Protein AF-A0A1Y6B7P1-F1 (afdb_monomer)

Sequence (415 aa):
MLRFIVATLFLSLFACEENYEKNKPYSAPALPATADVVGNRVLTPTNPNGGDVVGKFEPLDPEESERRKALNVIQPILWGESIAGITMTTAFSEASSILSNSVGTNGFFVFYSEHVAIAWTGAEPNVPFAIVALDGYGGSLSVGGSIGDIKIGSDLSSLLGSYEQNQEFVRTLARTFDGQGAGYDCFALNTCRYLEFNDGFKQLEFRRGVISIDNQNRISLIYSLMDQTYPAPLTGDYVYGQSLGGLTLASNRTTTEQAIGFPVSEDAFFDFYDSLNIGIQWGGDNSPLVIIAQNRFAGDINIGDSITKKIGDSMIDILDTPPDPATVSDAELVETHAPALIQKLERILHNRAADYNCLEPGVDVTPTCKLGIFDDQLVLDLPEGAFLLQRKGTMDLDVVSLTAPRTFEEEETAE

Solvent-accessible surface area (backbone atoms only — not comparable to full-atom values): 23313 Å² total; per-residue (Å²): 138,91,83,72,62,72,70,44,60,64,49,58,68,68,65,61,66,80,58,60,78,79,62,68,74,84,78,71,80,80,72,79,84,73,88,68,81,78,65,88,72,79,79,73,64,95,51,69,56,63,67,88,67,89,74,81,73,80,79,65,56,71,66,60,24,52,52,27,24,68,60,28,21,54,34,58,38,42,87,44,46,30,52,51,83,45,36,61,77,43,35,61,84,51,45,72,77,56,49,33,59,70,72,34,45,60,82,65,29,42,30,33,76,35,26,34,36,37,26,57,44,95,52,89,76,34,21,38,52,31,42,33,44,33,71,83,26,65,22,38,35,77,60,46,85,93,77,33,69,45,37,56,65,39,74,39,64,91,68,51,67,55,73,71,48,39,50,50,45,50,34,51,51,48,21,54,76,70,75,47,58,92,87,53,53,39,62,87,67,19,32,36,50,79,43,76,46,97,81,50,33,33,36,46,38,43,30,28,28,35,42,32,25,38,64,80,37,20,29,50,35,43,36,29,27,58,86,46,73,52,65,66,73,59,56,38,44,31,39,80,66,59,27,54,41,79,45,38,64,87,42,36,56,70,63,47,33,72,74,51,42,70,62,80,46,73,62,100,66,35,39,18,26,58,88,68,13,33,38,35,24,67,41,102,83,38,30,42,54,34,43,34,39,30,65,80,44,69,20,46,38,39,57,49,95,81,41,77,41,44,64,65,37,60,55,45,72,76,42,97,74,51,76,60,43,94,76,55,48,71,66,51,45,58,74,53,49,46,60,54,44,48,37,50,48,50,26,53,67,66,72,47,58,93,84,57,42,37,74,65,57,52,90,97,44,71,35,59,38,48,84,47,76,53,97,69,33,38,36,40,40,44,44,27,28,35,41,33,24,40,68,68,62,41,41,23,28,43,32,43,34,43,35,68,79,57,78,61,71,80,78,74,78,80,127

Secondary structure (DSSP, 8-state):
--SSSHHHHHHTTTSSSTTTTT-----------------------S-TTSS--S--PPPPPHHHHHHHHHHHTTSPBBTTTEETTEETT--HHHHHHHS--EEEEETTEEEETTTEEEEE-SSSS--EEEEEEPTT---EEEEETTTEEEETT-B-TTT--SHHHHHHHHHHHHHHHTT--TT--TTTTTSEEEEE-TTS-EEEEETTEEEEE-TTSBEEEEEEE----PPPP--SPEETTTEETTB-TT--HHHHHHHH-S-SEE-SS-EEEGGGTEEEEEPTTS-EEEEEE-TT--S-EEETTTEEE-TT-BSGGGSSS---TTT--HHHIIIIIHHHHHHHHHHHHTT--TT--SS---TT---S-EEEEETTEEEEEETTEEEEEE-SSS-EEEEEEEE------------

Mean predicted aligned error: 11.6 Å

Radius of gyration: 26.94 Å; Cα contacts (8 Å, |Δi|>4): 770; chains: 1; bounding box: 63×60×74 Å

Structure (mmCIF, N/CA/C/O backbone):
data_AF-A0A1Y6B7P1-F1
#
_entry.id   AF-A0A1Y6B7P1-F1
#
loop_
_atom_site.group_PDB
_atom_site.id
_atom_site.type_symbol
_atom_site.label_atom_id
_atom_site.label_alt_id
_atom_site.label_co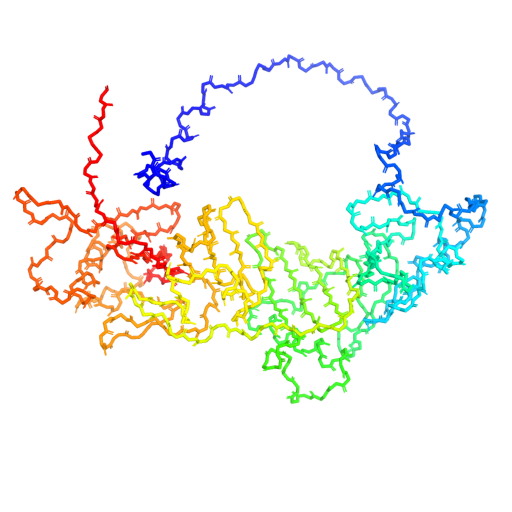mp_id
_atom_site.label_asym_id
_atom_site.label_entity_id
_atom_site.label_seq_id
_atom_site.pdbx_PDB_ins_code
_atom_site.Cartn_x
_atom_site.Cartn_y
_atom_site.Cartn_z
_atom_site.occupancy
_atom_site.B_iso_or_equiv
_atom_site.auth_seq_id
_atom_site.auth_comp_id
_atom_site.auth_asym_id
_atom_site.auth_atom_id
_atom_site.pdbx_PDB_model_num
ATOM 1 N N . MET A 1 1 ? 1.349 26.533 -23.959 1.00 25.89 1 MET A N 1
ATOM 2 C CA . MET A 1 1 ? 1.405 26.628 -22.483 1.00 25.89 1 MET A CA 1
ATOM 3 C C . MET A 1 1 ? 1.161 25.293 -21.767 1.00 25.89 1 MET A C 1
ATOM 5 O O . MET A 1 1 ? 1.324 25.249 -20.562 1.00 25.89 1 MET A O 1
ATOM 9 N N . LEU A 1 2 ? 0.871 24.198 -22.490 1.00 26.05 2 LEU A N 1
ATOM 10 C CA . LEU A 1 2 ? 0.682 22.837 -21.957 1.00 26.05 2 LEU A CA 1
ATOM 11 C C . LEU A 1 2 ? 1.816 21.878 -22.404 1.00 26.05 2 LEU A C 1
ATOM 13 O O . LEU A 1 2 ? 1.573 20.725 -22.725 1.00 26.05 2 LEU A O 1
ATOM 17 N N . ARG A 1 3 ? 3.049 22.389 -22.536 1.00 26.12 3 ARG A N 1
ATOM 18 C CA . ARG A 1 3 ? 4.230 21.644 -23.037 1.00 26.12 3 ARG A CA 1
ATOM 19 C C . ARG A 1 3 ? 5.473 21.796 -22.143 1.00 26.12 3 ARG A C 1
ATOM 21 O O . ARG A 1 3 ? 6.566 21.459 -22.552 1.00 26.12 3 ARG A O 1
ATOM 28 N N . PHE A 1 4 ? 5.294 22.311 -20.926 1.00 28.83 4 PHE A N 1
ATOM 29 C CA . PHE A 1 4 ? 6.378 22.779 -20.049 1.00 28.83 4 PHE A CA 1
ATOM 30 C C . PHE A 1 4 ? 6.305 22.183 -18.632 1.00 28.83 4 PHE A C 1
ATOM 32 O O . PHE A 1 4 ? 6.755 22.814 -17.686 1.00 28.83 4 PHE A O 1
ATOM 39 N N . ILE A 1 5 ? 5.665 21.022 -18.437 1.00 33.25 5 ILE A N 1
ATOM 40 C CA . ILE A 1 5 ? 5.371 20.513 -17.078 1.00 33.25 5 ILE A CA 1
ATOM 41 C C . ILE A 1 5 ? 6.039 19.162 -16.768 1.00 33.25 5 ILE A C 1
ATOM 43 O O . ILE A 1 5 ? 6.304 18.893 -15.605 1.00 33.25 5 ILE A O 1
ATOM 47 N N . VAL A 1 6 ? 6.426 18.352 -17.760 1.00 34.69 6 VAL A N 1
ATOM 48 C CA . VAL A 1 6 ? 6.964 17.002 -17.476 1.00 34.69 6 VAL A CA 1
ATOM 49 C C . VAL A 1 6 ? 8.501 16.953 -17.459 1.00 34.69 6 VAL A C 1
ATOM 51 O O . VAL A 1 6 ? 9.065 16.286 -16.600 1.00 34.69 6 VAL A O 1
ATOM 54 N N . ALA A 1 7 ? 9.199 17.741 -18.291 1.00 33.19 7 ALA A N 1
ATOM 55 C CA . ALA A 1 7 ? 10.651 17.949 -18.135 1.00 33.19 7 ALA A CA 1
ATOM 56 C C . ALA A 1 7 ? 10.972 18.767 -16.865 1.00 33.19 7 ALA A C 1
ATOM 58 O O . ALA A 1 7 ? 11.929 18.487 -16.145 1.00 33.19 7 ALA A O 1
ATOM 59 N N . THR A 1 8 ? 10.090 19.707 -16.523 1.00 36.16 8 THR A N 1
ATOM 60 C CA . THR A 1 8 ? 10.197 20.563 -15.337 1.00 36.16 8 THR A CA 1
ATOM 61 C C . THR A 1 8 ? 9.981 19.800 -14.034 1.00 36.16 8 THR A C 1
ATOM 63 O O . THR A 1 8 ? 10.504 20.241 -13.024 1.00 36.16 8 THR A O 1
ATOM 66 N N . LEU A 1 9 ? 9.283 18.654 -14.029 1.00 38.75 9 LEU A N 1
ATOM 67 C CA . LEU A 1 9 ? 9.077 17.863 -12.806 1.00 38.75 9 LEU A CA 1
ATOM 68 C C . LEU A 1 9 ? 10.370 17.177 -12.328 1.00 38.75 9 LEU A C 1
ATOM 70 O O . LEU A 1 9 ? 10.608 17.090 -11.127 1.00 38.75 9 LEU A O 1
ATOM 74 N N . PHE A 1 10 ? 11.239 16.762 -13.259 1.00 39.34 10 PHE A N 1
ATOM 75 C CA . PHE A 1 10 ? 12.559 16.217 -12.925 1.00 39.34 10 PHE A CA 1
ATOM 76 C C . PHE A 1 10 ? 13.616 17.316 -12.750 1.00 39.34 10 PHE A C 1
ATOM 78 O O . PHE A 1 10 ? 14.489 17.166 -11.905 1.00 39.34 10 PHE A O 1
ATOM 85 N N . LEU A 1 11 ? 13.511 18.456 -13.451 1.00 36.28 11 LEU A N 1
ATOM 86 C CA . LEU A 1 11 ? 14.413 19.610 -13.279 1.00 36.28 11 LEU A CA 1
ATOM 87 C C . LEU A 1 11 ? 14.092 20.507 -12.069 1.00 36.28 11 LEU A C 1
ATOM 89 O O . LEU A 1 11 ? 14.996 21.151 -11.539 1.00 36.28 11 LEU A O 1
ATOM 93 N N . SER A 1 12 ? 12.861 20.510 -11.544 1.00 34.69 12 SER A N 1
ATOM 94 C CA . SER A 1 12 ? 12.526 21.225 -10.299 1.00 34.69 12 SER A CA 1
ATOM 95 C C . SER A 1 12 ? 13.114 20.580 -9.043 1.00 34.69 12 SER A C 1
ATOM 97 O O . SER A 1 12 ? 13.180 21.236 -8.006 1.00 34.69 12 SER A O 1
ATOM 99 N N . LEU A 1 13 ? 13.588 19.333 -9.135 1.00 34.97 13 LEU A N 1
ATOM 100 C CA . LEU A 1 13 ? 14.390 18.699 -8.087 1.00 34.97 13 LEU A CA 1
ATOM 101 C C . LEU A 1 13 ? 15.858 19.175 -8.114 1.00 34.97 13 LEU A C 1
ATOM 103 O O . LEU A 1 13 ? 16.494 19.215 -7.068 1.00 34.97 13 LEU A O 1
ATOM 107 N N . PHE A 1 14 ? 16.371 19.644 -9.260 1.00 38.34 14 PHE A N 1
ATOM 108 C CA . PHE A 1 14 ? 17.746 20.157 -9.395 1.00 38.34 14 PHE A CA 1
ATOM 109 C C . PHE A 1 14 ? 17.903 21.649 -9.032 1.00 38.34 14 PHE A C 1
ATOM 111 O O . PHE A 1 14 ? 19.009 22.095 -8.744 1.00 38.34 14 PHE A O 1
ATOM 118 N N . ALA A 1 15 ? 16.824 22.441 -8.991 1.00 31.64 15 ALA A N 1
ATOM 119 C CA . ALA A 1 15 ? 16.902 23.887 -8.719 1.00 31.64 15 ALA A CA 1
ATOM 120 C C . ALA A 1 15 ? 16.763 24.284 -7.231 1.00 31.64 15 ALA A C 1
ATOM 122 O O . ALA A 1 15 ? 16.815 25.475 -6.904 1.00 31.64 15 ALA A O 1
ATOM 123 N N . CYS A 1 16 ? 16.573 23.325 -6.317 1.00 33.00 16 CYS A N 1
ATOM 124 C CA . CYS A 1 16 ? 16.270 23.626 -4.913 1.00 33.00 16 CYS A CA 1
ATOM 125 C C . CYS A 1 16 ? 17.461 23.499 -3.944 1.00 33.00 16 CYS A C 1
ATOM 127 O O . CYS A 1 16 ? 17.311 23.843 -2.771 1.00 33.00 16 CYS A O 1
ATOM 129 N N . GLU A 1 17 ? 18.646 23.091 -4.412 1.00 34.75 17 GLU A N 1
ATOM 130 C CA . GLU A 1 17 ? 19.836 22.964 -3.554 1.00 34.75 17 GLU A CA 1
ATOM 131 C C . GLU A 1 17 ? 20.691 24.248 -3.509 1.00 34.75 17 GLU A C 1
ATOM 133 O O . GLU A 1 17 ? 21.159 24.643 -2.442 1.00 34.75 17 GLU A O 1
ATOM 138 N N . GLU A 1 18 ? 20.800 25.009 -4.607 1.00 33.88 18 GLU A N 1
ATOM 139 C CA . GLU A 1 18 ? 21.656 26.214 -4.642 1.00 33.88 18 GLU A CA 1
ATOM 140 C C . GLU A 1 18 ? 21.054 27.469 -3.979 1.00 33.88 18 GLU A C 1
ATOM 142 O O . GLU A 1 18 ? 21.777 28.417 -3.662 1.00 33.88 18 GLU A O 1
ATOM 147 N N . ASN A 1 19 ? 19.745 27.498 -3.703 1.00 33.75 19 ASN A N 1
ATOM 148 C CA . ASN A 1 19 ? 19.101 28.643 -3.040 1.00 33.75 19 ASN A CA 1
ATOM 149 C C . ASN A 1 19 ? 18.892 28.469 -1.526 1.00 33.75 19 ASN A C 1
ATOM 151 O O . ASN A 1 19 ? 18.479 29.424 -0.859 1.00 33.75 19 ASN A O 1
ATOM 155 N N . TYR A 1 20 ? 19.230 27.310 -0.949 1.00 34.16 20 TYR A N 1
ATOM 156 C CA . TYR A 1 20 ? 19.081 27.085 0.493 1.00 34.16 20 TYR A CA 1
ATOM 157 C C . TYR A 1 20 ? 20.206 27.737 1.324 1.00 34.16 20 TYR A C 1
ATOM 159 O O . TYR A 1 20 ? 19.996 28.087 2.486 1.00 34.16 20 TYR A O 1
ATOM 167 N N . GLU A 1 21 ? 21.375 28.025 0.734 1.00 34.53 21 GLU A N 1
ATOM 168 C CA . GLU A 1 21 ? 22.464 28.711 1.452 1.00 34.53 21 GLU A CA 1
ATOM 169 C C . GLU A 1 21 ? 22.332 30.245 1.510 1.00 34.53 21 GLU A C 1
ATOM 171 O O . GLU A 1 21 ? 22.941 30.882 2.376 1.00 34.53 21 GLU A O 1
ATOM 176 N N . LYS A 1 22 ? 21.518 30.873 0.647 1.00 33.12 22 LYS A N 1
ATOM 177 C CA . LYS A 1 22 ? 21.382 32.346 0.606 1.00 33.12 22 LYS A CA 1
ATOM 178 C C . LYS A 1 22 ? 20.250 32.919 1.455 1.00 33.12 22 LYS A C 1
ATOM 180 O O . LYS A 1 22 ? 20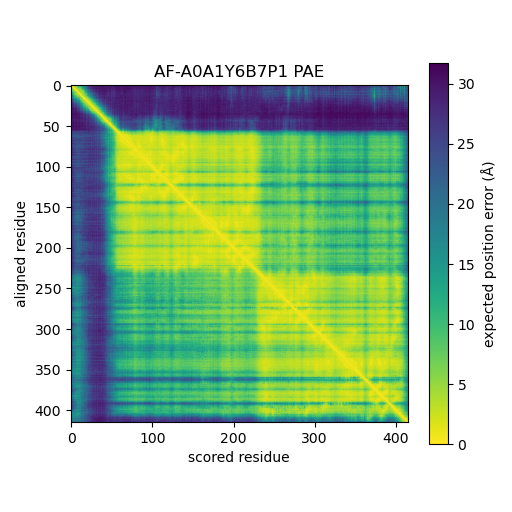.265 34.118 1.727 1.00 33.12 22 LYS A O 1
ATOM 185 N N . ASN A 1 23 ? 19.346 32.084 1.961 1.00 37.31 23 ASN A N 1
ATOM 186 C CA . ASN A 1 23 ? 18.297 32.493 2.895 1.00 37.31 23 ASN A CA 1
ATOM 187 C C . ASN A 1 23 ? 18.514 31.857 4.269 1.00 37.31 23 ASN A C 1
ATOM 189 O O . ASN A 1 23 ? 17.687 31.090 4.755 1.00 37.31 23 ASN A O 1
ATOM 193 N N . LYS A 1 24 ? 19.619 32.215 4.939 1.00 33.56 24 LYS A N 1
ATOM 194 C CA . LYS A 1 24 ? 19.703 32.008 6.390 1.00 33.56 24 LYS A CA 1
ATOM 195 C C . LYS A 1 24 ? 18.580 32.818 7.049 1.00 33.56 24 LYS A C 1
ATOM 197 O O . LYS A 1 24 ? 18.588 34.046 6.917 1.00 33.56 24 LYS A O 1
ATOM 202 N N . PRO A 1 25 ? 17.639 32.192 7.776 1.00 33.75 25 PRO A N 1
ATOM 203 C CA . PRO A 1 25 ? 16.707 32.945 8.593 1.00 33.75 25 PRO A CA 1
ATOM 204 C C . PRO A 1 25 ? 17.511 33.763 9.605 1.00 33.75 25 PRO A C 1
ATOM 206 O O . PRO A 1 25 ? 18.450 33.269 10.235 1.00 33.75 25 PRO A O 1
ATOM 209 N N . TYR A 1 26 ? 17.156 35.040 9.717 1.00 33.66 26 TYR A N 1
ATOM 210 C CA . TYR A 1 26 ? 17.687 35.968 10.705 1.00 33.66 26 TYR A CA 1
ATOM 211 C C . TYR A 1 26 ? 17.635 35.304 12.088 1.00 33.66 26 TYR A C 1
ATOM 213 O O . TYR A 1 26 ? 16.565 35.143 12.674 1.00 33.66 26 TYR A O 1
ATOM 221 N N . SER A 1 27 ? 18.793 34.871 12.593 1.00 36.94 27 SER A N 1
ATOM 222 C CA . SER A 1 27 ? 18.921 34.345 13.949 1.00 36.94 27 SER A CA 1
ATOM 223 C C . SER A 1 27 ? 18.804 35.522 14.905 1.00 36.94 27 SER A C 1
ATOM 225 O O . SER A 1 27 ? 19.788 36.194 15.212 1.00 36.94 27 SER A O 1
ATOM 227 N N . ALA A 1 28 ? 17.577 35.806 15.339 1.00 35.03 28 ALA A N 1
ATOM 228 C CA . ALA A 1 28 ? 17.371 36.670 16.484 1.00 35.03 28 ALA A CA 1
ATOM 229 C C . ALA A 1 28 ? 18.108 36.047 17.687 1.00 35.03 28 ALA A C 1
ATOM 231 O O . ALA A 1 28 ? 18.022 34.830 17.887 1.00 35.03 28 ALA A O 1
ATOM 232 N N . PRO A 1 29 ? 18.857 36.835 18.475 1.00 35.03 29 PRO A N 1
ATOM 233 C CA . PRO A 1 29 ? 19.515 36.324 19.667 1.00 35.03 29 PRO A CA 1
ATOM 234 C C . PRO A 1 29 ? 18.466 35.707 20.595 1.00 35.03 29 PRO A C 1
ATOM 236 O O . PRO A 1 29 ? 17.454 36.339 20.902 1.00 35.03 29 PRO A O 1
ATOM 239 N N . ALA A 1 30 ? 18.711 34.464 21.013 1.00 35.62 30 ALA A N 1
ATOM 240 C CA . ALA A 1 30 ? 17.862 33.756 21.957 1.00 35.62 30 ALA A CA 1
ATOM 241 C C . ALA A 1 30 ? 17.698 34.607 23.221 1.00 35.62 30 ALA A C 1
ATOM 243 O O . ALA A 1 30 ? 18.666 34.883 23.936 1.00 35.62 30 ALA A O 1
ATOM 244 N N . LEU A 1 31 ? 16.465 35.046 23.476 1.00 32.84 31 LEU A N 1
ATOM 245 C CA . LEU A 1 31 ? 16.106 35.623 24.761 1.00 32.84 31 LEU A CA 1
ATOM 246 C C . LEU A 1 31 ? 16.350 34.556 25.841 1.00 32.84 31 LEU A C 1
ATOM 248 O O . LEU A 1 31 ? 16.031 33.385 25.616 1.00 32.84 31 LEU A O 1
ATOM 252 N N . PRO A 1 32 ? 16.936 34.926 26.992 1.00 32.94 32 PRO A N 1
ATOM 253 C CA . PRO A 1 32 ? 17.179 33.984 28.071 1.00 32.94 32 PRO A CA 1
ATOM 254 C C . PRO A 1 32 ? 15.851 33.352 28.485 1.00 32.94 32 PRO A C 1
ATOM 256 O O . PRO A 1 32 ? 14.872 34.059 28.718 1.00 32.94 32 PRO A O 1
ATOM 259 N N . ALA A 1 33 ? 15.831 32.022 28.558 1.00 35.69 33 ALA A N 1
ATOM 260 C CA . ALA A 1 33 ? 14.691 31.259 29.033 1.00 35.69 33 ALA A CA 1
ATOM 261 C C . ALA A 1 33 ? 14.397 31.648 30.489 1.00 35.69 33 ALA A C 1
ATOM 263 O O . ALA A 1 33 ? 14.982 31.112 31.430 1.00 35.69 33 ALA A O 1
ATOM 264 N N . THR A 1 34 ? 13.497 32.607 30.684 1.00 34.03 34 THR A N 1
ATOM 265 C CA . THR A 1 34 ? 12.817 32.772 31.959 1.00 34.03 34 THR A CA 1
ATOM 266 C C . THR A 1 34 ? 11.849 31.610 32.076 1.00 34.03 34 THR A C 1
ATOM 268 O O . THR A 1 34 ? 10.915 31.482 31.285 1.00 34.03 34 THR A O 1
ATOM 271 N N . ALA A 1 35 ? 12.121 30.736 33.041 1.00 38.66 35 ALA A N 1
ATOM 272 C CA . ALA A 1 35 ? 11.220 29.692 33.494 1.00 38.66 35 ALA A CA 1
ATOM 273 C C . ALA A 1 35 ? 9.974 30.332 34.129 1.00 38.66 35 ALA A C 1
ATOM 275 O O . ALA A 1 35 ? 9.802 30.312 35.344 1.00 38.66 35 ALA A O 1
ATOM 276 N N . ASP A 1 36 ? 9.119 30.927 33.302 1.00 32.78 36 ASP A N 1
ATOM 277 C CA . ASP A 1 36 ? 7.756 31.229 33.690 1.00 32.78 36 ASP A CA 1
ATOM 278 C C . ASP A 1 36 ? 6.939 29.961 33.488 1.00 32.78 36 ASP A C 1
ATOM 280 O O . ASP A 1 36 ? 6.692 29.501 32.374 1.00 32.78 36 ASP A O 1
ATOM 284 N N . VAL A 1 37 ? 6.597 29.380 34.634 1.00 43.34 37 VAL A N 1
ATOM 285 C CA . VAL A 1 37 ? 5.524 28.426 34.896 1.00 43.34 37 VAL A CA 1
ATOM 286 C C . VAL A 1 37 ? 4.467 28.464 33.785 1.00 43.34 37 VAL A C 1
ATOM 288 O O . VAL A 1 37 ? 3.535 29.270 33.815 1.00 43.34 37 VAL A O 1
ATOM 291 N N . VAL A 1 38 ? 4.590 27.563 32.805 1.00 33.94 38 VAL A N 1
ATOM 292 C CA . VAL A 1 38 ? 3.502 27.259 31.873 1.00 33.94 38 VAL A CA 1
ATOM 293 C C . VAL A 1 38 ? 2.473 26.489 32.688 1.00 33.94 38 VAL A C 1
ATOM 295 O O . VAL A 1 38 ? 2.487 25.263 32.756 1.00 33.94 38 VAL A O 1
ATOM 298 N N . GLY A 1 39 ? 1.617 27.227 33.394 1.00 35.50 39 GLY A N 1
ATOM 299 C CA . GLY A 1 39 ? 0.417 26.661 33.985 1.00 35.50 39 GLY A CA 1
ATOM 300 C C . GLY A 1 39 ? -0.359 25.945 32.887 1.00 35.50 39 GLY A C 1
ATOM 301 O O . GLY A 1 39 ? -0.469 26.487 31.788 1.00 35.50 39 GLY A O 1
ATOM 302 N N . ASN A 1 40 ? -0.839 24.735 33.191 1.00 36.41 40 ASN A N 1
ATOM 303 C CA . ASN A 1 40 ? -1.731 23.912 32.374 1.00 36.41 40 ASN A CA 1
ATOM 304 C C . ASN A 1 40 ? -2.660 24.779 31.508 1.00 36.41 40 ASN A C 1
ATOM 306 O O . ASN A 1 40 ? -3.738 25.186 31.948 1.00 36.41 40 ASN A O 1
ATOM 310 N N . ARG A 1 41 ? -2.243 25.098 30.279 1.00 29.84 41 ARG A N 1
ATOM 311 C CA . ARG A 1 41 ? -3.113 25.771 29.323 1.00 29.84 41 ARG A CA 1
ATOM 312 C C . ARG A 1 41 ? -4.023 24.694 28.775 1.00 29.84 41 ARG A C 1
ATOM 314 O O . ARG A 1 41 ? -3.621 23.903 27.930 1.00 29.84 41 ARG A O 1
ATOM 321 N N . VAL A 1 42 ? -5.244 24.672 29.297 1.00 39.59 42 VAL A N 1
ATOM 322 C CA . VAL A 1 42 ? -6.380 24.003 28.670 1.00 39.59 42 VAL A CA 1
ATOM 323 C C . VAL A 1 42 ? -6.487 24.568 27.252 1.00 39.59 42 VAL A C 1
ATOM 325 O O . VAL A 1 42 ? -6.891 25.717 27.066 1.00 39.59 42 VAL A O 1
ATOM 328 N N . LEU A 1 43 ? -6.037 23.800 26.260 1.00 35.19 43 LEU A N 1
ATOM 329 C CA . LEU A 1 43 ? -6.199 24.155 24.856 1.00 35.19 43 LEU A CA 1
ATOM 330 C C . LEU A 1 43 ? -7.695 24.105 24.550 1.00 35.19 43 LEU A C 1
ATOM 332 O O . LEU A 1 43 ? -8.327 23.060 24.671 1.00 35.19 43 LEU A O 1
ATOM 336 N N . THR A 1 44 ? -8.281 25.251 24.218 1.00 36.03 44 THR A N 1
ATOM 337 C CA . THR A 1 44 ? -9.679 25.325 23.788 1.00 36.03 44 THR A CA 1
ATOM 338 C C . THR A 1 44 ? -9.733 24.888 22.320 1.00 36.03 44 THR A C 1
ATOM 340 O O . THR A 1 44 ? -9.012 25.486 21.517 1.00 36.03 44 THR A O 1
ATOM 343 N N . PRO A 1 45 ? -10.522 23.863 21.943 1.00 40.44 45 PRO A N 1
ATOM 344 C CA . PRO A 1 45 ? -10.594 23.395 20.561 1.00 40.44 45 PRO A CA 1
ATOM 345 C C . PRO A 1 45 ? -10.953 24.541 19.609 1.00 40.44 45 PRO A C 1
ATOM 347 O O . PRO A 1 45 ? -11.925 25.261 19.833 1.00 40.44 45 PRO A O 1
ATOM 350 N N . THR A 1 46 ? -10.171 24.713 18.544 1.00 36.59 46 THR A N 1
ATOM 351 C CA . THR A 1 46 ? -10.312 25.807 17.564 1.00 36.59 46 THR A CA 1
ATOM 352 C C . THR A 1 46 ? -11.531 25.667 16.649 1.00 36.59 46 THR A C 1
ATOM 354 O O . THR A 1 46 ? -11.839 26.593 15.905 1.00 36.59 46 THR A O 1
ATOM 357 N N . ASN A 1 47 ? -12.265 24.555 16.741 1.00 40.03 47 ASN A N 1
ATOM 358 C CA . ASN A 1 47 ? -13.600 24.392 16.176 1.00 40.03 47 ASN A CA 1
ATOM 359 C C . ASN A 1 47 ? -14.329 23.242 16.904 1.00 40.03 47 ASN A C 1
ATOM 361 O O . ASN A 1 47 ? -14.210 22.090 16.491 1.00 40.03 47 ASN A O 1
ATOM 365 N N . PRO A 1 48 ? -15.047 23.492 18.015 1.00 43.19 48 PRO A N 1
ATOM 366 C CA . PRO A 1 48 ? -15.640 22.408 18.801 1.00 43.19 48 PRO A CA 1
ATOM 367 C C . PRO A 1 48 ? -16.758 21.654 18.063 1.00 43.19 48 PRO A C 1
ATOM 369 O O . PRO A 1 48 ? -17.156 20.589 18.521 1.00 43.19 48 PRO A O 1
ATOM 372 N N . ASN A 1 49 ? -17.252 22.177 16.932 1.00 44.47 49 ASN A N 1
ATOM 373 C CA . ASN A 1 49 ? -18.533 21.760 16.363 1.00 44.47 49 ASN A CA 1
ATOM 374 C C . ASN A 1 49 ? -18.471 21.211 14.930 1.00 44.47 49 ASN A C 1
ATOM 376 O O . ASN A 1 49 ? -19.534 21.069 14.349 1.00 44.47 49 ASN A O 1
ATOM 380 N N . GLY A 1 50 ? -17.295 20.941 14.346 1.00 41.16 50 GLY A N 1
ATOM 381 C CA . GLY A 1 50 ? -17.146 20.056 13.170 1.00 41.16 50 GLY A CA 1
ATOM 382 C C . GLY A 1 50 ? -18.037 20.280 11.931 1.00 41.16 50 GLY A C 1
ATOM 383 O O . GLY A 1 50 ? -18.115 19.387 11.097 1.00 41.16 50 GLY A O 1
ATOM 384 N N . GLY A 1 51 ? -18.699 21.434 11.780 1.00 40.31 51 GLY A N 1
ATOM 385 C CA . GLY A 1 51 ? -19.857 21.556 10.886 1.00 40.31 51 GLY A CA 1
ATOM 386 C C . GLY A 1 51 ? -21.109 20.965 11.545 1.00 40.31 51 GLY A C 1
ATOM 387 O O . GLY A 1 51 ? -21.064 19.869 12.085 1.00 40.31 51 GLY A O 1
ATOM 388 N N . ASP A 1 52 ? -22.206 21.726 11.546 1.00 37.72 52 ASP A N 1
ATOM 389 C CA . ASP A 1 52 ? -23.463 21.448 12.254 1.00 37.72 52 ASP A CA 1
ATOM 390 C C . ASP A 1 52 ? -23.918 19.974 12.196 1.00 37.72 52 ASP A C 1
ATOM 392 O O . ASP A 1 52 ? -24.685 19.572 11.319 1.00 37.72 52 ASP A O 1
ATOM 396 N N . VAL A 1 53 ? -23.511 19.167 13.180 1.00 47.47 53 VAL A N 1
ATOM 397 C CA . VAL A 1 53 ? -24.164 17.886 13.449 1.00 47.47 53 VAL A CA 1
ATOM 398 C C . VAL A 1 53 ? -25.440 18.215 14.213 1.00 47.47 53 VAL A C 1
ATOM 400 O O . VAL A 1 53 ? -25.421 18.599 15.385 1.00 47.47 53 VAL A O 1
ATOM 403 N N . VAL A 1 54 ? -26.568 18.144 13.512 1.00 38.53 54 VAL A N 1
ATOM 404 C CA . VAL A 1 54 ? -27.906 18.290 14.087 1.00 38.53 54 VAL A CA 1
ATOM 405 C C . VAL A 1 54 ? -28.061 17.270 15.220 1.00 38.53 54 VAL A C 1
ATOM 407 O O . VAL A 1 54 ? -28.067 16.070 14.977 1.00 38.53 54 VAL A O 1
ATOM 410 N N . GLY A 1 55 ? -28.173 17.752 16.462 1.00 47.69 55 GLY A N 1
ATOM 411 C CA . GLY A 1 55 ? -28.305 16.905 17.654 1.00 47.69 55 GLY A CA 1
ATOM 412 C C . GLY A 1 55 ? -27.235 17.190 18.703 1.00 47.69 55 GLY A C 1
ATOM 413 O O . GLY A 1 55 ? -26.391 16.352 18.997 1.00 47.69 55 GLY A O 1
ATOM 414 N N . LYS A 1 56 ? -27.267 18.387 19.296 1.00 55.88 56 LYS A N 1
ATOM 415 C CA . LYS A 1 56 ? -26.449 18.698 20.470 1.00 55.88 56 LYS A CA 1
ATOM 416 C C . LYS A 1 56 ? -26.963 17.865 21.649 1.00 55.88 56 LYS A C 1
ATOM 418 O O . LYS A 1 56 ? -28.042 18.160 22.161 1.00 55.88 56 LYS A O 1
ATOM 423 N N . PHE A 1 57 ? -26.216 16.849 22.077 1.00 67.38 57 PHE A N 1
ATOM 424 C CA . PHE A 1 57 ? -26.502 16.195 23.356 1.00 67.38 57 PHE A CA 1
ATOM 425 C C . PHE A 1 57 ? -26.318 17.202 24.487 1.00 67.38 57 PHE A C 1
ATOM 427 O O . PHE A 1 57 ? -25.429 18.059 24.435 1.00 67.38 57 PHE A O 1
ATOM 434 N N . GLU A 1 58 ? -27.170 17.118 25.505 1.00 77.44 58 GLU A N 1
ATOM 435 C CA . GLU A 1 58 ? -26.928 17.863 26.733 1.00 77.44 58 GLU A CA 1
ATOM 436 C C . GLU A 1 58 ? -25.581 17.407 27.313 1.00 77.44 58 GLU A C 1
ATOM 438 O O . GLU A 1 58 ? -25.362 16.198 27.436 1.00 77.44 58 GLU A O 1
ATOM 443 N N . PRO A 1 59 ? -24.654 18.337 27.620 1.00 82.25 59 PRO A N 1
ATOM 444 C CA . PRO A 1 59 ? -23.372 17.969 28.199 1.00 82.25 59 PRO A CA 1
ATOM 445 C C . PRO A 1 59 ? -23.584 17.165 29.479 1.00 82.25 59 PRO A C 1
ATOM 447 O O . PRO A 1 59 ? -24.350 17.582 30.350 1.00 82.25 59 PRO A O 1
ATOM 450 N N . LEU A 1 60 ? -22.884 16.038 29.599 1.00 87.56 60 LEU A N 1
ATOM 451 C CA . LEU A 1 60 ? -22.874 15.259 30.831 1.00 87.56 60 LEU A CA 1
ATOM 452 C C . LEU A 1 60 ? -22.303 16.107 31.961 1.00 87.56 60 LEU A C 1
ATOM 454 O O . LEU A 1 60 ? -21.384 16.909 31.743 1.00 87.56 60 LEU A O 1
ATOM 458 N N . ASP A 1 61 ? -22.801 15.883 33.174 1.00 92.94 61 ASP A N 1
ATOM 459 C CA . ASP A 1 61 ? -22.134 16.417 34.347 1.00 92.94 61 ASP A CA 1
ATOM 460 C C . ASP A 1 61 ? -20.690 15.862 34.442 1.00 92.94 61 ASP A C 1
ATOM 462 O O . ASP A 1 61 ? -20.394 14.773 33.930 1.00 92.94 61 ASP A O 1
ATOM 466 N N . PRO A 1 62 ? -19.750 16.613 35.048 1.00 93.06 62 PRO A N 1
ATOM 467 C CA . PRO A 1 62 ? -18.346 16.209 35.073 1.00 93.06 62 PRO A CA 1
ATOM 468 C C . PRO A 1 62 ? -18.085 14.866 35.768 1.00 93.06 62 PRO A C 1
ATOM 470 O O . PRO A 1 62 ? -17.163 14.154 35.376 1.00 93.06 62 PRO A O 1
ATOM 473 N N . GLU A 1 63 ? -18.876 14.517 36.787 1.00 95.38 63 GLU A N 1
ATOM 474 C CA . GLU A 1 63 ? -18.698 13.281 37.552 1.00 95.38 63 GLU A CA 1
ATOM 475 C C . GLU A 1 63 ? -19.094 12.062 36.713 1.00 95.38 63 GLU A C 1
ATOM 477 O O . GLU A 1 63 ? -18.331 11.101 36.613 1.00 95.38 63 GLU A O 1
ATOM 482 N N . GLU A 1 64 ? -20.234 12.131 36.028 1.00 94.81 64 GLU A N 1
ATOM 483 C CA . GLU A 1 64 ? -20.696 11.104 35.100 1.00 94.81 64 GLU A CA 1
ATOM 484 C C . GLU A 1 64 ? -19.750 10.955 33.903 1.00 94.81 64 GLU A C 1
ATOM 486 O O . GLU A 1 64 ? -19.447 9.835 33.483 1.00 94.81 64 GLU A O 1
ATOM 491 N N . SER A 1 65 ? -19.229 12.068 33.378 1.00 92.19 65 SER A N 1
ATOM 492 C CA . SER A 1 65 ? -18.251 12.055 32.286 1.00 92.19 65 SER A CA 1
ATOM 493 C C . SER A 1 65 ? -16.961 11.317 32.679 1.00 92.19 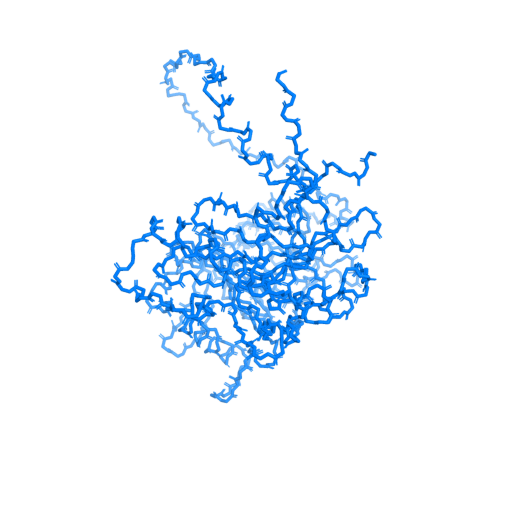65 SER A C 1
ATOM 495 O O . SER A 1 65 ? -16.502 10.448 31.935 1.00 92.19 65 SER A O 1
ATOM 497 N N . GLU A 1 66 ? -16.389 11.607 33.854 1.00 95.06 66 GLU A N 1
ATOM 498 C CA . GLU A 1 66 ? -15.200 10.896 34.354 1.00 95.06 66 GLU A CA 1
ATOM 499 C C . GLU A 1 66 ? -15.506 9.436 34.721 1.00 95.06 66 GLU A C 1
ATOM 501 O O . GLU A 1 66 ? -14.684 8.550 34.469 1.00 95.06 66 GLU A O 1
ATOM 506 N N . ARG A 1 67 ? -16.705 9.144 35.247 1.00 96.88 67 ARG A N 1
ATOM 507 C CA . ARG A 1 67 ? -17.138 7.769 35.533 1.00 96.88 67 ARG A CA 1
ATOM 508 C C . ARG A 1 67 ? -17.162 6.914 34.264 1.00 96.88 67 ARG A C 1
ATOM 510 O O . ARG A 1 67 ? -16.662 5.788 34.283 1.00 96.88 67 ARG A O 1
ATOM 517 N N . ARG A 1 68 ? -17.725 7.429 33.166 1.00 96.56 68 ARG A N 1
ATOM 518 C CA . ARG A 1 68 ? -17.763 6.729 31.868 1.00 96.56 68 ARG A CA 1
ATOM 519 C C . ARG A 1 68 ? -16.379 6.542 31.280 1.00 96.56 68 ARG A C 1
ATOM 521 O O . ARG A 1 68 ? -16.040 5.425 30.896 1.00 96.56 68 ARG A O 1
ATOM 528 N N . LYS A 1 69 ? -15.549 7.585 31.326 1.00 95.69 69 LYS A N 1
ATOM 529 C CA . LYS A 1 69 ? -14.150 7.501 30.906 1.00 95.69 69 LYS A CA 1
ATOM 530 C C . LYS A 1 69 ? -13.419 6.359 31.613 1.00 95.69 69 LYS A C 1
ATOM 532 O O . LYS A 1 69 ? -12.836 5.503 30.952 1.00 95.69 69 LYS A O 1
ATOM 537 N N . ALA A 1 70 ? -13.489 6.317 32.945 1.00 95.50 70 ALA A N 1
ATOM 538 C CA . ALA A 1 70 ? -12.829 5.289 33.748 1.00 95.50 70 ALA A CA 1
ATOM 539 C C . ALA A 1 70 ? -13.341 3.870 33.444 1.00 95.50 70 ALA A C 1
ATOM 541 O O . ALA A 1 70 ? -12.560 2.920 33.460 1.00 95.50 70 ALA A O 1
ATOM 542 N N . LEU A 1 71 ? -14.637 3.722 33.151 1.00 96.81 71 LEU A N 1
ATOM 543 C CA . LEU A 1 71 ? -15.244 2.436 32.809 1.00 96.81 71 LEU A CA 1
ATOM 544 C C . LEU A 1 71 ? -14.822 1.941 31.419 1.00 96.81 71 LEU A C 1
ATOM 546 O O . LEU A 1 71 ? -14.569 0.751 31.240 1.00 96.81 71 LEU A O 1
ATOM 550 N N . ASN A 1 72 ? -14.774 2.837 30.436 1.00 97.81 72 ASN A N 1
ATOM 551 C CA . ASN A 1 72 ? -14.700 2.469 29.025 1.00 97.81 72 ASN A CA 1
ATOM 552 C C . ASN A 1 72 ? -13.270 2.430 28.471 1.00 97.81 72 ASN A C 1
ATOM 554 O O . ASN A 1 72 ? -13.006 1.651 27.553 1.00 97.81 72 ASN A O 1
ATOM 558 N N . VAL A 1 73 ? -12.336 3.199 29.050 1.00 97.62 73 VAL A N 1
ATOM 559 C CA . VAL A 1 73 ? -10.924 3.246 28.615 1.00 97.62 73 VAL A CA 1
ATOM 560 C C . VAL A 1 73 ? -10.202 1.900 28.759 1.00 97.62 73 VAL A C 1
ATOM 562 O O . VAL A 1 73 ? -9.195 1.666 28.102 1.00 97.62 73 VAL A O 1
ATOM 565 N N . ILE A 1 74 ? -10.710 0.997 29.601 1.00 97.25 74 ILE A N 1
ATOM 566 C CA . ILE A 1 74 ? -10.119 -0.328 29.856 1.00 97.25 74 ILE A CA 1
ATOM 567 C C . ILE A 1 74 ? -10.923 -1.492 29.268 1.00 97.25 74 ILE A C 1
ATOM 569 O O . ILE A 1 74 ? -10.554 -2.647 29.483 1.00 97.25 74 ILE A O 1
ATOM 573 N N . GLN A 1 75 ? -12.039 -1.223 28.584 1.00 97.75 75 GLN A N 1
ATOM 574 C CA . GLN A 1 75 ? -12.832 -2.300 27.990 1.00 97.75 75 GLN A CA 1
ATOM 575 C C . GLN A 1 75 ? -12.029 -3.043 26.912 1.00 97.75 75 GLN A C 1
ATOM 577 O O . GLN A 1 75 ? -11.170 -2.448 26.269 1.00 97.75 75 GLN A O 1
ATOM 582 N N . PRO A 1 76 ? -12.262 -4.349 26.714 1.00 97.50 76 PRO A N 1
ATOM 583 C CA . PRO A 1 76 ? -11.575 -5.089 25.666 1.00 97.50 76 PRO A CA 1
ATOM 584 C C . PRO A 1 76 ? -11.963 -4.568 24.276 1.00 97.50 76 PRO A C 1
ATOM 586 O O . PRO A 1 76 ? -13.101 -4.159 24.041 1.00 97.50 76 PRO A O 1
ATOM 589 N N . ILE A 1 77 ? -11.012 -4.641 23.349 1.00 97.50 77 ILE A N 1
ATOM 590 C CA . ILE A 1 77 ? -11.246 -4.442 21.920 1.00 97.50 77 ILE A CA 1
ATOM 591 C C . ILE A 1 77 ? -11.816 -5.752 21.376 1.00 97.50 77 ILE A C 1
ATOM 593 O O . ILE A 1 77 ? -11.147 -6.787 21.413 1.00 97.50 77 ILE A O 1
ATOM 597 N N . LEU A 1 78 ? -13.043 -5.709 20.862 1.00 95.44 78 LEU A N 1
ATOM 598 C CA . LEU A 1 78 ? -13.661 -6.821 20.144 1.00 95.44 78 LEU A CA 1
ATOM 599 C C . LEU A 1 78 ? -13.468 -6.575 18.648 1.00 95.44 78 LEU A C 1
ATOM 601 O O . LEU A 1 78 ? -14.032 -5.628 18.098 1.00 95.44 78 LEU A O 1
ATOM 605 N N . TRP A 1 79 ? -12.626 -7.388 18.007 1.00 94.44 79 TRP A N 1
ATOM 606 C CA . TRP A 1 79 ? -12.183 -7.159 16.631 1.00 94.44 79 TRP A CA 1
ATOM 607 C C . TRP A 1 79 ? -13.343 -6.991 15.647 1.00 94.44 79 TRP A C 1
ATOM 609 O O . TRP A 1 79 ? -14.153 -7.901 15.479 1.00 94.44 79 TRP A O 1
ATOM 619 N N . GLY A 1 80 ? -13.403 -5.837 14.975 1.00 91.25 80 GLY A N 1
ATOM 620 C CA . GLY A 1 80 ? -14.440 -5.545 13.985 1.00 91.25 80 GLY A CA 1
ATOM 621 C C . GLY A 1 80 ? -15.844 -5.362 14.562 1.00 91.25 80 GLY A C 1
ATOM 622 O O . GLY A 1 80 ? -16.795 -5.190 13.803 1.00 91.25 80 GLY A O 1
ATOM 623 N N . GLU A 1 81 ? -15.990 -5.409 15.886 1.00 92.81 81 GLU A N 1
ATOM 624 C CA . GLU A 1 81 ? -17.282 -5.361 16.562 1.00 92.81 81 GLU A CA 1
ATOM 625 C C . GLU A 1 81 ? -17.404 -4.133 17.453 1.00 92.81 81 GLU A C 1
ATOM 627 O O . GLU A 1 81 ? -18.371 -3.387 17.305 1.00 92.81 81 GLU A O 1
ATOM 632 N N . SER A 1 82 ? -16.460 -3.928 18.382 1.00 96.00 82 SER A N 1
ATOM 633 C CA . SER A 1 82 ? -16.606 -2.919 19.432 1.00 96.00 82 SER A CA 1
ATOM 634 C C . SER A 1 82 ? -15.292 -2.427 20.035 1.00 96.00 82 SER A C 1
ATOM 636 O O . SER A 1 82 ? -14.392 -3.212 20.332 1.00 96.00 82 SER A O 1
ATOM 638 N N . ILE A 1 83 ? -15.241 -1.126 20.338 1.00 97.69 83 ILE A N 1
ATOM 639 C CA . ILE A 1 83 ? -14.201 -0.479 21.155 1.00 97.69 83 ILE A CA 1
ATOM 640 C C . ILE A 1 83 ? -14.896 0.451 22.152 1.00 97.69 83 ILE A C 1
ATOM 642 O O . ILE A 1 83 ? -15.809 1.186 21.779 1.00 97.69 83 ILE A O 1
ATOM 646 N N . ALA A 1 84 ? -14.481 0.422 23.423 1.00 97.00 84 ALA A N 1
ATOM 647 C CA . ALA A 1 84 ? -15.060 1.249 24.493 1.00 97.00 84 ALA A CA 1
ATOM 648 C C . ALA A 1 84 ? -16.591 1.093 24.659 1.00 97.00 84 ALA A C 1
ATOM 650 O O . ALA A 1 84 ? -17.268 2.010 25.123 1.00 97.00 84 ALA A O 1
ATOM 651 N N . GLY A 1 85 ? -17.134 -0.061 24.257 1.00 95.94 85 GLY A N 1
ATOM 652 C CA . GLY A 1 85 ? -18.565 -0.369 24.294 1.00 95.94 85 GLY A CA 1
ATOM 653 C C . GLY A 1 85 ? -19.377 0.207 23.129 1.00 95.94 85 GLY A C 1
ATOM 654 O O . GLY A 1 85 ? -20.579 -0.042 23.059 1.00 95.94 85 GLY A O 1
ATOM 655 N N . ILE A 1 86 ? -18.753 0.953 22.212 1.00 97.69 86 ILE A N 1
ATOM 656 C CA . ILE A 1 86 ? -19.385 1.377 20.961 1.00 97.69 86 ILE A CA 1
ATOM 657 C C . ILE A 1 86 ? -19.236 0.272 19.933 1.00 97.69 86 ILE A C 1
ATOM 659 O O . ILE A 1 86 ? -18.128 -0.198 19.694 1.00 97.69 86 ILE A O 1
ATOM 663 N N . THR A 1 87 ? -20.348 -0.085 19.293 1.00 96.81 87 THR A N 1
ATOM 664 C CA . THR A 1 87 ? -20.396 -1.067 18.208 1.00 96.81 87 THR A CA 1
ATOM 665 C C . THR A 1 87 ? -20.572 -0.395 16.852 1.00 96.81 87 THR A C 1
ATOM 667 O O . THR A 1 87 ? -21.068 0.729 16.778 1.00 96.81 87 THR A O 1
ATOM 670 N N . MET A 1 88 ? -20.298 -1.120 15.766 1.00 93.81 88 MET A N 1
ATOM 671 C CA . MET A 1 88 ? -20.588 -0.668 14.391 1.00 93.81 88 MET A CA 1
ATOM 672 C C . MET A 1 88 ? -22.085 -0.408 14.113 1.00 93.81 88 MET A C 1
ATOM 674 O O . MET A 1 88 ? -22.439 0.117 13.064 1.00 93.81 88 MET A O 1
ATOM 678 N N . THR A 1 89 ? -22.976 -0.768 15.043 1.00 95.44 89 THR A N 1
ATOM 679 C CA . THR A 1 89 ? -24.427 -0.525 14.963 1.00 95.44 89 THR A CA 1
ATOM 680 C C . THR A 1 89 ? -24.942 0.500 15.972 1.00 95.44 89 THR A C 1
ATOM 682 O O . THR A 1 89 ? -26.128 0.815 15.955 1.00 95.44 89 THR A O 1
ATOM 685 N N . THR A 1 90 ? -24.089 1.006 16.867 1.00 95.69 90 THR A N 1
ATOM 686 C CA . THR A 1 90 ? -24.488 1.975 17.895 1.00 95.69 90 THR A CA 1
ATOM 687 C C . THR A 1 90 ? -24.821 3.301 17.232 1.00 95.69 90 THR A C 1
ATOM 689 O O . THR A 1 90 ? -23.951 3.895 16.609 1.00 95.69 90 THR A O 1
ATOM 692 N N . ALA A 1 91 ? -26.046 3.801 17.368 1.00 92.62 91 ALA A N 1
ATOM 693 C CA . ALA A 1 91 ? -26.386 5.087 16.767 1.00 92.62 91 ALA A CA 1
ATOM 694 C C . ALA A 1 91 ? -25.636 6.238 17.462 1.00 92.62 91 ALA A C 1
ATOM 696 O O . ALA A 1 91 ? -25.361 6.187 18.665 1.00 92.62 91 ALA A O 1
ATOM 697 N N . PHE A 1 92 ? -25.379 7.329 16.740 1.00 90.25 92 PHE A N 1
ATOM 698 C CA . PHE A 1 92 ? -24.768 8.542 17.289 1.00 90.25 92 PHE A CA 1
ATOM 699 C C . PHE A 1 92 ? -25.524 9.045 18.529 1.00 90.25 92 PHE A C 1
ATOM 701 O O . PHE A 1 92 ? -24.914 9.424 19.527 1.00 90.25 92 PHE A O 1
ATOM 708 N N . SER A 1 93 ? -26.861 8.950 18.506 1.00 87.56 93 SER A N 1
ATOM 709 C CA . SER A 1 93 ? -27.752 9.267 19.633 1.00 87.56 93 SER A CA 1
ATOM 710 C C . SER A 1 93 ? -27.579 8.397 20.869 1.00 87.56 93 SER A C 1
ATOM 712 O O . SER A 1 93 ? -27.907 8.822 21.971 1.00 87.56 93 SER A O 1
ATOM 714 N N . GLU A 1 94 ? -27.090 7.176 20.699 1.00 92.31 94 GLU A N 1
ATOM 715 C CA . GLU A 1 94 ? -26.891 6.221 21.784 1.00 92.31 94 GLU A CA 1
ATOM 716 C C . GLU A 1 94 ? -25.477 6.324 22.361 1.00 92.31 94 GLU A C 1
ATOM 718 O O . GLU A 1 94 ? -25.276 6.060 23.549 1.00 92.31 94 GLU A O 1
ATOM 723 N N . ALA A 1 95 ? -24.502 6.770 21.562 1.00 92.50 95 ALA A N 1
ATOM 724 C CA . ALA A 1 95 ? -23.116 6.934 21.991 1.00 92.50 95 ALA A CA 1
ATOM 725 C C . ALA A 1 95 ? -22.988 7.862 23.209 1.00 92.50 95 ALA A C 1
ATOM 727 O O . ALA A 1 95 ? -22.194 7.589 24.110 1.00 92.50 95 ALA A O 1
ATOM 728 N N . SER A 1 96 ? -23.831 8.898 23.301 1.00 87.19 96 SER A N 1
ATOM 729 C CA . SER A 1 96 ? -23.881 9.822 24.440 1.00 87.19 96 SER A CA 1
ATOM 730 C C . SER A 1 96 ? -24.435 9.205 25.726 1.00 87.19 96 SER A C 1
ATOM 732 O O . SER A 1 96 ? -24.524 9.906 26.730 1.00 87.19 96 SER A O 1
ATOM 734 N N . SER A 1 97 ? -24.861 7.939 25.721 1.00 91.88 97 SER A N 1
ATOM 735 C CA . SER A 1 97 ? -25.212 7.168 26.924 1.00 91.88 97 SER A CA 1
ATOM 736 C C . SER A 1 97 ? -24.082 6.235 27.375 1.00 91.88 97 SER A C 1
ATOM 738 O O . SER A 1 97 ? -24.079 5.779 28.517 1.00 91.88 97 SER A O 1
ATOM 740 N N . ILE A 1 98 ? -23.109 5.997 26.492 1.00 95.81 98 ILE A N 1
ATOM 741 C CA . ILE A 1 98 ? -21.997 5.070 26.697 1.00 95.81 98 ILE A CA 1
ATOM 742 C C . ILE A 1 98 ? -20.732 5.853 27.035 1.00 95.81 98 ILE A C 1
ATOM 744 O O . ILE A 1 98 ? -20.140 5.615 28.083 1.00 95.81 98 ILE A O 1
ATOM 748 N N . LEU A 1 99 ? -20.347 6.809 26.189 1.00 96.00 99 LEU A N 1
ATOM 749 C CA . LEU A 1 99 ? -19.092 7.553 26.281 1.00 96.00 99 LEU A CA 1
ATOM 750 C C . LEU A 1 99 ? -19.230 8.847 27.090 1.00 96.00 99 LEU A C 1
ATOM 752 O O . LEU A 1 99 ? -20.334 9.324 27.379 1.00 96.00 99 LEU A O 1
ATOM 756 N N . SER A 1 100 ? -18.076 9.398 27.458 1.00 95.00 100 SER A N 1
ATOM 757 C CA . SER A 1 100 ? -17.906 10.743 28.002 1.00 95.00 100 SER A CA 1
ATOM 758 C C . SER A 1 100 ? -18.273 11.845 26.991 1.00 95.00 100 SER A C 1
ATOM 760 O O . SER A 1 100 ? -18.596 11.584 25.829 1.00 95.00 100 SER A O 1
ATOM 762 N N . ASN A 1 101 ? -18.225 13.109 27.429 1.00 90.69 101 ASN A N 1
ATOM 763 C CA . ASN A 1 101 ? -18.358 14.244 26.515 1.00 90.69 101 ASN A CA 1
ATOM 764 C C . ASN A 1 101 ? -17.236 14.222 25.455 1.00 90.69 101 ASN A C 1
ATOM 766 O O . ASN A 1 101 ? -16.070 13.978 25.777 1.00 90.69 101 ASN A O 1
ATOM 770 N N . SER A 1 102 ? -17.575 14.527 24.199 1.00 91.50 102 SER A N 1
ATOM 771 C CA . SER A 1 102 ? -16.584 14.646 23.124 1.00 91.50 102 SER A CA 1
ATOM 772 C C . SER A 1 102 ? -15.580 15.763 23.424 1.00 91.50 102 SER A C 1
ATOM 774 O O . SER A 1 102 ? -15.974 16.856 23.837 1.00 91.50 102 SER A O 1
ATOM 776 N N . VAL A 1 103 ? -14.299 15.523 23.151 1.00 91.06 103 VAL A N 1
ATOM 777 C CA . VAL A 1 103 ? -13.209 16.491 23.375 1.00 91.06 103 VAL A CA 1
ATOM 778 C C . VAL A 1 103 ? -12.871 17.318 22.134 1.00 91.06 103 VAL A C 1
ATOM 780 O O . VAL A 1 103 ? -12.169 18.323 22.232 1.00 91.06 103 VAL A O 1
ATOM 783 N N . GLY A 1 104 ? -13.378 16.923 20.966 1.00 87.38 104 GLY A N 1
ATOM 784 C CA . GLY A 1 104 ? -13.179 17.652 19.720 1.00 87.38 104 GLY A CA 1
ATOM 785 C C . GLY A 1 104 ? -13.605 16.859 18.492 1.00 87.38 104 GLY A C 1
ATOM 786 O O . GLY A 1 104 ? -14.059 15.718 18.589 1.00 87.38 104 GLY A O 1
ATOM 787 N N . THR A 1 105 ? -13.436 17.483 17.329 1.00 84.25 105 THR A N 1
ATOM 788 C CA . THR A 1 105 ? -13.705 16.888 16.017 1.00 84.25 105 THR A CA 1
ATOM 789 C C . THR A 1 105 ? -12.561 17.196 15.051 1.00 84.25 105 THR A C 1
ATOM 791 O O . THR A 1 105 ? -11.909 18.234 15.172 1.00 84.25 105 THR A O 1
ATOM 794 N N . ASN A 1 106 ? -12.298 16.290 14.108 1.00 82.56 106 ASN A N 1
ATOM 795 C CA . ASN A 1 106 ? -11.372 16.503 12.993 1.00 82.56 106 ASN A CA 1
ATOM 796 C C . ASN A 1 106 ? -11.896 15.765 11.753 1.00 82.56 106 ASN A C 1
ATOM 798 O O . ASN A 1 106 ? -11.889 14.533 11.712 1.00 82.56 106 ASN A O 1
ATOM 802 N N . GLY A 1 107 ? -12.381 16.511 10.759 1.00 80.19 107 GLY A N 1
ATOM 803 C CA . GLY A 1 107 ? -13.074 15.927 9.610 1.00 80.19 107 GLY A CA 1
ATOM 804 C C . GLY A 1 107 ? -14.292 15.115 10.059 1.00 80.19 107 GLY A C 1
ATOM 805 O O . GLY A 1 107 ? -15.148 15.626 10.775 1.00 80.19 107 GLY A O 1
ATOM 806 N N . PHE A 1 108 ? -14.346 13.841 9.671 1.00 81.12 108 PHE A N 1
ATOM 807 C CA . PHE A 1 108 ? -15.437 12.927 10.031 1.00 81.12 108 PHE A CA 1
ATOM 808 C C . PHE A 1 108 ? -15.293 12.298 11.425 1.00 81.12 108 PHE A C 1
ATOM 810 O O . PHE A 1 108 ? -16.207 11.604 11.865 1.00 81.12 108 PHE A O 1
ATOM 817 N N . PHE A 1 109 ? -14.170 12.519 12.118 1.00 87.44 109 PHE A N 1
ATOM 818 C CA . PHE A 1 109 ? -13.904 11.918 13.422 1.00 87.44 109 PHE A CA 1
ATOM 819 C C . PHE A 1 109 ? -14.383 12.797 14.577 1.00 87.44 109 PHE A C 1
ATOM 821 O O . PHE A 1 109 ? -14.029 13.975 14.670 1.00 87.44 109 PHE A O 1
ATOM 828 N N . VAL A 1 110 ? -15.104 12.181 15.513 1.00 92.12 110 VAL A N 1
ATOM 829 C CA . VAL A 1 110 ? -15.406 12.722 16.843 1.00 92.12 110 VAL A CA 1
ATOM 830 C C . VAL A 1 110 ? -14.507 12.030 17.864 1.00 92.12 110 VAL A C 1
ATOM 832 O O . VAL A 1 110 ? -14.435 10.802 17.891 1.00 92.12 110 VAL A O 1
ATOM 835 N N . PHE A 1 111 ? -13.827 12.812 18.700 1.00 94.44 111 PHE A N 1
ATOM 836 C CA . PHE A 1 111 ? -12.863 12.325 19.689 1.00 94.44 111 PHE A CA 1
ATOM 837 C C . PHE A 1 111 ? -13.469 12.340 21.086 1.00 94.44 111 PHE A C 1
ATOM 839 O O . PHE A 1 111 ? -14.160 13.293 21.455 1.00 94.44 111 PHE A O 1
ATOM 846 N N . TYR A 1 112 ? -13.143 11.330 21.886 1.00 96.25 112 TYR A N 1
ATOM 847 C CA . TYR A 1 112 ? -13.648 11.164 23.247 1.00 96.25 112 TYR A CA 1
ATOM 848 C C . TYR A 1 112 ? -12.508 10.997 24.257 1.00 96.25 112 TYR A C 1
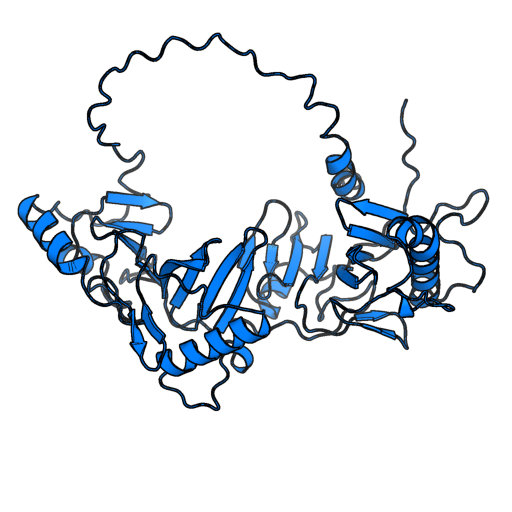ATOM 850 O O . TYR A 1 112 ? -11.390 10.610 23.907 1.00 96.25 112 TYR A O 1
ATOM 858 N N . SER A 1 113 ? -12.791 11.292 25.529 1.00 95.62 113 SER A N 1
ATOM 859 C CA . SER A 1 113 ? -11.779 11.283 26.601 1.00 95.62 113 SER A CA 1
ATOM 860 C C . SER A 1 113 ? -11.275 9.883 26.959 1.00 95.62 113 SER A C 1
ATOM 862 O O . SER A 1 113 ? -10.280 9.739 27.665 1.00 95.62 113 SER A O 1
ATOM 864 N N . GLU A 1 114 ? -11.960 8.852 26.479 1.00 97.44 114 GLU A N 1
ATOM 865 C CA . GLU A 1 114 ? -11.577 7.449 26.539 1.00 97.44 114 GLU A CA 1
ATOM 866 C C . GLU A 1 114 ? -10.390 7.101 25.631 1.00 97.44 114 GLU A C 1
ATOM 868 O O . GLU A 1 114 ? -10.028 5.937 25.592 1.00 97.44 114 GLU A O 1
ATOM 873 N N . HIS A 1 115 ? -9.787 8.049 24.902 1.00 97.50 115 HIS A N 1
ATOM 874 C CA . HIS A 1 115 ? -8.790 7.763 23.857 1.00 97.50 115 HIS A CA 1
ATOM 875 C C . HIS A 1 115 ? -9.374 6.933 22.706 1.00 97.50 115 HIS A C 1
ATOM 877 O O . HIS A 1 115 ? -8.731 6.035 22.163 1.00 97.50 115 HIS A O 1
ATOM 883 N N . VAL A 1 116 ? -10.611 7.258 22.320 1.00 97.44 116 VAL A N 1
ATOM 884 C CA . VAL A 1 116 ? -11.261 6.701 21.131 1.00 97.44 116 VAL A CA 1
ATOM 885 C C . VAL A 1 116 ? -11.696 7.808 20.183 1.00 97.44 116 VAL A C 1
ATOM 887 O O . VAL A 1 116 ? -12.105 8.891 20.615 1.00 97.44 116 VAL A O 1
ATOM 890 N N . ALA A 1 117 ? -11.619 7.525 18.888 1.00 96.44 117 ALA A N 1
ATOM 891 C CA . ALA A 1 117 ? -12.181 8.361 17.837 1.00 96.44 117 ALA A CA 1
ATOM 892 C C . ALA A 1 117 ? -13.189 7.555 17.021 1.00 96.44 117 ALA A C 1
ATOM 894 O O . ALA A 1 117 ? -12.971 6.376 16.751 1.00 96.44 117 ALA A O 1
ATOM 895 N N . ILE A 1 118 ? -14.294 8.185 16.630 1.00 95.25 118 ILE A N 1
ATOM 896 C CA . ILE A 1 118 ? -15.363 7.520 15.882 1.00 95.25 118 ILE A CA 1
ATOM 897 C C . ILE A 1 118 ? -15.683 8.341 14.648 1.00 95.25 118 ILE A C 1
ATOM 899 O O . ILE A 1 118 ? -15.956 9.538 14.763 1.00 95.25 118 ILE A O 1
ATOM 903 N N . ALA A 1 119 ? -15.646 7.689 13.489 1.00 93.06 119 ALA A N 1
ATOM 904 C CA . ALA A 1 119 ? -16.115 8.264 12.244 1.00 93.06 119 ALA A CA 1
ATOM 905 C C . ALA A 1 119 ? -17.519 7.756 11.924 1.00 93.06 119 ALA A C 1
ATOM 907 O O . ALA A 1 119 ? -17.784 6.552 11.924 1.00 93.06 119 ALA A O 1
ATOM 908 N N . TRP A 1 120 ? -18.408 8.704 11.665 1.00 88.94 120 TRP A N 1
ATOM 909 C CA . TRP A 1 120 ? -19.855 8.534 11.648 1.00 88.94 120 TRP A CA 1
ATOM 910 C C . TRP A 1 120 ? -20.405 8.650 10.223 1.00 88.94 120 TRP A C 1
ATOM 912 O O . TRP A 1 120 ? -19.960 9.500 9.451 1.00 88.94 120 TRP A O 1
ATOM 922 N N . THR A 1 121 ? -21.356 7.798 9.841 1.00 84.94 121 THR A N 1
ATOM 923 C CA . THR A 1 121 ? -21.983 7.853 8.513 1.00 84.94 121 THR A CA 1
ATOM 924 C C . THR A 1 121 ? -22.830 9.116 8.349 1.00 84.94 121 THR A C 1
ATOM 926 O O . THR A 1 121 ? -23.504 9.550 9.273 1.00 84.94 121 THR A O 1
ATOM 929 N N . GLY A 1 122 ? -22.899 9.675 7.140 1.00 78.06 122 GLY A N 1
ATOM 930 C CA . GLY A 1 122 ? -23.755 10.842 6.877 1.00 78.06 122 GLY A CA 1
ATOM 931 C C . GLY A 1 122 ? -25.260 10.546 6.768 1.00 78.06 122 GLY A C 1
ATOM 932 O O . GLY A 1 122 ? -26.046 11.482 6.641 1.00 78.06 122 GLY A O 1
ATOM 933 N N . ALA A 1 123 ? -25.671 9.273 6.761 1.00 77.19 123 ALA A N 1
ATOM 934 C CA . ALA A 1 123 ? -27.062 8.849 6.590 1.00 77.19 123 ALA A CA 1
ATOM 935 C C . ALA A 1 123 ? -27.687 8.409 7.922 1.00 77.19 123 ALA A C 1
ATOM 937 O O . ALA A 1 123 ? -26.985 7.911 8.793 1.00 77.19 123 ALA A O 1
ATOM 938 N N . GLU A 1 124 ? -29.007 8.560 8.062 1.00 79.88 124 GLU A N 1
ATOM 939 C CA . GLU A 1 124 ? -29.753 8.092 9.238 1.00 79.88 124 GLU A CA 1
ATOM 940 C C . GLU A 1 124 ? -30.125 6.592 9.122 1.00 79.88 124 GLU A C 1
ATOM 942 O O . GLU A 1 124 ? -30.622 6.182 8.066 1.00 79.88 124 GLU A O 1
ATOM 947 N N . PRO A 1 125 ? -29.964 5.775 10.186 1.00 82.44 125 PRO A N 1
ATOM 948 C CA . PRO A 1 125 ? -29.374 6.145 11.470 1.00 82.44 125 PRO A CA 1
ATOM 949 C C . PRO A 1 125 ? -27.872 6.388 11.334 1.00 82.44 125 PRO A C 1
ATOM 951 O O . PRO A 1 125 ? -27.168 5.590 10.718 1.00 82.44 125 PRO A O 1
ATOM 954 N N . ASN A 1 126 ? -27.391 7.473 11.941 1.00 88.19 126 ASN A N 1
ATOM 955 C CA . ASN A 1 126 ? -25.968 7.775 11.932 1.00 88.19 126 ASN A CA 1
ATOM 956 C C . ASN A 1 126 ? -25.206 6.750 12.793 1.00 88.19 126 ASN A C 1
ATOM 958 O O . ASN A 1 126 ? -25.258 6.816 14.021 1.00 88.19 126 ASN A O 1
ATOM 962 N N . VAL A 1 127 ? -24.522 5.802 12.156 1.00 92.25 127 VAL A N 1
ATOM 963 C CA . VAL A 1 127 ? -23.750 4.727 12.801 1.00 92.25 127 VAL A CA 1
ATOM 964 C C . VAL A 1 127 ? -22.256 4.864 12.484 1.00 92.25 127 VAL A C 1
ATOM 966 O O . VAL A 1 127 ? -21.894 5.587 11.551 1.00 92.25 127 VAL A O 1
ATOM 969 N N . PRO A 1 128 ? -21.348 4.210 13.229 1.00 92.88 128 PRO A N 1
ATOM 970 C CA . PRO A 1 128 ? -19.935 4.246 12.909 1.00 92.88 128 PRO A CA 1
ATOM 971 C C . PRO A 1 128 ? -19.670 3.554 11.576 1.00 92.88 128 PRO A C 1
ATOM 973 O O . PRO A 1 128 ? -20.172 2.461 11.330 1.00 92.88 128 PRO A O 1
ATOM 976 N N . PHE A 1 129 ? -18.817 4.148 10.750 1.00 90.19 129 PHE A N 1
ATOM 977 C CA . PHE A 1 129 ? -18.112 3.406 9.702 1.00 90.19 129 PHE A CA 1
ATOM 978 C C . PHE A 1 129 ? -16.662 3.095 10.099 1.00 90.19 129 PHE A C 1
ATOM 980 O O . PHE A 1 129 ? -16.046 2.207 9.508 1.00 90.19 129 PHE A O 1
ATOM 987 N N . ALA A 1 130 ? -16.143 3.774 11.131 1.00 93.94 130 ALA A N 1
ATOM 988 C CA . ALA A 1 130 ? -14.878 3.450 11.778 1.00 93.94 130 ALA A CA 1
ATOM 989 C C . ALA A 1 130 ? -14.910 3.771 13.280 1.00 93.94 130 ALA A C 1
ATOM 991 O O . ALA A 1 130 ? -15.406 4.821 13.689 1.00 93.94 130 ALA A O 1
ATOM 992 N N . ILE A 1 131 ? -14.318 2.896 14.092 1.00 97.44 131 ILE A N 1
ATOM 993 C CA . ILE A 1 131 ? -14.084 3.096 15.527 1.00 97.44 131 ILE A CA 1
ATOM 994 C C . ILE A 1 131 ? -12.597 2.854 15.785 1.00 97.44 131 ILE A C 1
ATOM 996 O O . ILE A 1 131 ? -12.073 1.808 15.409 1.00 97.44 131 ILE A O 1
ATOM 1000 N N . VAL A 1 132 ? -11.909 3.805 16.410 1.00 97.00 132 VAL A N 1
ATOM 1001 C CA . VAL A 1 132 ? -10.445 3.799 16.536 1.00 97.00 132 VAL A CA 1
ATOM 1002 C C . VAL A 1 132 ? -10.041 3.850 18.001 1.00 97.00 132 VAL A C 1
ATOM 1004 O O . VAL A 1 132 ? -10.453 4.761 18.718 1.00 97.00 132 VAL A O 1
ATOM 1007 N N . ALA A 1 133 ? -9.205 2.905 18.431 1.00 97.88 133 ALA A N 1
ATOM 1008 C CA . ALA A 1 133 ? -8.467 2.987 19.687 1.00 97.88 133 ALA A CA 1
ATOM 1009 C C . ALA A 1 133 ? -7.162 3.764 19.461 1.00 97.88 133 ALA A C 1
ATOM 1011 O O . ALA A 1 133 ? -6.356 3.392 18.603 1.00 97.88 133 ALA A O 1
ATOM 1012 N N . LEU A 1 134 ? -6.975 4.843 20.222 1.00 96.31 134 LEU A N 1
ATOM 1013 C CA . LEU A 1 134 ? -5.819 5.735 20.149 1.00 96.31 134 LEU A CA 1
ATOM 1014 C C . LEU A 1 134 ? -4.819 5.447 21.276 1.00 96.31 134 LEU A C 1
ATOM 1016 O O . LEU A 1 134 ? -5.114 4.718 22.227 1.00 96.31 134 LEU A O 1
ATOM 1020 N N . ASP A 1 135 ? -3.651 6.090 21.201 1.00 95.12 135 ASP A N 1
ATOM 1021 C CA . ASP A 1 135 ? -2.706 6.123 22.318 1.00 95.12 135 ASP A CA 1
ATOM 1022 C C . ASP A 1 135 ? -3.386 6.608 23.608 1.00 95.12 135 ASP A C 1
ATOM 1024 O O . ASP A 1 135 ? -4.126 7.597 23.611 1.00 95.12 135 ASP A O 1
ATOM 1028 N N . GLY A 1 136 ? -3.149 5.874 24.696 1.00 94.88 136 GLY A N 1
ATOM 1029 C CA . GLY A 1 136 ? -3.824 6.021 25.987 1.00 94.88 136 GLY A CA 1
ATOM 1030 C C . GLY A 1 136 ? -5.029 5.096 26.217 1.00 94.88 136 GLY A C 1
ATOM 1031 O O . GLY A 1 136 ? -5.456 4.959 27.366 1.00 94.88 136 GLY A O 1
ATOM 1032 N N . TYR A 1 137 ? -5.551 4.407 25.192 1.00 98.12 137 TYR A N 1
ATOM 1033 C CA . TYR A 1 137 ? -6.576 3.376 25.394 1.00 98.12 137 TYR A CA 1
ATOM 1034 C C . TYR A 1 137 ? -5.978 2.151 26.105 1.00 98.12 137 TYR A C 1
ATOM 1036 O O . TYR A 1 137 ? -5.004 1.558 25.646 1.00 98.12 137 TYR A O 1
ATOM 1044 N N . GLY A 1 138 ? -6.550 1.763 27.247 1.00 97.00 138 GLY A N 1
ATOM 1045 C CA . GLY A 1 138 ? -6.015 0.712 28.124 1.00 97.00 138 GLY A CA 1
ATOM 1046 C C . GLY A 1 138 ? -6.508 -0.707 27.820 1.00 97.00 138 GLY A C 1
ATOM 1047 O O . GLY A 1 138 ? -5.962 -1.677 28.367 1.00 97.00 138 GLY A O 1
ATOM 1048 N N . GLY A 1 139 ? -7.537 -0.833 26.980 1.00 97.25 139 GLY A N 1
ATOM 1049 C CA . GLY A 1 139 ? -8.092 -2.106 26.528 1.00 97.25 139 GLY A CA 1
ATOM 1050 C C . GLY A 1 139 ? -7.122 -2.939 25.688 1.00 97.25 139 GLY A C 1
ATOM 1051 O O . GLY A 1 139 ? -6.242 -2.402 25.017 1.00 97.25 139 GLY A O 1
ATOM 1052 N N . SER A 1 140 ? -7.284 -4.265 25.709 1.00 97.06 140 SER A N 1
ATOM 1053 C CA . SER A 1 140 ? -6.564 -5.197 24.826 1.00 97.06 140 SER A CA 1
ATOM 1054 C C . SER A 1 140 ? -7.472 -5.838 23.791 1.00 97.06 140 SER A C 1
ATOM 1056 O O . SER A 1 140 ? -8.649 -6.084 24.048 1.00 97.06 140 SER A O 1
ATOM 1058 N N . LEU A 1 141 ? -6.876 -6.176 22.651 1.00 96.19 141 LEU A N 1
ATOM 1059 C CA . LEU A 1 141 ? -7.409 -7.116 21.679 1.00 96.19 141 LEU A CA 1
ATOM 1060 C C . LEU A 1 141 ? -6.816 -8.502 21.950 1.00 96.19 141 LEU A C 1
ATOM 1062 O O . LEU A 1 141 ? -5.594 -8.661 21.951 1.00 96.19 141 LEU A O 1
ATOM 1066 N N . SER A 1 142 ? -7.666 -9.508 22.147 1.00 93.94 142 SER A N 1
ATOM 1067 C CA . SER A 1 142 ? -7.196 -10.887 22.285 1.00 93.94 142 SER A CA 1
ATOM 1068 C C . SER A 1 142 ? -7.019 -11.534 20.915 1.00 93.94 142 SER A C 1
ATOM 1070 O O . SER A 1 142 ? -7.981 -11.693 20.166 1.00 93.94 142 SER A O 1
ATOM 1072 N N . VAL A 1 143 ? -5.784 -11.908 20.588 1.00 89.50 143 VAL A N 1
ATOM 1073 C CA . VAL A 1 143 ? -5.419 -12.577 19.327 1.00 89.50 143 VAL A CA 1
ATOM 1074 C C . VAL A 1 143 ? -5.307 -14.097 19.517 1.00 89.50 143 VAL A C 1
ATOM 1076 O O . VAL A 1 143 ? -5.268 -14.869 18.560 1.00 89.50 143 VAL A O 1
ATOM 1079 N N . GLY A 1 144 ? -5.274 -14.563 20.766 1.00 85.12 144 GLY A N 1
ATOM 1080 C CA . GLY A 1 144 ? -5.120 -15.978 21.086 1.00 85.12 144 GLY A CA 1
ATOM 1081 C C . GLY A 1 144 ? -3.780 -16.571 20.626 1.00 85.12 144 GLY A C 1
ATOM 1082 O O . GLY A 1 144 ? -2.839 -15.872 20.237 1.00 85.12 144 GLY A O 1
ATOM 1083 N N . GLY A 1 145 ? -3.678 -17.900 20.717 1.00 81.12 145 GLY A N 1
ATOM 1084 C CA . GLY A 1 145 ? -2.477 -18.640 20.321 1.00 81.12 145 GLY A CA 1
ATOM 1085 C C . GLY A 1 145 ? -1.212 -18.188 21.062 1.00 81.12 145 GLY A C 1
ATOM 1086 O O . GLY A 1 145 ? -1.252 -17.870 22.249 1.00 81.12 145 GLY A O 1
ATOM 1087 N N . SER A 1 146 ? -0.079 -18.181 20.357 1.00 80.44 146 SER A N 1
ATOM 1088 C CA . SER A 1 146 ? 1.214 -17.723 20.885 1.00 80.44 146 SER A CA 1
ATOM 1089 C C . SER A 1 146 ? 1.392 -16.202 20.868 1.00 80.44 146 SER A C 1
ATOM 1091 O O . SER A 1 146 ? 2.358 -15.718 21.449 1.00 80.44 146 SER A O 1
ATOM 1093 N N . ILE A 1 147 ? 0.501 -15.457 20.200 1.00 87.44 147 ILE A N 1
ATOM 1094 C CA . ILE A 1 147 ? 0.571 -13.989 20.103 1.00 87.44 147 ILE A CA 1
ATOM 1095 C C . ILE A 1 147 ? 0.004 -13.350 21.379 1.00 87.44 147 ILE A C 1
ATOM 1097 O O . ILE A 1 147 ? 0.556 -12.374 21.878 1.00 87.44 147 ILE A O 1
ATOM 1101 N N . GLY A 1 148 ? -1.050 -13.942 21.952 1.00 91.00 148 GLY A N 1
ATOM 1102 C CA . GLY A 1 148 ? -1.654 -13.476 23.199 1.00 91.00 148 GLY A CA 1
ATOM 1103 C C . GLY A 1 148 ? -2.511 -12.222 23.019 1.00 91.00 148 GLY A C 1
ATOM 1104 O O . GLY A 1 148 ? -3.193 -12.063 22.006 1.00 91.00 148 GLY A O 1
ATOM 1105 N N . ASP A 1 149 ? -2.510 -11.355 24.029 1.00 94.25 149 ASP A N 1
ATOM 1106 C CA . ASP A 1 149 ? -3.258 -10.099 24.014 1.00 94.25 149 ASP A CA 1
ATOM 1107 C C . ASP A 1 149 ? -2.358 -8.951 23.547 1.00 94.25 149 ASP A C 1
ATOM 1109 O O . ASP A 1 149 ? -1.278 -8.736 24.104 1.00 94.25 149 ASP A O 1
ATOM 1113 N N . ILE A 1 150 ? -2.828 -8.175 22.571 1.00 94.75 150 ILE A N 1
ATOM 1114 C CA . ILE A 1 150 ? -2.133 -6.987 22.065 1.00 94.75 150 ILE A CA 1
ATOM 1115 C C . ILE A 1 150 ? -2.854 -5.712 22.507 1.00 94.75 150 ILE A C 1
ATOM 1117 O O . ILE A 1 150 ? -4.076 -5.688 22.669 1.00 94.75 150 ILE A O 1
ATOM 1121 N N . LYS A 1 151 ? -2.092 -4.644 22.732 1.00 96.31 151 LYS A N 1
ATOM 1122 C CA . LYS A 1 151 ? -2.579 -3.330 23.165 1.00 96.31 151 LYS A CA 1
ATOM 1123 C C . LYS A 1 151 ? -1.938 -2.239 22.324 1.00 96.31 151 LYS A C 1
ATOM 1125 O O . LYS A 1 151 ? -0.906 -2.463 21.692 1.00 96.31 151 LYS A O 1
ATOM 1130 N N . ILE A 1 152 ? -2.508 -1.040 22.375 1.00 97.31 152 ILE A N 1
ATOM 1131 C CA . ILE A 1 152 ? -1.797 0.143 21.889 1.00 97.31 152 ILE A CA 1
ATOM 1132 C C . ILE A 1 152 ? -0.472 0.268 22.663 1.00 97.31 152 ILE A C 1
ATOM 1134 O O . ILE A 1 152 ? -0.427 0.079 23.880 1.00 97.31 152 ILE A O 1
ATOM 1138 N N . GLY A 1 153 ? 0.622 0.487 21.936 1.00 96.88 153 GLY A N 1
ATOM 1139 C CA . GLY A 1 153 ? 1.993 0.516 22.441 1.00 96.88 153 GLY A CA 1
ATOM 1140 C C . GLY A 1 153 ? 2.692 -0.846 22.555 1.00 96.88 153 GLY A C 1
ATOM 1141 O O . GLY A 1 153 ? 3.882 -0.872 22.873 1.00 96.88 153 GLY A O 1
ATOM 1142 N N . SER A 1 154 ? 2.011 -1.973 22.299 1.00 96.31 154 SER A N 1
ATOM 1143 C CA . SER A 1 154 ? 2.651 -3.299 22.289 1.00 96.31 154 SER A CA 1
ATOM 1144 C C . SER A 1 154 ? 3.747 -3.374 21.225 1.00 96.31 154 SER A C 1
ATOM 1146 O O . SER A 1 154 ? 3.498 -3.063 20.064 1.00 96.31 154 SER A O 1
ATOM 1148 N N . ASP A 1 155 ? 4.938 -3.827 21.622 1.00 95.62 155 ASP A N 1
ATOM 1149 C CA . ASP A 1 155 ? 6.078 -4.059 20.732 1.00 95.62 155 ASP A CA 1
ATOM 1150 C C . ASP A 1 155 ? 5.930 -5.397 19.994 1.00 95.62 155 ASP A C 1
ATOM 1152 O O . ASP A 1 155 ? 5.825 -6.459 20.612 1.00 95.62 155 ASP A O 1
ATOM 1156 N N . LEU A 1 156 ? 5.927 -5.332 18.665 1.00 94.38 156 LEU A N 1
ATOM 1157 C CA . LEU A 1 156 ? 5.812 -6.473 17.763 1.00 94.38 156 LEU A CA 1
ATOM 1158 C C . LEU A 1 156 ? 7.152 -6.842 17.111 1.00 94.38 156 LEU A C 1
ATOM 1160 O O . LEU A 1 156 ? 7.180 -7.721 16.256 1.00 94.38 156 LEU A O 1
ATOM 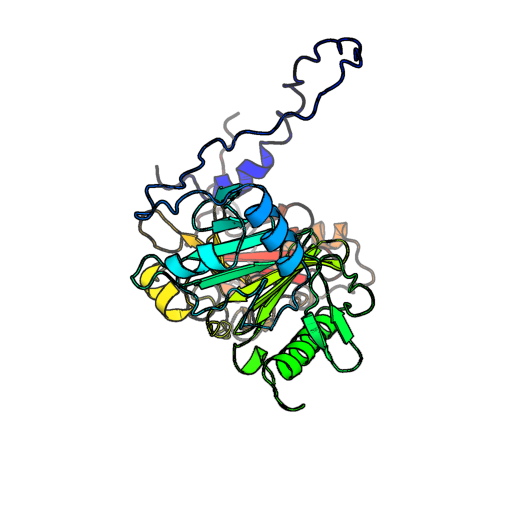1164 N N . SER A 1 157 ? 8.274 -6.241 17.523 1.00 93.81 157 SER A N 1
ATOM 1165 C CA . SER A 1 157 ? 9.601 -6.479 16.926 1.00 93.81 157 SER A CA 1
ATOM 1166 C C . SER A 1 157 ? 10.015 -7.953 16.896 1.00 93.81 157 SER A C 1
ATOM 1168 O O . SER A 1 157 ? 10.781 -8.354 16.031 1.00 93.81 157 SER A O 1
ATOM 1170 N N . SER A 1 158 ? 9.527 -8.771 17.835 1.00 91.75 158 SER A N 1
ATOM 1171 C CA . SER A 1 158 ? 9.810 -10.217 17.872 1.00 91.75 158 SER A CA 1
ATOM 1172 C C . SER A 1 158 ? 8.937 -11.060 16.933 1.00 91.75 158 SER A C 1
ATOM 1174 O O . SER A 1 158 ? 9.227 -12.236 16.722 1.00 91.75 158 SER A O 1
ATOM 1176 N N . LEU A 1 159 ? 7.862 -10.473 16.404 1.00 90.25 159 LEU A N 1
ATOM 1177 C CA . LEU A 1 159 ? 6.878 -11.117 15.532 1.00 90.25 159 LEU A CA 1
ATOM 1178 C C . LEU A 1 159 ? 7.003 -10.651 14.077 1.00 90.25 159 LEU A C 1
ATOM 1180 O O . LEU A 1 159 ? 6.573 -11.363 13.174 1.00 90.25 159 LEU A O 1
ATOM 1184 N N . LEU A 1 160 ? 7.583 -9.468 13.865 1.00 91.88 160 LEU A N 1
ATOM 1185 C CA . LEU A 1 160 ? 7.855 -8.904 12.550 1.00 91.88 160 LEU A CA 1
ATOM 1186 C C . LEU A 1 160 ? 9.266 -9.270 12.078 1.00 91.88 160 LEU A C 1
ATOM 1188 O O . LEU A 1 160 ? 10.198 -9.385 12.873 1.00 91.88 160 LEU A O 1
ATOM 1192 N N . GLY A 1 161 ? 9.426 -9.427 10.769 1.00 91.50 161 GLY A N 1
ATOM 1193 C CA . GLY A 1 161 ? 10.687 -9.793 10.136 1.00 91.50 161 GLY A CA 1
ATOM 1194 C C . GLY A 1 161 ? 10.727 -9.378 8.671 1.00 91.50 161 GLY A C 1
ATOM 1195 O O . GLY A 1 161 ? 10.391 -8.238 8.343 1.00 91.50 161 GLY A O 1
ATOM 1196 N N . SER A 1 162 ? 11.152 -10.292 7.793 1.00 89.25 162 SER A N 1
ATOM 1197 C CA . SER A 1 162 ? 11.111 -10.073 6.343 1.00 89.25 162 SER A CA 1
ATOM 1198 C C . SER A 1 162 ? 9.684 -9.818 5.857 1.00 89.25 162 SER A C 1
ATOM 1200 O O . SER A 1 162 ? 8.704 -10.112 6.546 1.00 89.25 162 SER A O 1
ATOM 1202 N N . TYR A 1 163 ? 9.554 -9.313 4.634 1.00 85.25 163 TYR A N 1
ATOM 1203 C CA . TYR A 1 163 ? 8.255 -9.064 4.024 1.00 85.25 163 TYR A CA 1
ATOM 1204 C C . TYR A 1 163 ? 7.357 -10.314 4.013 1.00 85.25 163 TYR A C 1
ATOM 1206 O O . TYR A 1 163 ? 6.200 -10.261 4.429 1.00 85.25 163 TYR A O 1
ATOM 1214 N N . GLU A 1 164 ? 7.904 -11.466 3.623 1.00 88.12 164 GLU A N 1
ATOM 1215 C CA . GLU A 1 164 ? 7.193 -12.748 3.582 1.00 88.12 164 GLU A CA 1
ATOM 1216 C C . GLU A 1 164 ? 6.779 -13.206 4.985 1.00 88.12 164 GLU A C 1
ATOM 1218 O O . GLU A 1 164 ? 5.685 -13.745 5.170 1.00 88.12 164 GLU A O 1
ATOM 1223 N N . GLN A 1 165 ? 7.631 -12.963 5.986 1.00 92.25 165 GLN A N 1
ATOM 1224 C CA . GLN A 1 165 ? 7.320 -13.249 7.387 1.00 92.25 165 GLN A CA 1
ATOM 1225 C C . GLN A 1 165 ? 6.178 -12.358 7.890 1.00 92.25 165 GLN A C 1
ATOM 1227 O O . GLN A 1 165 ? 5.257 -12.856 8.536 1.00 92.25 165 GLN A O 1
ATOM 1232 N N . ASN A 1 166 ? 6.181 -11.073 7.531 1.00 92.88 166 ASN A N 1
ATOM 1233 C CA . ASN A 1 166 ? 5.113 -10.136 7.879 1.00 92.88 166 ASN A CA 1
ATOM 1234 C C . ASN A 1 166 ? 3.793 -10.512 7.194 1.00 92.88 166 ASN A C 1
ATOM 1236 O O . ASN A 1 166 ? 2.739 -10.463 7.825 1.00 92.88 166 ASN A O 1
ATOM 1240 N N . GLN A 1 167 ? 3.828 -10.964 5.938 1.00 91.56 167 GLN A N 1
ATOM 1241 C CA . GLN A 1 167 ? 2.634 -11.491 5.277 1.00 91.56 167 GLN A CA 1
ATOM 1242 C C . GLN A 1 167 ? 2.084 -12.732 5.991 1.00 91.56 167 GLN A C 1
ATOM 1244 O O . GLN A 1 167 ? 0.877 -12.825 6.204 1.00 91.56 167 GLN A O 1
ATOM 1249 N N . GLU A 1 168 ? 2.930 -13.680 6.405 1.00 92.56 168 GLU A N 1
ATOM 1250 C CA . GLU A 1 168 ? 2.440 -14.845 7.155 1.00 92.56 168 GLU A CA 1
ATOM 1251 C C . GLU A 1 168 ? 1.900 -14.461 8.537 1.00 92.56 168 GLU A C 1
ATOM 1253 O O . GLU A 1 168 ? 0.906 -15.034 8.997 1.00 92.56 168 GLU A O 1
ATOM 1258 N N . PHE A 1 169 ? 2.488 -13.447 9.174 1.00 93.56 169 PHE A N 1
ATOM 1259 C CA . PHE A 1 169 ? 1.941 -12.858 10.391 1.00 93.56 169 PHE A CA 1
ATOM 1260 C C . PHE A 1 169 ? 0.528 -12.301 10.152 1.00 93.56 169 PHE A C 1
ATOM 1262 O O . PHE A 1 169 ? -0.394 -12.647 10.891 1.00 93.56 169 PHE A O 1
ATOM 1269 N N . VAL A 1 170 ? 0.309 -11.550 9.066 1.00 95.38 170 VAL A N 1
ATOM 1270 C CA . VAL A 1 170 ? -1.027 -11.065 8.670 1.00 95.38 170 VAL A CA 1
ATOM 1271 C C . VAL A 1 170 ? -1.994 -12.220 8.400 1.00 95.38 170 VAL A C 1
ATOM 1273 O O . VAL A 1 170 ? -3.103 -12.205 8.933 1.00 95.38 170 VAL A O 1
ATOM 1276 N N . ARG A 1 171 ? -1.594 -13.264 7.657 1.00 94.31 171 ARG A N 1
ATOM 1277 C CA . ARG A 1 171 ? -2.452 -14.450 7.443 1.00 94.31 171 ARG A CA 1
ATOM 1278 C C . ARG A 1 171 ? -2.833 -15.113 8.763 1.00 94.31 171 ARG A C 1
ATOM 1280 O O . ARG A 1 171 ? -3.977 -15.525 8.938 1.00 94.31 171 ARG A O 1
ATOM 1287 N N . THR A 1 172 ? -1.891 -15.200 9.699 1.00 93.06 172 THR A N 1
ATOM 1288 C CA . THR A 1 172 ? -2.122 -15.778 11.028 1.00 93.06 172 THR A CA 1
ATOM 1289 C C . THR A 1 172 ? -3.147 -14.968 11.815 1.00 93.06 172 THR A C 1
ATOM 1291 O O . THR A 1 172 ? -4.103 -15.545 12.330 1.00 93.06 172 THR A O 1
ATOM 1294 N N . LEU A 1 173 ? -3.001 -13.641 11.850 1.00 94.44 173 LEU A N 1
ATOM 1295 C CA . LEU A 1 173 ? -3.977 -12.751 12.481 1.00 94.44 173 LEU A CA 1
ATOM 1296 C C . LEU A 1 173 ? -5.361 -12.877 11.832 1.00 94.44 173 LEU A C 1
ATOM 1298 O O . LEU A 1 173 ? -6.355 -13.048 12.532 1.00 94.44 173 LEU A O 1
ATOM 1302 N N . ALA A 1 174 ? -5.426 -12.876 10.499 1.00 94.31 174 ALA A N 1
ATOM 1303 C CA . ALA A 1 174 ? -6.682 -12.980 9.764 1.00 94.31 174 ALA A CA 1
ATOM 1304 C C . ALA A 1 174 ? -7.412 -14.303 10.045 1.00 94.31 174 ALA A C 1
ATOM 1306 O O . ALA A 1 174 ? -8.623 -14.307 10.244 1.00 94.31 174 ALA A O 1
ATOM 1307 N N . ARG A 1 175 ? 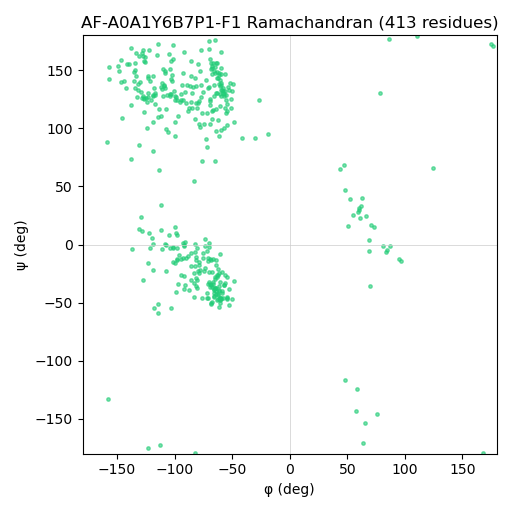-6.685 -15.428 10.134 1.00 92.75 175 ARG A N 1
ATOM 1308 C CA . ARG A 1 175 ? -7.257 -16.730 10.528 1.00 92.75 175 ARG A CA 1
ATOM 1309 C C . ARG A 1 175 ? -7.920 -16.661 11.899 1.00 92.75 175 ARG A C 1
ATOM 1311 O O . ARG A 1 175 ? -9.038 -17.149 12.047 1.00 92.75 175 ARG A O 1
ATOM 1318 N N . THR A 1 176 ? -7.256 -16.045 12.876 1.00 92.00 176 THR A N 1
ATOM 1319 C CA . THR A 1 176 ? -7.835 -15.837 14.208 1.00 92.00 176 THR A CA 1
ATOM 1320 C C . THR A 1 176 ? -9.093 -14.980 14.121 1.00 92.00 176 THR A C 1
ATOM 1322 O O . THR A 1 176 ? -10.144 -15.387 14.610 1.00 92.00 176 THR A O 1
ATOM 1325 N N . PHE A 1 177 ? -8.990 -13.804 13.505 1.00 92.94 177 PHE A N 1
ATOM 1326 C CA . PHE A 1 177 ? -10.064 -12.816 13.473 1.00 92.94 177 PHE A CA 1
ATOM 1327 C C . PHE A 1 177 ? -11.309 -13.305 12.731 1.00 92.94 177 PHE A C 1
ATOM 1329 O O . PHE A 1 177 ? -12.425 -13.061 13.183 1.00 92.94 177 PHE A O 1
ATOM 1336 N N . ASP A 1 178 ? -11.126 -14.050 11.642 1.00 90.25 178 ASP A N 1
ATOM 1337 C CA . ASP A 1 178 ? -12.225 -14.577 10.831 1.00 90.25 178 ASP A CA 1
ATOM 1338 C C . ASP A 1 178 ? -12.684 -15.982 11.276 1.00 90.25 178 ASP A C 1
ATOM 1340 O O . ASP A 1 178 ? -13.565 -16.580 10.647 1.00 90.25 178 ASP A O 1
ATOM 1344 N N . GLY A 1 179 ? -12.083 -16.540 12.337 1.00 89.81 179 GLY A N 1
ATOM 1345 C CA . GLY A 1 179 ? -12.394 -17.877 12.853 1.00 89.81 179 GLY A CA 1
ATOM 1346 C C . GLY A 1 179 ? -12.118 -19.002 11.848 1.00 89.81 179 GLY A C 1
ATOM 1347 O O . GLY A 1 179 ? -12.849 -19.994 11.808 1.00 89.81 179 GLY A O 1
ATOM 1348 N N . GLN A 1 180 ? -11.101 -18.835 11.003 1.00 92.06 180 GLN A N 1
ATOM 1349 C CA . GLN A 1 180 ? -10.780 -19.738 9.899 1.00 92.06 180 GLN A CA 1
ATOM 1350 C C . GLN A 1 180 ? -9.615 -20.685 10.222 1.00 92.06 180 GLN A C 1
ATOM 1352 O O . GLN A 1 180 ? -8.791 -20.445 11.102 1.00 92.06 180 GLN A O 1
ATOM 1357 N N . GLY A 1 181 ? -9.535 -21.793 9.480 1.00 90.81 181 GLY A N 1
ATOM 1358 C CA . GLY A 1 181 ? -8.466 -22.786 9.621 1.00 90.81 181 GLY A CA 1
ATOM 1359 C C . GLY A 1 181 ? -7.168 -22.429 8.882 1.00 90.81 181 GLY A C 1
ATOM 1360 O O . GLY A 1 181 ? -7.072 -21.424 8.184 1.00 90.81 181 GLY A O 1
ATOM 1361 N N . ALA A 1 182 ? -6.170 -23.316 8.970 1.00 87.94 182 ALA A N 1
ATOM 1362 C CA . ALA A 1 182 ? -4.840 -23.128 8.372 1.00 87.94 182 ALA A CA 1
ATOM 1363 C C . ALA A 1 182 ? -4.837 -22.929 6.841 1.00 87.94 182 ALA A C 1
ATOM 1365 O O . ALA A 1 182 ? -3.901 -22.347 6.305 1.00 87.94 182 ALA A O 1
ATOM 1366 N N . GLY A 1 183 ? -5.873 -23.395 6.136 1.00 90.12 183 GLY A N 1
ATOM 1367 C CA . GLY A 1 183 ? -6.010 -23.222 4.685 1.00 90.12 183 GLY A CA 1
ATOM 1368 C C . GLY A 1 183 ? -6.549 -21.856 4.247 1.00 90.12 183 GLY A C 1
ATOM 1369 O O . GLY A 1 183 ? -6.671 -21.624 3.050 1.00 90.12 183 GLY A O 1
ATOM 1370 N N . TYR A 1 184 ? -6.909 -20.973 5.180 1.00 93.44 184 TYR A N 1
ATOM 1371 C CA . TYR A 1 184 ? -7.384 -19.634 4.847 1.00 93.44 184 TYR A CA 1
ATOM 1372 C C . TYR A 1 184 ? -6.216 -18.721 4.476 1.00 93.44 184 TYR A C 1
ATOM 1374 O O . TYR A 1 184 ? -5.250 -18.589 5.239 1.00 93.44 184 TYR A O 1
ATOM 1382 N N . ASP A 1 185 ? -6.337 -18.105 3.302 1.00 93.44 185 ASP A N 1
ATOM 1383 C CA . ASP A 1 185 ? -5.422 -17.101 2.772 1.00 93.44 185 ASP A CA 1
ATOM 1384 C C . ASP A 1 185 ? -6.211 -15.830 2.452 1.00 93.44 185 ASP A C 1
ATOM 1386 O O . ASP A 1 185 ? -6.904 -15.732 1.436 1.00 93.44 185 ASP A O 1
ATOM 1390 N N . CYS A 1 186 ? -6.131 -14.861 3.361 1.00 93.75 186 CYS A N 1
ATOM 1391 C CA . CYS A 1 186 ? -6.843 -13.598 3.229 1.00 93.75 186 CYS A CA 1
ATOM 1392 C C . CYS A 1 186 ? -6.316 -12.736 2.070 1.00 93.75 186 CYS A C 1
ATOM 1394 O O . CYS A 1 186 ? -7.073 -11.929 1.534 1.00 93.75 186 CYS A O 1
ATOM 1396 N N . PHE A 1 187 ? -5.064 -12.926 1.632 1.00 90.81 187 PHE A N 1
ATOM 1397 C CA . PHE A 1 187 ? -4.529 -12.205 0.475 1.00 90.81 187 PHE A CA 1
ATOM 1398 C C . PHE A 1 187 ? -5.166 -12.723 -0.813 1.00 90.81 187 PHE A C 1
ATOM 1400 O O . PHE A 1 187 ? -5.652 -11.934 -1.614 1.00 90.81 187 PHE A O 1
ATOM 1407 N N . ALA A 1 188 ? -5.262 -14.048 -0.976 1.00 88.25 188 ALA A N 1
ATOM 1408 C CA . ALA A 1 188 ? -5.907 -14.662 -2.141 1.00 88.25 188 ALA A CA 1
ATOM 1409 C C . ALA A 1 188 ? -7.408 -14.327 -2.246 1.00 88.25 188 ALA A C 1
ATOM 1411 O O . ALA A 1 188 ? -7.972 -14.306 -3.339 1.00 88.25 188 ALA A O 1
ATOM 1412 N N . LEU A 1 189 ? -8.059 -14.070 -1.107 1.00 89.44 189 LEU A N 1
ATOM 1413 C CA . LEU A 1 189 ? -9.467 -13.669 -1.031 1.00 89.44 189 LEU A CA 1
ATOM 1414 C C . LEU A 1 189 ? -9.672 -12.148 -1.048 1.00 89.44 189 LEU A C 1
ATOM 1416 O O . LEU A 1 189 ? -10.816 -11.698 -1.007 1.00 89.44 189 LEU A O 1
ATOM 1420 N N . ASN A 1 190 ? -8.591 -11.365 -1.109 1.00 87.25 190 ASN A N 1
ATOM 1421 C CA . ASN A 1 190 ? -8.602 -9.904 -1.036 1.00 87.25 190 ASN A CA 1
ATOM 1422 C C . ASN A 1 190 ? -9.364 -9.369 0.192 1.00 87.25 190 ASN A C 1
ATOM 1424 O O . ASN A 1 190 ? -10.093 -8.379 0.129 1.00 87.25 190 ASN A O 1
ATOM 1428 N N . THR A 1 191 ? -9.213 -10.047 1.329 1.00 90.81 191 THR A N 1
ATOM 1429 C CA . THR A 1 191 ? -9.778 -9.656 2.629 1.00 90.81 191 THR A CA 1
ATOM 1430 C C . THR A 1 191 ? -8.716 -9.142 3.597 1.00 90.81 191 THR A C 1
ATOM 1432 O O . THR A 1 191 ? -9.058 -8.753 4.710 1.00 90.81 191 THR A O 1
ATOM 1435 N N . CYS A 1 192 ? -7.443 -9.109 3.200 1.00 92.19 192 CYS A N 1
ATOM 1436 C CA . CYS A 1 192 ? -6.377 -8.447 3.946 1.00 92.19 192 CYS A CA 1
ATOM 1437 C C . CYS A 1 192 ? -5.321 -7.840 3.015 1.00 92.19 192 CYS A C 1
ATOM 1439 O O . CYS A 1 192 ? -5.179 -8.260 1.864 1.00 92.19 192 CYS A O 1
ATOM 1441 N N . ARG A 1 193 ? -4.568 -6.866 3.535 1.00 90.06 193 ARG A N 1
ATOM 1442 C CA . ARG A 1 193 ? -3.415 -6.236 2.884 1.00 90.06 193 ARG A CA 1
ATOM 1443 C C . ARG A 1 193 ? -2.312 -5.969 3.901 1.00 90.06 193 ARG A C 1
ATOM 1445 O O . ARG A 1 193 ? -2.561 -5.827 5.097 1.00 90.06 193 ARG A O 1
ATOM 1452 N N . TYR A 1 194 ? -1.084 -5.890 3.404 1.00 91.31 194 TYR A N 1
ATOM 1453 C CA . TYR A 1 194 ? 0.067 -5.468 4.186 1.00 91.31 194 TYR A CA 1
ATOM 1454 C C . TYR A 1 194 ? 0.769 -4.323 3.466 1.00 91.31 194 TYR A C 1
ATOM 1456 O O . TYR A 1 194 ? 1.318 -4.513 2.377 1.00 91.31 194 TYR A O 1
ATOM 1464 N N . LEU A 1 195 ? 0.732 -3.147 4.085 1.00 87.44 195 LEU A N 1
ATOM 1465 C CA . LEU A 1 195 ? 1.354 -1.930 3.584 1.00 87.44 195 LEU A CA 1
ATOM 1466 C C . LEU A 1 195 ? 2.559 -1.597 4.460 1.00 87.44 195 LEU A C 1
ATOM 1468 O O . LEU A 1 195 ? 2.497 -1.676 5.687 1.00 87.44 195 LEU A O 1
ATOM 1472 N N . GLU A 1 196 ? 3.657 -1.224 3.818 1.00 86.75 196 GLU A N 1
ATOM 1473 C CA . GLU A 1 196 ? 4.867 -0.749 4.477 1.00 86.75 196 GLU A CA 1
ATOM 1474 C C . GLU A 1 196 ? 5.303 0.521 3.764 1.00 86.75 196 GLU A C 1
ATOM 1476 O O . GLU A 1 196 ? 5.395 0.540 2.537 1.00 86.75 196 GLU A O 1
ATOM 1481 N N . PHE A 1 197 ? 5.501 1.575 4.542 1.00 82.19 197 PHE A N 1
ATOM 1482 C CA . PHE A 1 197 ? 5.796 2.913 4.064 1.00 82.19 197 PHE A CA 1
ATOM 1483 C C . PHE A 1 197 ? 7.288 3.212 4.247 1.00 82.19 197 PHE A C 1
ATOM 1485 O O . PHE A 1 197 ? 7.965 2.601 5.076 1.00 82.19 197 PHE A O 1
ATOM 1492 N N . ASN A 1 198 ? 7.803 4.173 3.478 1.00 75.06 198 ASN A N 1
ATOM 1493 C CA . ASN A 1 198 ? 9.238 4.481 3.424 1.00 75.06 198 ASN A CA 1
ATOM 1494 C C . ASN A 1 198 ? 9.833 4.929 4.772 1.00 75.06 198 ASN A C 1
ATOM 1496 O O . ASN A 1 198 ? 11.028 4.768 5.005 1.00 75.06 198 ASN A O 1
ATOM 1500 N N . ASP A 1 199 ? 9.019 5.474 5.674 1.00 82.75 199 ASP A N 1
ATOM 1501 C CA . ASP A 1 199 ? 9.428 5.885 7.021 1.00 82.75 199 ASP A CA 1
ATOM 1502 C C . ASP A 1 199 ? 9.455 4.726 8.039 1.00 82.75 199 ASP A C 1
ATOM 1504 O O . ASP A 1 199 ? 9.781 4.931 9.213 1.00 82.75 199 ASP A O 1
ATOM 1508 N N . GLY A 1 200 ? 9.131 3.507 7.595 1.00 85.06 200 GLY A N 1
ATOM 1509 C CA . GLY A 1 200 ? 9.061 2.296 8.405 1.00 85.06 200 GLY A CA 1
ATOM 1510 C C . GLY A 1 200 ? 7.709 2.067 9.083 1.00 85.06 200 GLY A C 1
ATOM 1511 O O . GLY A 1 200 ? 7.557 1.035 9.753 1.00 85.06 200 GLY A O 1
ATOM 1512 N N . PHE A 1 201 ? 6.741 2.977 8.915 1.00 90.56 201 PHE A N 1
ATOM 1513 C CA . PHE A 1 201 ? 5.355 2.768 9.322 1.00 90.56 201 PHE A CA 1
ATOM 1514 C C . PHE A 1 201 ? 4.755 1.595 8.541 1.00 90.56 201 PHE A C 1
ATOM 1516 O O . PHE A 1 201 ? 5.065 1.368 7.370 1.00 90.56 201 PHE A O 1
ATOM 1523 N N . LYS A 1 202 ? 3.909 0.805 9.199 1.00 93.31 202 LYS A N 1
ATOM 1524 C CA . LYS A 1 202 ? 3.286 -0.383 8.609 1.00 93.31 202 LYS A CA 1
ATOM 1525 C C . LYS A 1 202 ? 1.798 -0.399 8.922 1.00 93.31 202 LYS A C 1
ATOM 1527 O O . LYS A 1 202 ? 1.383 -0.039 10.023 1.00 93.31 202 LYS A O 1
ATOM 1532 N N . GLN A 1 203 ? 0.999 -0.890 7.985 1.00 93.69 203 GLN A N 1
ATOM 1533 C CA . GLN A 1 203 ? -0.421 -1.153 8.197 1.00 93.69 203 GLN A CA 1
ATOM 1534 C C . GLN A 1 203 ? -0.745 -2.599 7.847 1.00 93.69 203 GLN A C 1
ATOM 1536 O O . GLN A 1 203 ? -0.444 -3.084 6.756 1.00 93.69 203 GLN A O 1
ATOM 1541 N N . LEU A 1 204 ? -1.360 -3.284 8.808 1.00 94.94 204 LEU A N 1
ATOM 1542 C CA . LEU A 1 204 ? -1.970 -4.589 8.615 1.00 94.94 204 LEU A CA 1
ATOM 1543 C C . LEU A 1 204 ? -3.463 -4.345 8.444 1.00 94.94 204 LEU A C 1
ATOM 1545 O O . LEU A 1 204 ? -4.152 -4.017 9.412 1.00 94.94 204 LEU A O 1
ATOM 1549 N N . GLU A 1 205 ? -3.955 -4.451 7.220 1.00 93.00 205 GLU A N 1
ATOM 1550 C CA . GLU A 1 205 ? -5.358 -4.204 6.927 1.00 93.00 205 GLU A CA 1
ATOM 1551 C C . GLU A 1 205 ? -6.109 -5.520 6.759 1.00 93.00 205 GLU A C 1
ATOM 1553 O O . GLU A 1 205 ? -5.600 -6.476 6.174 1.00 93.00 205 GLU A O 1
ATOM 1558 N N . PHE A 1 206 ? -7.335 -5.570 7.262 1.00 94.50 206 PHE A N 1
ATOM 1559 C CA . PHE A 1 206 ? -8.208 -6.731 7.208 1.00 94.50 206 PHE A CA 1
ATOM 1560 C C . PHE A 1 206 ? -9.640 -6.302 6.877 1.00 94.50 206 PHE A C 1
ATOM 1562 O O . PHE A 1 206 ? -10.030 -5.139 7.006 1.00 94.50 206 PHE A O 1
ATOM 1569 N N . ARG A 1 207 ? -10.475 -7.296 6.571 1.00 91.88 207 ARG A N 1
ATOM 1570 C CA . ARG A 1 207 ? -11.895 -7.146 6.244 1.00 91.88 207 ARG A CA 1
ATOM 1571 C C . ARG A 1 207 ? -12.689 -6.281 7.222 1.00 91.88 207 ARG A C 1
ATOM 1573 O O . ARG A 1 207 ? -13.668 -5.679 6.807 1.00 91.88 207 ARG A O 1
ATOM 1580 N N . ARG A 1 208 ? -12.332 -6.258 8.507 1.00 93.50 208 ARG A N 1
ATOM 1581 C CA . ARG A 1 208 ? -13.091 -5.552 9.559 1.00 93.50 208 ARG A CA 1
ATOM 1582 C C . ARG A 1 208 ? -12.253 -4.608 10.407 1.00 93.50 208 ARG A C 1
ATOM 1584 O O . ARG A 1 208 ? -12.699 -4.165 11.462 1.00 93.50 208 ARG A O 1
ATOM 1591 N N . GLY A 1 209 ? -11.024 -4.321 10.000 1.00 94.38 209 GLY A N 1
ATOM 1592 C CA . GLY A 1 209 ? -10.156 -3.516 10.837 1.00 94.38 209 GLY A CA 1
ATOM 1593 C C . GLY A 1 209 ? -8.763 -3.339 10.286 1.00 94.38 209 GLY A C 1
ATOM 1594 O O . GLY A 1 209 ? -8.367 -3.977 9.316 1.00 94.38 209 GLY A O 1
ATOM 1595 N N . VAL A 1 210 ? -8.020 -2.455 10.932 1.00 95.06 210 VAL A N 1
ATOM 1596 C CA . VAL A 1 210 ? -6.636 -2.135 10.588 1.00 95.06 210 VAL A CA 1
ATOM 1597 C C . VAL A 1 210 ? -5.829 -2.094 11.876 1.00 95.06 210 VAL A C 1
ATOM 1599 O O . VAL A 1 210 ? -6.302 -1.591 12.895 1.00 95.06 210 VAL A O 1
ATOM 1602 N N . ILE A 1 211 ? -4.607 -2.611 11.838 1.00 96.62 211 ILE A N 1
ATOM 1603 C CA . ILE A 1 211 ? -3.611 -2.431 12.892 1.00 96.62 211 ILE A CA 1
ATOM 1604 C C . ILE A 1 211 ? -2.484 -1.601 12.292 1.00 96.62 211 ILE A C 1
ATOM 1606 O O . ILE A 1 211 ? -1.830 -2.027 11.341 1.00 96.62 211 ILE A O 1
ATOM 1610 N N . SER A 1 212 ? -2.275 -0.402 12.827 1.00 96.25 212 SER A N 1
ATOM 1611 C CA . SER A 1 212 ? -1.150 0.453 12.449 1.00 96.25 212 SER A CA 1
ATOM 1612 C C . SER A 1 212 ? 0.015 0.231 13.398 1.00 96.25 212 SER A C 1
ATOM 1614 O O . SER A 1 212 ? -0.169 0.130 14.612 1.00 96.25 212 SER A O 1
ATOM 1616 N N . ILE A 1 213 ? 1.213 0.156 12.833 1.00 96.38 213 ILE A N 1
ATOM 1617 C CA . ILE A 1 213 ? 2.453 -0.121 13.544 1.00 96.38 213 ILE A CA 1
ATOM 1618 C C . ILE A 1 213 ? 3.435 0.996 13.197 1.00 96.38 213 ILE A C 1
ATOM 1620 O O . ILE A 1 213 ? 3.674 1.274 12.022 1.00 96.38 213 ILE A O 1
ATOM 1624 N N . ASP A 1 214 ? 3.974 1.658 14.214 1.00 95.50 214 ASP A N 1
ATOM 1625 C CA . ASP A 1 214 ? 4.963 2.717 14.038 1.00 95.50 214 ASP A CA 1
ATOM 1626 C C . ASP A 1 214 ? 6.327 2.181 13.567 1.00 95.50 214 ASP A C 1
ATOM 1628 O O . ASP A 1 214 ? 6.574 0.976 13.456 1.00 95.50 214 ASP A O 1
ATOM 1632 N N . ASN A 1 215 ? 7.248 3.100 13.293 1.00 93.88 215 ASN A N 1
ATOM 1633 C CA . ASN A 1 215 ? 8.602 2.769 12.862 1.00 93.88 215 ASN A CA 1
ATOM 1634 C C . ASN A 1 215 ? 9.502 2.214 13.986 1.00 93.88 215 ASN A C 1
ATOM 1636 O O . ASN A 1 215 ? 10.646 1.844 13.724 1.00 93.88 215 ASN A O 1
ATOM 1640 N N . GLN A 1 216 ? 9.001 2.100 15.222 1.00 95.50 216 GLN A N 1
ATOM 1641 C CA . GLN A 1 216 ? 9.607 1.319 16.308 1.00 95.50 216 GLN A CA 1
ATOM 1642 C C . GLN A 1 216 ? 8.941 -0.056 16.476 1.00 95.50 216 GLN A C 1
ATOM 1644 O O . GLN A 1 216 ? 9.157 -0.715 17.494 1.00 95.50 216 GLN A O 1
ATOM 1649 N N . ASN A 1 217 ? 8.159 -0.503 15.487 1.00 95.81 217 ASN A N 1
ATOM 1650 C CA . ASN A 1 217 ? 7.413 -1.760 15.492 1.00 95.81 217 ASN A CA 1
ATOM 1651 C C . ASN A 1 217 ? 6.403 -1.877 16.647 1.00 95.81 217 ASN A C 1
ATOM 1653 O O . ASN A 1 217 ? 6.088 -2.987 17.084 1.00 95.81 217 ASN A O 1
ATOM 1657 N N . ARG A 1 218 ? 5.873 -0.757 17.147 1.00 96.94 218 ARG A N 1
ATOM 1658 C CA . ARG A 1 218 ? 4.830 -0.752 18.177 1.00 96.94 218 ARG A CA 1
ATOM 1659 C C . ARG A 1 218 ? 3.474 -0.472 17.566 1.00 96.94 218 ARG A C 1
ATOM 1661 O O . ARG A 1 218 ? 3.355 0.313 16.632 1.00 96.94 218 ARG A O 1
ATOM 1668 N N . ILE A 1 219 ? 2.432 -1.085 18.117 1.00 96.50 219 ILE A N 1
ATOM 1669 C CA . ILE A 1 219 ? 1.058 -0.784 17.705 1.00 96.50 219 ILE A CA 1
ATOM 1670 C C . ILE A 1 219 ? 0.749 0.671 18.053 1.00 96.50 219 ILE A C 1
ATOM 1672 O O . ILE A 1 219 ? 0.711 1.027 19.228 1.00 96.50 219 ILE A O 1
ATOM 1676 N N . SER A 1 220 ? 0.489 1.497 17.047 1.00 95.31 220 SER A N 1
ATOM 1677 C CA . SER A 1 220 ? 0.115 2.897 17.240 1.00 95.31 220 SER A CA 1
ATOM 1678 C C . SER A 1 220 ? -1.398 3.076 17.307 1.00 95.31 220 SER A C 1
ATOM 1680 O O . SER A 1 220 ? -1.879 3.873 18.109 1.00 95.31 220 SER A O 1
ATOM 1682 N N . LEU A 1 221 ? -2.154 2.330 16.493 1.00 94.88 221 LEU A N 1
ATOM 1683 C CA . LEU A 1 221 ? -3.611 2.450 16.368 1.00 94.88 221 LEU A CA 1
ATOM 1684 C C . LEU A 1 221 ? -4.248 1.098 16.031 1.00 94.88 221 LEU A C 1
ATOM 1686 O O . LEU A 1 221 ? -3.663 0.288 15.307 1.00 94.88 221 LEU A O 1
ATOM 1690 N N . ILE A 1 222 ? -5.483 0.891 16.495 1.00 96.75 222 ILE A N 1
ATOM 1691 C CA . ILE A 1 222 ? -6.341 -0.226 16.075 1.00 96.75 222 ILE A CA 1
ATOM 1692 C C . ILE A 1 222 ? -7.694 0.331 15.627 1.00 96.75 222 ILE A C 1
ATOM 1694 O O . ILE A 1 222 ? -8.350 1.056 16.375 1.00 96.75 222 ILE A O 1
ATOM 1698 N N . TYR A 1 223 ? -8.115 -0.047 14.423 1.00 93.56 223 TYR A N 1
ATOM 1699 C CA . TYR A 1 223 ? -9.378 0.342 13.805 1.00 93.56 223 TYR A CA 1
ATOM 1700 C C . TYR A 1 223 ? -10.323 -0.856 13.775 1.00 93.56 223 TYR A C 1
ATOM 1702 O O . TYR A 1 223 ? -9.928 -1.939 13.351 1.00 93.56 223 TYR A O 1
ATOM 1710 N N . SER A 1 224 ? -11.581 -0.642 14.146 1.00 94.12 224 SER A N 1
ATOM 1711 C CA . SER A 1 224 ? -12.704 -1.472 13.705 1.00 94.12 224 SER A CA 1
ATOM 1712 C C . SER A 1 224 ? -13.429 -0.743 12.582 1.00 94.12 224 SER A C 1
ATOM 1714 O O . SER A 1 224 ? -13.698 0.453 12.692 1.00 94.12 224 SER A O 1
ATOM 1716 N N . LEU A 1 225 ? -13.702 -1.454 11.495 1.00 91.38 225 LEU A N 1
ATOM 1717 C CA . LEU A 1 225 ? -14.291 -0.925 10.268 1.00 91.38 225 LEU A CA 1
ATOM 1718 C C . LEU A 1 225 ? -15.512 -1.759 9.884 1.00 91.38 225 LEU A C 1
ATOM 1720 O O . LEU A 1 225 ? -15.673 -2.894 10.336 1.00 91.38 225 LEU A O 1
ATOM 1724 N N . MET A 1 226 ? -16.360 -1.208 9.017 1.00 84.44 226 MET A N 1
ATOM 1725 C CA . MET A 1 226 ? -17.378 -2.021 8.349 1.00 84.44 226 MET A CA 1
ATOM 1726 C C . MET A 1 226 ? -16.706 -3.072 7.459 1.00 84.44 226 MET A C 1
ATOM 1728 O O . MET A 1 226 ? -15.572 -2.886 7.019 1.00 84.44 226 MET A O 1
ATOM 1732 N N . ASP A 1 227 ? -17.423 -4.163 7.178 1.00 85.75 227 ASP A N 1
ATOM 1733 C CA . ASP A 1 227 ? -16.960 -5.201 6.255 1.00 85.75 227 ASP A CA 1
ATOM 1734 C C . ASP A 1 227 ? -16.513 -4.585 4.924 1.00 85.75 227 ASP A C 1
ATOM 1736 O O . ASP A 1 227 ? -17.325 -4.032 4.181 1.00 85.75 227 ASP A O 1
ATOM 1740 N N . GLN A 1 228 ? -15.232 -4.743 4.609 1.00 79.12 228 GLN A N 1
ATOM 1741 C CA . GLN A 1 228 ? -14.631 -4.296 3.361 1.00 79.12 228 GLN A CA 1
ATOM 1742 C C . GLN A 1 228 ? -13.965 -5.458 2.627 1.00 79.12 228 GLN A C 1
ATOM 1744 O O . GLN A 1 228 ? -13.368 -6.356 3.223 1.00 79.12 228 GLN A O 1
ATOM 1749 N N . THR A 1 229 ? -14.070 -5.432 1.305 1.00 79.69 229 THR A N 1
ATOM 1750 C CA . THR A 1 229 ? -13.264 -6.260 0.410 1.00 79.69 229 THR A CA 1
ATOM 1751 C C . THR A 1 229 ? -12.336 -5.346 -0.350 1.00 79.69 229 THR A C 1
ATOM 1753 O O . THR A 1 229 ? -12.760 -4.308 -0.860 1.00 79.69 229 THR A O 1
ATOM 1756 N N . TYR A 1 230 ? -11.087 -5.752 -0.456 1.00 80.56 230 TYR A N 1
ATOM 1757 C CA . TYR A 1 230 ? -10.108 -5.015 -1.215 1.00 80.56 230 TYR A CA 1
ATOM 1758 C C . TYR A 1 230 ? -10.224 -5.365 -2.700 1.00 80.56 230 TYR A C 1
ATOM 1760 O O . TYR A 1 230 ? -10.485 -6.524 -3.035 1.00 80.56 230 TYR A O 1
ATOM 1768 N N . PRO A 1 231 ? -10.022 -4.400 -3.612 1.00 77.00 231 PRO A N 1
ATOM 1769 C CA . PRO A 1 231 ? -9.780 -4.723 -5.009 1.00 77.00 231 PRO A CA 1
ATOM 1770 C C . PRO A 1 231 ? -8.640 -5.739 -5.130 1.00 77.00 231 PRO A C 1
ATOM 1772 O O . PRO A 1 231 ? -7.645 -5.647 -4.400 1.00 77.00 231 PRO A O 1
ATOM 1775 N N . ALA A 1 232 ? -8.812 -6.710 -6.027 1.00 79.38 232 ALA A N 1
ATOM 1776 C CA . ALA A 1 232 ? -7.759 -7.662 -6.343 1.00 79.38 232 ALA A CA 1
ATOM 1777 C C . ALA A 1 232 ? -6.541 -6.926 -6.919 1.00 79.38 232 ALA A C 1
ATOM 1779 O O . ALA A 1 232 ? -6.741 -5.946 -7.645 1.00 79.38 232 ALA A O 1
ATOM 1780 N N . PRO A 1 233 ? -5.313 -7.400 -6.644 1.00 80.31 233 PRO A N 1
ATOM 1781 C CA . PRO A 1 233 ? -4.132 -6.820 -7.247 1.00 80.31 233 PRO A CA 1
ATOM 1782 C C . PRO A 1 233 ? -4.182 -6.824 -8.765 1.00 80.31 233 PRO A C 1
ATOM 1784 O O . PRO A 1 233 ? -4.726 -7.741 -9.389 1.00 80.31 233 PRO A O 1
ATOM 1787 N N . LEU A 1 234 ? -3.584 -5.804 -9.365 1.00 84.06 234 LEU A N 1
ATOM 1788 C CA . LEU A 1 234 ? -3.447 -5.709 -10.801 1.00 84.06 234 LEU A CA 1
ATOM 1789 C C . LEU A 1 234 ? -2.368 -6.699 -11.253 1.00 84.06 234 LEU A C 1
ATOM 1791 O O . LEU A 1 234 ? -1.173 -6.485 -11.063 1.00 84.06 234 LEU A O 1
ATOM 1795 N N . THR A 1 235 ? -2.799 -7.818 -11.834 1.00 85.69 235 THR A N 1
ATOM 1796 C CA . THR A 1 235 ? -1.900 -8.898 -12.279 1.00 85.69 235 THR A CA 1
ATOM 1797 C C . THR A 1 235 ? -1.637 -8.901 -13.779 1.00 85.69 235 THR A C 1
ATOM 1799 O O . THR A 1 235 ? -0.932 -9.781 -14.260 1.00 85.69 235 THR A O 1
ATOM 1802 N N . GLY A 1 236 ? -2.262 -8.001 -14.542 1.00 90.25 236 GLY A N 1
ATOM 1803 C CA . GLY A 1 236 ? -2.018 -7.916 -15.980 1.00 90.25 236 GLY A CA 1
ATOM 1804 C C . GLY A 1 236 ? -0.602 -7.421 -16.269 1.00 90.25 236 GLY A C 1
ATOM 1805 O O . GLY A 1 236 ? -0.051 -6.647 -15.491 1.00 90.25 236 GLY A O 1
ATOM 1806 N N . ASP A 1 237 ? -0.042 -7.824 -17.401 1.00 93.44 237 ASP A N 1
ATOM 1807 C CA . ASP A 1 237 ? 1.331 -7.475 -17.758 1.00 93.44 237 ASP A CA 1
ATOM 1808 C C . ASP A 1 237 ? 1.512 -5.973 -18.029 1.00 93.44 237 ASP A C 1
ATOM 1810 O O . ASP A 1 237 ? 0.598 -5.259 -18.466 1.00 93.44 237 ASP A O 1
ATOM 1814 N N . TYR A 1 238 ? 2.734 -5.499 -17.814 1.00 93.19 238 TYR A N 1
ATOM 1815 C CA . TYR A 1 238 ? 3.245 -4.277 -18.405 1.00 93.19 238 TYR A CA 1
ATOM 1816 C C . TYR A 1 238 ? 3.718 -4.559 -19.834 1.00 93.19 238 TYR A C 1
ATOM 1818 O O . TYR A 1 238 ? 4.613 -5.373 -20.077 1.00 93.19 238 TYR A O 1
ATOM 1826 N N . VAL A 1 239 ? 3.117 -3.839 -20.779 1.00 90.62 239 VAL A N 1
ATOM 1827 C CA . VAL A 1 239 ? 3.483 -3.822 -22.193 1.00 90.62 239 VAL A CA 1
ATOM 1828 C C . VAL A 1 239 ? 3.994 -2.423 -22.500 1.00 90.62 239 VAL A C 1
ATOM 1830 O O . VAL A 1 239 ? 3.217 -1.463 -22.500 1.00 90.62 239 VAL A O 1
ATOM 1833 N N . TYR A 1 240 ? 5.303 -2.313 -22.739 1.00 89.31 240 TYR A N 1
ATOM 1834 C CA . TYR A 1 240 ? 5.981 -1.034 -22.947 1.00 89.31 240 TYR A CA 1
ATOM 1835 C C . TYR A 1 240 ? 5.263 -0.159 -23.987 1.00 89.31 240 TYR A C 1
ATOM 1837 O O . TYR A 1 240 ? 4.873 -0.634 -25.055 1.00 89.31 240 TYR A O 1
ATOM 1845 N N . GLY A 1 241 ? 5.051 1.111 -23.628 1.00 86.94 241 GLY A N 1
ATOM 1846 C CA . GLY A 1 241 ? 4.374 2.115 -24.453 1.00 86.94 241 GLY A CA 1
ATOM 1847 C C . GLY A 1 241 ? 2.870 1.902 -24.674 1.00 86.94 241 GLY A C 1
ATOM 1848 O O . GLY A 1 241 ? 2.209 2.772 -25.238 1.00 86.94 241 GLY A O 1
ATOM 1849 N N . GLN A 1 242 ? 2.294 0.786 -24.215 1.00 91.06 242 GLN A N 1
ATOM 1850 C CA . GLN A 1 242 ? 0.899 0.430 -24.495 1.00 91.06 242 GLN A CA 1
ATOM 1851 C C . GLN A 1 242 ? 0.031 0.420 -23.240 1.00 91.06 242 GLN A C 1
ATOM 1853 O O . GLN A 1 242 ? -0.975 1.130 -23.178 1.00 91.06 242 GLN A O 1
ATOM 1858 N N . SER A 1 243 ? 0.389 -0.398 -22.249 1.00 93.25 243 SER A N 1
ATOM 1859 C CA . SER A 1 243 ? -0.449 -0.589 -21.069 1.00 93.25 243 SER A CA 1
ATOM 1860 C C . SER A 1 243 ? 0.321 -1.070 -19.852 1.00 93.25 243 SER A C 1
ATOM 1862 O O . SER A 1 243 ? 1.290 -1.813 -19.979 1.00 93.25 243 SER A O 1
ATOM 1864 N N . LEU A 1 244 ? -0.196 -0.747 -18.673 1.00 92.56 244 LEU A N 1
ATOM 1865 C CA . LEU A 1 244 ? 0.246 -1.286 -17.396 1.00 92.56 244 LEU A CA 1
ATOM 1866 C C . LEU A 1 244 ? -0.932 -2.016 -16.759 1.00 92.56 244 LEU A C 1
ATOM 1868 O O . LEU A 1 244 ? -1.892 -1.385 -16.321 1.00 92.56 244 LEU A O 1
ATOM 1872 N N . GLY A 1 245 ? -0.908 -3.349 -16.772 1.00 89.31 245 GLY A N 1
ATOM 1873 C CA . GLY A 1 245 ? -2.006 -4.147 -16.230 1.00 89.31 245 GLY A CA 1
ATOM 1874 C C . GLY A 1 245 ? -3.351 -3.896 -16.914 1.00 89.31 245 GLY A C 1
ATOM 1875 O O . GLY A 1 245 ? -4.400 -3.991 -16.288 1.00 89.31 245 GLY A O 1
ATOM 1876 N N . GLY A 1 246 ? -3.325 -3.536 -18.201 1.00 90.75 246 GLY A N 1
ATOM 1877 C CA . GLY A 1 246 ? -4.508 -3.141 -18.970 1.00 90.75 246 GLY A CA 1
ATOM 1878 C C . GLY A 1 246 ? -4.923 -1.672 -18.814 1.00 90.75 246 GLY A C 1
ATOM 1879 O O . GLY A 1 246 ? -5.797 -1.218 -19.552 1.00 90.75 246 GLY A O 1
ATOM 1880 N N . LEU A 1 247 ? -4.287 -0.906 -17.921 1.00 92.81 247 LEU A N 1
ATOM 1881 C CA . LEU A 1 247 ? -4.455 0.547 -17.843 1.00 92.81 247 LEU A CA 1
ATOM 1882 C C . LEU A 1 247 ? -3.661 1.218 -18.960 1.00 92.81 247 LEU A C 1
ATOM 1884 O O . LEU A 1 247 ? -2.518 0.851 -19.217 1.00 92.81 247 LEU A O 1
ATOM 1888 N N . THR A 1 248 ? -4.249 2.220 -19.609 1.00 95.00 248 THR A N 1
ATOM 1889 C CA . THR A 1 248 ? -3.623 2.939 -20.728 1.00 95.00 248 THR A CA 1
ATOM 1890 C C . THR A 1 248 ? -3.723 4.443 -20.508 1.00 95.00 248 THR A C 1
ATOM 1892 O O . THR A 1 248 ? -4.594 4.909 -19.777 1.00 95.00 248 THR A O 1
ATOM 1895 N N . LEU A 1 249 ? -2.912 5.231 -21.213 1.00 93.81 249 LEU A N 1
ATOM 1896 C CA . LEU A 1 249 ? -3.044 6.697 -21.211 1.00 93.81 249 LEU A CA 1
ATOM 1897 C C . LEU A 1 249 ? -4.327 7.191 -21.901 1.00 93.81 249 LEU A C 1
ATOM 1899 O O . LEU A 1 249 ? -4.696 8.351 -21.769 1.00 93.81 249 LEU A O 1
ATOM 1903 N N . ALA A 1 250 ? -5.021 6.316 -22.637 1.00 93.62 250 ALA A N 1
ATOM 1904 C CA . ALA A 1 250 ? -6.328 6.610 -23.223 1.00 93.62 250 ALA A CA 1
ATOM 1905 C C . ALA A 1 250 ? -7.490 6.348 -22.247 1.00 93.62 250 ALA A C 1
ATOM 1907 O O . ALA A 1 250 ? -8.645 6.646 -22.564 1.00 93.62 250 ALA A O 1
ATOM 1908 N N . SER A 1 251 ? -7.211 5.761 -21.080 1.00 93.12 251 SER A N 1
ATOM 1909 C CA . SER A 1 251 ? -8.200 5.567 -20.023 1.00 93.12 251 SER A CA 1
ATOM 1910 C C . SER A 1 251 ? -8.572 6.915 -19.386 1.00 93.12 251 SER A C 1
ATOM 1912 O O . SER A 1 251 ? -7.944 7.937 -19.634 1.00 93.12 251 SER A O 1
ATOM 1914 N N . ASN A 1 252 ? -9.626 6.945 -18.576 1.00 94.81 252 ASN A N 1
ATOM 1915 C CA . ASN A 1 252 ? -9.951 8.090 -17.721 1.00 94.81 252 ASN A CA 1
ATOM 1916 C C . ASN A 1 252 ? -10.167 7.632 -16.278 1.00 94.81 252 ASN A C 1
ATOM 1918 O O . ASN A 1 252 ? -10.392 6.441 -16.034 1.00 94.81 252 ASN A O 1
ATOM 1922 N N . ARG A 1 253 ? -10.157 8.583 -15.339 1.00 94.69 253 ARG A N 1
ATOM 1923 C CA . ARG A 1 253 ? -10.295 8.304 -13.903 1.00 94.69 253 ARG A CA 1
ATOM 1924 C C . ARG A 1 253 ? -11.482 7.410 -13.574 1.00 94.69 253 ARG A C 1
ATOM 1926 O O . ARG A 1 253 ? -11.307 6.399 -12.908 1.00 94.69 253 ARG A O 1
ATOM 1933 N N . THR A 1 254 ? -12.657 7.691 -14.134 1.00 92.44 254 THR A N 1
ATOM 1934 C CA . THR A 1 254 ? -13.853 6.869 -13.905 1.00 92.44 254 THR A CA 1
ATOM 1935 C C . THR A 1 254 ? -13.671 5.427 -14.377 1.00 92.44 254 THR A C 1
ATOM 1937 O O . THR A 1 254 ? -14.006 4.501 -13.646 1.00 92.44 254 THR A O 1
ATOM 1940 N N . THR A 1 255 ? -13.142 5.210 -15.584 1.00 91.56 255 THR A N 1
ATOM 1941 C CA . THR A 1 255 ? -12.918 3.851 -16.109 1.00 91.56 255 THR A CA 1
ATOM 1942 C C . THR A 1 255 ? -11.838 3.098 -15.338 1.00 91.56 255 THR A C 1
ATOM 1944 O O . THR A 1 255 ? -11.975 1.899 -15.117 1.00 91.56 255 THR A O 1
ATOM 1947 N N . THR A 1 256 ? -10.794 3.798 -14.894 1.00 91.44 256 THR A N 1
ATOM 1948 C CA . THR A 1 256 ? -9.725 3.220 -14.082 1.00 91.44 256 THR A CA 1
ATOM 1949 C C . THR A 1 256 ? -10.253 2.817 -12.713 1.00 91.44 256 THR A C 1
ATOM 1951 O O . THR A 1 256 ? -10.092 1.670 -12.317 1.00 91.44 256 THR A O 1
ATOM 1954 N N . GLU A 1 257 ? -10.969 3.705 -12.026 1.00 91.50 257 GLU A N 1
ATOM 1955 C CA . GLU A 1 257 ? -11.527 3.426 -10.699 1.00 91.50 257 GLU A CA 1
ATOM 1956 C C . GLU A 1 257 ? -12.592 2.322 -10.726 1.00 91.50 257 GLU A C 1
ATOM 1958 O O . GLU A 1 257 ? -12.727 1.561 -9.771 1.00 91.50 257 GLU A O 1
ATOM 1963 N N . GLN A 1 258 ? -13.314 2.164 -11.838 1.00 86.25 258 GLN A N 1
ATOM 1964 C CA . GLN A 1 258 ? -14.188 1.005 -12.048 1.00 86.25 258 GLN A CA 1
ATOM 1965 C C . GLN A 1 258 ? -13.413 -0.311 -12.185 1.00 86.25 258 GLN A C 1
ATOM 1967 O O . GLN A 1 258 ? -13.937 -1.358 -11.807 1.00 86.25 258 GLN A O 1
ATOM 1972 N N . ALA A 1 259 ? -12.200 -0.271 -12.739 1.00 85.00 259 ALA A N 1
ATOM 1973 C CA . ALA A 1 259 ? -11.379 -1.453 -12.966 1.00 85.00 259 ALA A CA 1
ATOM 1974 C C . ALA A 1 259 ? -10.591 -1.870 -11.716 1.00 85.00 259 ALA A C 1
ATOM 1976 O O . ALA A 1 259 ? -10.564 -3.054 -11.388 1.00 85.00 259 ALA A O 1
ATOM 1977 N N . ILE A 1 260 ? -9.964 -0.914 -11.023 1.00 85.25 260 ILE A N 1
ATOM 1978 C CA . ILE A 1 260 ? -9.003 -1.191 -9.937 1.00 85.25 260 ILE A CA 1
ATOM 1979 C C . ILE A 1 260 ? -9.432 -0.633 -8.571 1.00 85.25 260 ILE A C 1
ATOM 1981 O O . ILE A 1 260 ? -8.730 -0.817 -7.578 1.00 85.25 260 ILE A O 1
ATOM 1985 N N . GLY A 1 261 ? -10.599 0.010 -8.502 1.00 85.38 261 GLY A N 1
ATOM 1986 C CA . GLY A 1 261 ? -11.103 0.675 -7.303 1.00 85.38 261 GLY A CA 1
ATOM 1987 C C . GLY A 1 261 ? -10.613 2.116 -7.152 1.00 85.38 261 GLY A C 1
ATOM 1988 O O . GLY A 1 261 ? -9.833 2.626 -7.953 1.00 85.38 261 GLY A O 1
ATOM 1989 N N . PHE A 1 262 ? -11.098 2.779 -6.104 1.00 86.06 262 PHE A N 1
ATOM 1990 C CA . PHE A 1 262 ? -10.673 4.129 -5.730 1.00 86.06 262 PHE A CA 1
ATOM 1991 C C . PHE A 1 262 ? -9.220 4.150 -5.230 1.00 86.06 262 PHE A C 1
ATOM 1993 O O . PHE A 1 262 ? -8.731 3.117 -4.754 1.00 86.06 262 PHE A O 1
ATOM 2000 N N . PRO A 1 263 ? -8.531 5.303 -5.315 1.00 86.81 263 PRO A N 1
ATOM 2001 C CA . PRO A 1 263 ? -7.183 5.420 -4.781 1.00 86.81 263 PRO A CA 1
ATOM 2002 C C . PRO A 1 263 ? -7.158 5.146 -3.273 1.00 86.81 263 PRO A C 1
ATOM 2004 O O . PRO A 1 263 ? -8.066 5.517 -2.529 1.00 86.81 263 PRO A O 1
ATOM 2007 N N . VAL A 1 264 ? -6.104 4.462 -2.834 1.00 80.31 264 VAL A N 1
ATOM 2008 C CA . VAL A 1 264 ? -5.810 4.155 -1.427 1.00 80.31 264 VAL A CA 1
ATOM 2009 C C . VAL A 1 264 ? -5.163 5.360 -0.740 1.00 80.31 264 VAL A C 1
ATOM 2011 O O . VAL A 1 264 ? -5.341 5.567 0.458 1.00 80.31 264 VAL A O 1
ATOM 2014 N N . SER A 1 265 ? -4.412 6.159 -1.496 1.00 79.56 265 SER A N 1
ATOM 2015 C CA . SER A 1 265 ? -3.763 7.382 -1.032 1.00 79.56 265 SER A CA 1
ATOM 2016 C C . SER A 1 265 ? -3.664 8.376 -2.186 1.00 79.56 265 SER A C 1
ATOM 2018 O O . SER A 1 265 ? -3.623 7.970 -3.344 1.00 79.56 265 SER A O 1
ATOM 2020 N N . GLU A 1 266 ? -3.621 9.663 -1.869 1.00 84.50 266 GLU A N 1
ATOM 2021 C CA . GLU A 1 266 ? -3.415 10.748 -2.826 1.00 84.50 266 GLU A CA 1
ATOM 2022 C C . GLU A 1 266 ? -2.286 11.629 -2.276 1.00 84.50 266 GLU A C 1
ATOM 2024 O O . GLU A 1 266 ? -2.298 11.993 -1.093 1.00 84.50 266 GLU A O 1
ATOM 2029 N N . ASP A 1 267 ? -1.303 11.958 -3.110 1.00 82.94 267 ASP A N 1
ATOM 2030 C CA . ASP A 1 267 ? -0.311 12.992 -2.823 1.00 82.94 267 ASP A CA 1
ATOM 2031 C C . ASP A 1 267 ? -0.475 14.189 -3.779 1.00 82.94 267 ASP A C 1
ATOM 2033 O O . ASP A 1 267 ? -1.461 14.306 -4.505 1.00 82.94 267 ASP A O 1
ATOM 2037 N N . ALA A 1 268 ? 0.453 15.148 -3.745 1.00 82.88 268 ALA A N 1
ATOM 2038 C CA . ALA A 1 268 ? 0.347 16.352 -4.572 1.00 82.88 268 ALA A CA 1
ATOM 2039 C C . ALA A 1 268 ? 0.409 16.084 -6.092 1.00 82.88 268 ALA A C 1
ATOM 2041 O O . ALA A 1 268 ? 0.045 16.964 -6.876 1.00 82.88 268 ALA A O 1
ATOM 2042 N N . PHE A 1 269 ? 0.890 14.913 -6.513 1.00 87.06 269 PHE A N 1
ATOM 2043 C CA . PHE A 1 269 ? 1.181 14.573 -7.904 1.00 87.06 269 PHE A CA 1
ATOM 2044 C C . PHE A 1 269 ? 0.531 13.266 -8.369 1.00 87.06 269 PHE A C 1
ATOM 2046 O O . PHE A 1 269 ? 0.226 13.154 -9.558 1.00 87.06 269 PHE A O 1
ATOM 2053 N N . PHE A 1 270 ? 0.328 12.302 -7.474 1.00 91.81 270 PHE A N 1
ATOM 2054 C CA . PHE A 1 270 ? -0.112 10.949 -7.778 1.00 91.81 270 PHE A CA 1
ATOM 2055 C C . PHE A 1 270 ? -1.264 10.500 -6.887 1.00 91.81 270 PHE A C 1
ATOM 2057 O O . PHE A 1 270 ? -1.241 10.639 -5.664 1.00 91.81 270 PHE A O 1
ATOM 2064 N N . ASP A 1 271 ? -2.217 9.835 -7.529 1.00 92.75 271 ASP A N 1
ATOM 2065 C CA . ASP A 1 271 ? -3.192 8.985 -6.865 1.00 92.75 271 ASP A CA 1
ATOM 2066 C C . ASP A 1 271 ? -2.642 7.551 -6.869 1.00 92.75 271 ASP A C 1
ATOM 2068 O O . ASP A 1 271 ? -2.304 7.006 -7.927 1.00 92.75 271 ASP A O 1
ATOM 2072 N N . PHE A 1 272 ? -2.535 6.934 -5.694 1.00 89.62 272 PHE A N 1
ATOM 2073 C CA . PHE A 1 272 ? -1.992 5.589 -5.527 1.00 89.62 272 PHE A CA 1
ATOM 2074 C C . PHE A 1 272 ? -3.099 4.548 -5.413 1.00 89.62 272 PHE A C 1
ATOM 2076 O O . PHE A 1 272 ? -3.973 4.626 -4.550 1.00 89.62 272 PHE A O 1
ATOM 2083 N N . TYR A 1 273 ? -3.014 3.521 -6.246 1.00 89.38 273 TYR A N 1
ATOM 2084 C CA . TYR A 1 273 ? -3.952 2.412 -6.347 1.00 89.38 273 TYR A CA 1
ATOM 2085 C C . TYR A 1 273 ? -3.283 1.099 -5.937 1.00 89.38 273 TYR A C 1
ATOM 2087 O O . TYR A 1 273 ? -2.082 1.047 -5.674 1.00 89.38 273 TYR A O 1
ATOM 2095 N N . ASP A 1 274 ? -4.100 0.046 -5.854 1.00 81.19 274 ASP A N 1
ATOM 2096 C CA . ASP A 1 274 ? -3.668 -1.337 -5.637 1.00 81.19 274 ASP A CA 1
ATOM 2097 C C . ASP A 1 274 ? -2.577 -1.495 -4.557 1.00 81.19 274 ASP A C 1
ATOM 2099 O O . ASP A 1 274 ? -1.440 -1.875 -4.797 1.00 81.19 274 ASP A O 1
ATOM 2103 N N . SER A 1 275 ? -2.914 -1.186 -3.305 1.00 76.06 275 SER A N 1
ATOM 2104 C CA . SER A 1 275 ? -1.971 -1.362 -2.186 1.00 76.06 275 SER A CA 1
ATOM 2105 C C . SER A 1 275 ? -0.677 -0.546 -2.334 1.00 76.06 275 SER A C 1
ATOM 2107 O O . SER A 1 275 ? 0.376 -0.968 -1.858 1.00 76.06 275 SER A O 1
ATOM 2109 N N . LEU A 1 276 ? -0.770 0.625 -2.973 1.00 77.75 276 LEU A N 1
ATOM 2110 C CA . LEU A 1 276 ? 0.347 1.531 -3.241 1.00 77.75 276 LEU A CA 1
ATOM 2111 C C . LEU A 1 276 ? 1.384 0.956 -4.216 1.00 77.75 276 LEU A C 1
ATOM 2113 O O . LEU A 1 276 ? 2.532 1.377 -4.171 1.00 77.75 276 LEU A O 1
ATOM 2117 N N . ASN A 1 277 ? 1.035 0.011 -5.090 1.00 85.56 277 ASN A N 1
ATOM 2118 C CA . ASN A 1 277 ? 1.962 -0.477 -6.119 1.00 85.56 277 ASN A CA 1
ATOM 2119 C C . ASN A 1 277 ? 1.738 0.189 -7.494 1.00 85.56 277 ASN A C 1
ATOM 2121 O O . ASN A 1 277 ? 2.612 0.080 -8.352 1.00 85.56 277 ASN A O 1
ATOM 2125 N N . ILE A 1 278 ? 0.625 0.909 -7.694 1.00 91.62 278 ILE A N 1
ATOM 2126 C CA . ILE A 1 278 ? 0.352 1.701 -8.899 1.00 91.62 278 ILE A CA 1
ATOM 2127 C C . ILE A 1 278 ? 0.192 3.173 -8.523 1.00 91.62 278 ILE A C 1
ATOM 2129 O O . ILE A 1 278 ? -0.640 3.497 -7.682 1.00 91.62 278 ILE A O 1
ATOM 2133 N N . GLY A 1 279 ? 0.927 4.071 -9.174 1.00 93.19 279 GLY A N 1
ATOM 2134 C CA . GLY A 1 279 ? 0.722 5.520 -9.085 1.00 93.19 279 GLY A CA 1
ATOM 2135 C C . GLY A 1 279 ? 0.192 6.076 -10.404 1.00 93.19 279 GLY A C 1
ATOM 2136 O O . GLY A 1 279 ? 0.721 5.743 -11.464 1.00 93.19 279 GLY A O 1
ATOM 2137 N N . ILE A 1 280 ? -0.836 6.924 -10.372 1.00 95.38 280 ILE A N 1
ATOM 2138 C CA . ILE A 1 280 ? -1.354 7.596 -11.571 1.00 95.38 280 ILE A CA 1
ATOM 2139 C C . ILE A 1 280 ? -1.348 9.102 -11.360 1.00 95.38 280 ILE A C 1
ATOM 2141 O O . ILE A 1 280 ? -1.988 9.615 -10.446 1.00 95.38 280 ILE A O 1
ATOM 2145 N N . GLN A 1 281 ? -0.651 9.814 -12.242 1.00 96.12 281 GLN A N 1
ATOM 2146 C CA . GLN A 1 281 ? -0.752 11.264 -12.319 1.00 96.12 281 GLN A CA 1
ATOM 2147 C C . GLN A 1 281 ? -1.899 11.629 -13.256 1.00 96.12 281 GLN A C 1
ATOM 2149 O O . GLN A 1 281 ? -1.846 11.340 -14.454 1.00 96.12 281 GLN A O 1
ATOM 2154 N N . TRP A 1 282 ? -2.919 12.298 -12.726 1.00 95.44 282 TRP A N 1
ATOM 2155 C CA . TRP A 1 282 ? -4.071 12.740 -13.508 1.00 95.44 282 TRP A CA 1
ATOM 2156 C C . TRP A 1 282 ? -3.860 14.127 -14.118 1.00 95.44 282 TRP A C 1
ATOM 2158 O O . TRP A 1 282 ? -3.386 15.060 -13.470 1.00 95.44 282 TRP A O 1
ATOM 2168 N N . GLY A 1 283 ? -4.256 14.277 -15.380 1.00 94.06 283 GLY A N 1
ATOM 2169 C CA . GLY A 1 283 ? -4.392 15.566 -16.044 1.00 94.06 283 GLY A CA 1
ATOM 2170 C C . GLY A 1 283 ? -5.666 16.294 -15.617 1.00 94.06 283 GLY A C 1
ATOM 2171 O O . GLY A 1 283 ? -6.581 15.711 -15.036 1.00 94.06 283 GLY A O 1
ATOM 2172 N N . GLY A 1 284 ? -5.767 17.581 -15.960 1.00 93.12 284 GLY A N 1
ATOM 2173 C CA . GLY A 1 284 ? -6.955 18.390 -15.645 1.00 93.12 284 GLY A CA 1
ATOM 2174 C C . GLY A 1 284 ? -8.250 17.926 -16.330 1.00 93.12 284 GLY A C 1
ATOM 2175 O O . GLY A 1 284 ? -9.332 18.367 -15.953 1.00 93.12 284 GLY A O 1
ATOM 2176 N N . ASP A 1 285 ? -8.155 17.048 -17.329 1.00 94.31 285 ASP A N 1
ATOM 2177 C CA . ASP A 1 285 ? -9.279 16.393 -18.004 1.00 94.31 285 ASP A CA 1
ATOM 2178 C C . ASP A 1 285 ? -9.557 14.969 -17.478 1.00 94.31 285 ASP A C 1
ATOM 2180 O O . ASP A 1 285 ? -10.368 14.248 -18.059 1.00 94.31 285 ASP A O 1
ATOM 2184 N N . ASN A 1 286 ? -8.916 14.570 -16.371 1.00 94.69 286 ASN A N 1
ATOM 2185 C CA . ASN A 1 286 ? -8.964 13.229 -15.782 1.00 94.69 286 ASN A CA 1
ATOM 2186 C C . ASN A 1 286 ? -8.433 12.110 -16.698 1.00 94.69 286 ASN A C 1
ATOM 2188 O O . ASN A 1 286 ? -8.791 10.943 -16.505 1.00 94.69 286 ASN A O 1
ATOM 2192 N N . SER A 1 287 ? -7.591 12.439 -17.682 1.00 95.12 287 SER A N 1
ATOM 2193 C CA . SER A 1 287 ? -6.778 11.453 -18.405 1.00 95.12 287 SER A CA 1
ATOM 2194 C C . SER A 1 287 ? -5.457 11.184 -17.661 1.00 95.12 287 SER A C 1
ATOM 2196 O O . SER A 1 287 ? -4.922 12.103 -17.032 1.00 95.12 287 SER A O 1
ATOM 2198 N N . PRO A 1 288 ? -4.918 9.951 -17.671 1.00 95.50 288 PRO A N 1
ATOM 2199 C CA . PRO A 1 288 ? -3.602 9.674 -17.113 1.00 95.50 288 PRO A CA 1
ATOM 2200 C C . PRO A 1 288 ? -2.521 10.390 -17.924 1.00 95.50 288 PRO A C 1
ATOM 2202 O O . PRO A 1 288 ? -2.430 10.221 -19.139 1.00 95.50 288 PRO A O 1
ATOM 2205 N N . LEU A 1 289 ? -1.664 11.148 -17.246 1.00 93.56 289 LEU A N 1
ATOM 2206 C CA . LEU A 1 289 ? -0.437 11.696 -17.827 1.00 93.56 289 LEU A CA 1
ATOM 2207 C C . LEU A 1 289 ? 0.724 10.707 -17.691 1.00 93.56 289 LEU A C 1
ATOM 2209 O O . LEU A 1 289 ? 1.536 10.561 -18.606 1.00 93.56 289 LEU A O 1
ATOM 2213 N N . VAL A 1 290 ? 0.779 10.031 -16.543 1.00 94.44 290 VAL A N 1
ATOM 2214 C CA . VAL A 1 290 ? 1.796 9.044 -16.181 1.00 94.44 290 VAL A CA 1
ATOM 2215 C C . VAL A 1 290 ? 1.110 7.923 -15.411 1.00 94.44 290 VAL A C 1
ATOM 2217 O O . VAL A 1 290 ? 0.310 8.194 -14.514 1.00 94.44 290 VAL A O 1
ATOM 2220 N N . ILE A 1 291 ? 1.433 6.675 -15.747 1.00 95.00 291 ILE A N 1
ATOM 2221 C CA . ILE A 1 291 ? 1.048 5.493 -14.967 1.00 95.00 291 ILE A CA 1
ATOM 2222 C C . ILE A 1 291 ? 2.333 4.792 -14.549 1.00 95.00 291 ILE A C 1
ATOM 2224 O O . ILE A 1 291 ? 3.158 4.460 -15.398 1.00 95.00 291 ILE A O 1
ATOM 2228 N N . ILE A 1 292 ? 2.501 4.579 -13.253 1.00 94.25 292 ILE A N 1
ATOM 2229 C CA . ILE A 1 292 ? 3.704 4.030 -12.639 1.00 94.25 292 ILE A CA 1
ATOM 2230 C C . ILE A 1 292 ? 3.351 2.704 -11.979 1.00 94.25 292 ILE A C 1
ATOM 2232 O O . ILE A 1 292 ? 2.393 2.652 -11.215 1.00 94.25 292 ILE A O 1
ATOM 2236 N N . ALA A 1 293 ? 4.130 1.657 -12.242 1.00 92.12 293 ALA A N 1
ATOM 2237 C CA . ALA A 1 293 ? 4.168 0.458 -11.414 1.00 92.12 293 ALA A CA 1
ATOM 2238 C C . ALA A 1 293 ? 5.436 0.498 -10.577 1.00 92.12 293 ALA A C 1
ATOM 2240 O O . ALA A 1 293 ? 6.531 0.656 -11.115 1.00 92.12 293 ALA A O 1
ATOM 2241 N N . GLN A 1 294 ? 5.273 0.324 -9.277 1.00 88.94 294 GLN A N 1
ATOM 2242 C CA . GLN A 1 294 ? 6.352 0.282 -8.305 1.00 88.94 294 GLN A CA 1
ATOM 2243 C C . GLN A 1 294 ? 6.315 -1.035 -7.532 1.00 88.94 294 GLN A C 1
ATOM 2245 O O . GLN A 1 294 ? 5.538 -1.942 -7.851 1.00 88.94 294 GLN A O 1
ATOM 2250 N N . ASN A 1 295 ? 7.198 -1.139 -6.538 1.00 77.44 295 ASN A N 1
ATOM 2251 C CA . ASN A 1 295 ? 7.352 -2.280 -5.641 1.00 77.44 295 ASN A CA 1
ATOM 2252 C C . ASN A 1 295 ? 6.072 -3.108 -5.461 1.00 77.44 295 ASN A C 1
ATOM 2254 O O . ASN A 1 295 ? 5.041 -2.602 -5.019 1.00 77.44 295 ASN A O 1
ATOM 2258 N N . ARG A 1 296 ? 6.180 -4.416 -5.743 1.00 76.94 296 ARG A N 1
ATOM 2259 C CA . ARG A 1 296 ? 5.109 -5.423 -5.585 1.00 76.94 296 ARG A CA 1
ATOM 2260 C C . ARG A 1 296 ? 3.982 -5.347 -6.620 1.00 76.94 296 ARG A C 1
ATOM 2262 O O . ARG A 1 296 ? 2.943 -5.980 -6.421 1.00 76.94 296 ARG A O 1
ATOM 2269 N N . PHE A 1 297 ? 4.172 -4.639 -7.732 1.00 88.19 297 PHE A N 1
ATOM 2270 C CA . PHE A 1 297 ? 3.360 -4.882 -8.921 1.00 88.19 297 PHE A CA 1
ATOM 2271 C C . PHE A 1 297 ? 3.461 -6.362 -9.319 1.00 88.19 297 PHE A C 1
ATOM 2273 O O . PHE A 1 297 ? 4.557 -6.905 -9.467 1.00 88.19 297 PHE A O 1
ATOM 2280 N N . ALA A 1 298 ? 2.315 -7.035 -9.422 1.00 85.31 298 ALA A N 1
ATOM 2281 C CA . ALA A 1 298 ? 2.270 -8.488 -9.583 1.00 85.31 298 ALA A CA 1
ATOM 2282 C C . ALA A 1 298 ? 2.464 -8.943 -11.039 1.00 85.31 298 ALA A C 1
ATOM 2284 O O . ALA A 1 298 ? 2.877 -10.086 -11.274 1.00 85.31 298 ALA A O 1
ATOM 2285 N N . GLY A 1 299 ? 2.150 -8.062 -11.994 1.00 89.62 299 GLY A N 1
ATOM 2286 C CA . GLY A 1 299 ? 2.245 -8.327 -13.426 1.00 89.62 299 GLY A CA 1
ATOM 2287 C C . GLY A 1 299 ? 3.678 -8.522 -13.915 1.00 89.62 299 GLY A C 1
ATOM 2288 O O . GLY A 1 299 ? 4.644 -8.059 -13.305 1.00 89.62 299 GLY A O 1
ATOM 2289 N N . ASP A 1 300 ? 3.805 -9.225 -15.035 1.00 94.31 300 ASP A N 1
ATOM 2290 C CA . ASP A 1 300 ? 5.074 -9.384 -15.736 1.00 94.31 300 ASP A CA 1
ATOM 2291 C C . ASP A 1 300 ? 5.413 -8.128 -16.551 1.00 94.31 300 ASP A C 1
ATOM 2293 O O . ASP A 1 300 ? 4.536 -7.415 -17.031 1.00 94.31 300 ASP A O 1
ATOM 2297 N N . ILE A 1 301 ? 6.700 -7.843 -16.713 1.00 93.38 301 ILE A N 1
ATOM 2298 C CA . ILE A 1 301 ? 7.243 -6.708 -17.460 1.00 93.38 301 ILE A CA 1
ATOM 2299 C C . ILE A 1 301 ? 7.846 -7.267 -18.737 1.00 93.38 301 ILE A C 1
ATOM 2301 O O . ILE A 1 301 ? 8.955 -7.806 -18.736 1.00 93.38 301 ILE A O 1
ATOM 2305 N N . ASN A 1 302 ? 7.093 -7.158 -19.827 1.00 91.69 302 ASN A N 1
ATOM 2306 C CA . ASN A 1 302 ? 7.502 -7.686 -21.119 1.00 91.69 302 ASN A CA 1
ATOM 2307 C C . ASN A 1 302 ? 8.309 -6.628 -21.883 1.00 91.69 302 ASN A C 1
ATOM 2309 O O . ASN A 1 302 ? 7.799 -5.567 -22.253 1.00 91.69 302 ASN A O 1
ATOM 2313 N N . ILE A 1 303 ? 9.588 -6.923 -22.106 1.00 88.19 303 ILE A N 1
ATOM 2314 C CA . ILE A 1 303 ? 10.544 -6.083 -22.827 1.00 88.19 303 ILE A CA 1
ATOM 2315 C C . ILE A 1 303 ? 10.771 -6.718 -24.204 1.00 88.19 303 ILE A C 1
ATOM 2317 O O . ILE A 1 303 ? 11.560 -7.652 -24.370 1.00 88.19 303 ILE A O 1
ATOM 2321 N N . GLY A 1 304 ? 10.058 -6.213 -25.210 1.00 86.19 304 GLY A N 1
ATOM 2322 C CA . GLY A 1 304 ? 10.012 -6.836 -26.535 1.00 86.19 304 GLY A CA 1
ATOM 2323 C C . GLY A 1 304 ? 9.344 -8.218 -26.502 1.00 86.19 304 GLY A C 1
ATOM 2324 O O . GLY A 1 304 ? 8.520 -8.495 -25.636 1.00 86.19 304 GLY A O 1
ATOM 2325 N N . ASP A 1 305 ? 9.710 -9.091 -27.444 1.00 85.19 305 ASP A N 1
ATOM 2326 C CA . ASP A 1 305 ? 9.024 -10.380 -27.649 1.00 85.19 305 ASP A CA 1
ATOM 2327 C C . ASP A 1 305 ? 9.575 -11.543 -26.802 1.00 85.19 305 ASP A C 1
ATOM 2329 O O . ASP A 1 305 ? 9.010 -12.637 -26.812 1.00 85.19 305 ASP A O 1
ATOM 2333 N N . SER A 1 306 ? 10.714 -11.363 -26.125 1.00 83.38 306 SER A N 1
ATOM 2334 C CA . SER A 1 306 ? 11.467 -12.491 -25.552 1.00 83.38 306 SER A CA 1
ATOM 2335 C C . SER A 1 306 ? 12.009 -12.282 -24.145 1.00 83.38 306 SER A C 1
ATOM 2337 O O . SER A 1 306 ? 12.626 -13.202 -23.609 1.00 83.38 306 SER A O 1
ATOM 2339 N N . ILE A 1 307 ? 11.850 -11.095 -23.560 1.00 91.75 307 ILE A N 1
ATOM 2340 C CA . ILE A 1 307 ? 12.361 -10.799 -22.222 1.00 91.75 307 ILE A CA 1
ATOM 2341 C C . ILE A 1 307 ? 11.176 -10.495 -21.321 1.00 91.75 307 ILE A C 1
ATOM 2343 O O . ILE A 1 307 ? 10.436 -9.545 -21.558 1.00 91.75 307 ILE A O 1
ATOM 2347 N N . THR A 1 308 ? 11.045 -11.289 -20.267 1.00 93.81 308 THR A N 1
ATOM 2348 C CA . THR A 1 308 ? 10.055 -11.087 -19.215 1.00 93.81 308 THR A CA 1
ATOM 2349 C C . THR A 1 308 ? 10.788 -10.834 -17.907 1.00 93.81 308 THR A C 1
ATOM 2351 O O . THR A 1 308 ? 11.697 -11.585 -17.548 1.00 93.81 308 THR A O 1
ATOM 2354 N N . LYS A 1 309 ? 10.409 -9.754 -17.229 1.00 93.50 309 LYS A N 1
ATOM 2355 C CA . LYS A 1 309 ? 10.973 -9.295 -15.958 1.00 93.50 309 LYS A CA 1
ATOM 2356 C C . LYS A 1 309 ? 9.878 -9.066 -14.928 1.00 93.50 309 LYS A C 1
ATOM 2358 O O . LYS A 1 309 ? 8.703 -8.981 -15.269 1.00 93.50 309 LYS A O 1
ATOM 2363 N N . LYS A 1 310 ? 10.266 -8.909 -13.674 1.00 92.69 310 LYS A N 1
ATOM 2364 C CA . LYS A 1 310 ? 9.438 -8.380 -12.591 1.00 92.69 310 LYS A CA 1
ATOM 2365 C C . LYS A 1 310 ? 10.143 -7.203 -11.923 1.00 92.69 310 LYS A C 1
ATOM 2367 O O . LYS A 1 310 ? 11.355 -7.040 -12.049 1.00 92.69 310 LYS A O 1
ATOM 2372 N N . ILE A 1 311 ? 9.380 -6.386 -11.198 1.00 89.94 311 ILE A N 1
ATOM 2373 C CA . ILE A 1 311 ? 9.976 -5.434 -10.253 1.00 89.94 311 ILE A CA 1
ATOM 2374 C C . ILE A 1 311 ? 10.814 -6.234 -9.240 1.00 89.94 311 ILE A C 1
ATOM 2376 O O . ILE A 1 311 ? 10.337 -7.225 -8.686 1.00 89.94 311 ILE A O 1
ATOM 2380 N N . GLY A 1 312 ? 12.059 -5.816 -9.032 1.00 88.06 312 GLY A N 1
ATOM 2381 C CA . GLY A 1 312 ? 13.086 -6.480 -8.234 1.00 88.06 312 GLY A CA 1
ATOM 2382 C C . GLY A 1 312 ? 14.058 -7.340 -9.046 1.00 88.06 312 GLY A C 1
ATOM 2383 O O . GLY A 1 312 ? 15.111 -7.696 -8.525 1.00 88.06 312 GLY A O 1
ATOM 2384 N N . ASP A 1 313 ? 13.755 -7.659 -10.308 1.00 90.69 313 ASP A N 1
ATOM 2385 C CA . ASP A 1 313 ? 14.699 -8.396 -11.147 1.00 90.69 313 ASP A CA 1
ATOM 2386 C C . ASP A 1 313 ? 15.864 -7.497 -11.569 1.00 90.69 313 ASP A C 1
ATOM 2388 O O . ASP A 1 313 ? 15.684 -6.334 -11.943 1.00 90.69 313 ASP A O 1
ATOM 2392 N N . SER A 1 314 ? 17.064 -8.075 -11.601 1.00 90.81 314 SER A N 1
ATOM 2393 C CA . SER A 1 314 ? 18.223 -7.427 -12.207 1.00 90.81 314 SER A CA 1
ATOM 2394 C C . SER A 1 314 ? 17.963 -7.163 -13.689 1.00 90.81 314 SER A C 1
ATOM 2396 O O . SER A 1 314 ? 17.468 -8.035 -14.407 1.00 90.81 314 SER A O 1
ATOM 2398 N N . MET A 1 315 ? 18.324 -5.968 -14.153 1.00 91.88 315 MET A N 1
ATOM 2399 C CA . MET A 1 315 ? 18.248 -5.593 -15.570 1.00 91.88 315 MET A CA 1
ATOM 2400 C C . MET A 1 315 ? 19.579 -5.772 -16.303 1.00 91.88 315 MET A C 1
ATOM 2402 O O . MET A 1 315 ? 19.644 -5.650 -17.526 1.00 91.88 315 MET A O 1
ATOM 2406 N N . ILE A 1 316 ? 20.659 -6.051 -15.571 1.00 88.62 316 ILE A N 1
ATOM 2407 C CA . ILE A 1 316 ? 22.011 -6.108 -16.131 1.00 88.62 316 ILE A CA 1
ATOM 2408 C C . ILE A 1 316 ? 22.260 -7.370 -16.963 1.00 88.62 316 ILE A C 1
ATOM 2410 O O . ILE A 1 316 ? 23.110 -7.380 -17.852 1.00 88.62 316 ILE A O 1
ATOM 2414 N N . ASP A 1 317 ? 21.490 -8.422 -16.707 1.00 89.12 317 ASP A N 1
ATOM 2415 C CA . ASP A 1 317 ? 21.524 -9.695 -17.427 1.00 89.12 317 ASP A CA 1
ATOM 2416 C C . ASP A 1 317 ? 20.949 -9.606 -18.855 1.00 89.12 317 ASP A C 1
ATOM 2418 O O . ASP A 1 317 ? 21.145 -10.523 -19.649 1.00 89.12 317 ASP A O 1
ATOM 2422 N N . ILE A 1 318 ? 20.289 -8.494 -19.204 1.00 91.31 318 ILE A N 1
ATOM 2423 C CA . ILE A 1 318 ? 19.822 -8.189 -20.567 1.00 91.31 318 ILE A CA 1
ATOM 2424 C C . ILE A 1 318 ? 20.994 -7.791 -21.486 1.00 91.31 318 ILE A C 1
ATOM 2426 O O . ILE A 1 318 ? 20.882 -7.840 -22.718 1.00 91.31 318 ILE A O 1
ATOM 2430 N N . LEU A 1 319 ? 22.128 -7.377 -20.912 1.00 91.81 319 LEU A N 1
ATOM 2431 C CA . LEU A 1 319 ? 23.322 -7.032 -21.676 1.00 91.81 319 LEU A CA 1
ATOM 2432 C C . LEU A 1 319 ? 23.898 -8.262 -22.389 1.00 91.81 319 LEU A C 1
ATOM 2434 O O . LEU A 1 319 ? 23.839 -9.380 -21.891 1.00 91.81 319 LEU A O 1
ATOM 2438 N N . ASP A 1 320 ? 24.532 -8.044 -23.544 1.00 88.06 320 ASP A N 1
ATOM 2439 C CA . ASP A 1 320 ? 25.175 -9.131 -24.302 1.00 88.06 320 ASP A CA 1
ATOM 2440 C C . ASP A 1 320 ? 26.359 -9.757 -23.538 1.00 88.06 320 ASP A C 1
ATOM 2442 O O . ASP A 1 320 ? 26.653 -10.942 -23.695 1.00 88.06 320 ASP A O 1
ATOM 2446 N N . THR A 1 321 ? 27.005 -8.963 -22.680 1.00 88.31 321 THR A N 1
ATOM 2447 C CA . THR A 1 321 ? 28.057 -9.402 -21.758 1.00 88.31 321 THR A CA 1
ATOM 2448 C C . THR A 1 321 ? 27.735 -8.864 -20.361 1.00 88.31 321 THR A C 1
ATOM 2450 O O . THR A 1 321 ? 28.206 -7.777 -20.011 1.00 88.31 321 THR A O 1
ATOM 2453 N N . PRO A 1 322 ? 26.906 -9.570 -19.572 1.00 87.75 322 PRO A N 1
ATOM 2454 C CA . PRO A 1 322 ? 26.582 -9.150 -18.215 1.00 87.75 322 PRO A CA 1
ATOM 2455 C C . PRO A 1 322 ? 27.850 -9.146 -17.347 1.00 87.75 322 PRO A C 1
ATOM 2457 O O . PRO A 1 322 ? 28.594 -10.133 -17.365 1.00 87.75 322 PRO A O 1
ATOM 2460 N N . PRO A 1 323 ? 28.134 -8.067 -16.602 1.00 86.75 323 PRO A N 1
ATOM 2461 C CA . PRO A 1 323 ? 29.201 -8.076 -15.613 1.00 86.75 323 PRO A CA 1
ATOM 2462 C C . PRO A 1 323 ? 28.845 -8.981 -14.427 1.00 86.75 323 PRO A C 1
ATOM 2464 O O . PRO A 1 323 ? 27.670 -9.244 -14.175 1.00 86.75 323 PRO A O 1
ATOM 2467 N N . ASP A 1 324 ? 29.855 -9.416 -13.668 1.00 85.62 324 ASP A N 1
ATOM 2468 C CA . ASP A 1 324 ? 29.631 -10.070 -12.375 1.00 85.62 324 ASP A CA 1
ATOM 2469 C C . ASP A 1 324 ? 29.258 -9.008 -11.319 1.00 85.62 324 ASP A C 1
ATOM 2471 O O . ASP A 1 324 ? 30.125 -8.203 -10.942 1.00 85.62 324 ASP A O 1
ATOM 2475 N N . PRO A 1 325 ? 28.010 -9.019 -10.805 1.00 79.44 325 PRO A N 1
ATOM 2476 C CA . PRO A 1 325 ? 27.527 -8.051 -9.819 1.00 79.44 325 PRO A CA 1
ATOM 2477 C C . PRO A 1 325 ? 28.372 -7.987 -8.545 1.00 79.44 325 PRO A C 1
ATOM 2479 O O . PRO A 1 325 ? 28.412 -6.961 -7.875 1.00 79.44 325 PRO A O 1
ATOM 2482 N N . ALA A 1 326 ? 29.061 -9.079 -8.192 1.00 83.06 326 ALA A N 1
ATOM 2483 C CA . ALA A 1 326 ? 29.884 -9.144 -6.987 1.00 83.06 326 ALA A CA 1
ATOM 2484 C C . ALA A 1 326 ? 31.220 -8.393 -7.120 1.00 83.06 326 ALA A C 1
ATOM 2486 O O . ALA A 1 326 ? 31.930 -8.224 -6.126 1.00 83.06 326 ALA A O 1
ATOM 2487 N N . THR A 1 327 ? 31.592 -7.990 -8.337 1.00 85.06 327 THR A N 1
ATOM 2488 C CA . THR A 1 327 ? 32.924 -7.438 -8.634 1.00 85.06 327 THR A CA 1
ATOM 2489 C C . THR A 1 327 ? 32.901 -6.046 -9.249 1.00 85.06 327 THR A C 1
ATOM 2491 O O . THR A 1 327 ? 33.932 -5.374 -9.229 1.00 85.06 327 THR A O 1
ATOM 2494 N N . VAL A 1 328 ? 31.750 -5.601 -9.756 1.00 85.19 328 VAL A N 1
ATOM 2495 C CA . VAL A 1 328 ? 31.596 -4.284 -10.373 1.00 85.19 328 VAL A CA 1
ATOM 2496 C C . VAL A 1 328 ? 31.281 -3.225 -9.321 1.00 85.19 328 VAL A C 1
ATOM 2498 O O . VAL A 1 328 ? 30.470 -3.427 -8.420 1.00 85.19 328 VAL A O 1
ATOM 2501 N N . SER A 1 329 ? 31.947 -2.078 -9.440 1.00 87.31 329 SER A N 1
ATOM 2502 C CA . SER A 1 329 ? 31.694 -0.921 -8.575 1.00 87.31 329 SER A CA 1
ATOM 2503 C C . SER A 1 329 ? 30.457 -0.134 -9.019 1.00 87.31 329 SER A C 1
ATOM 2505 O O . SER A 1 329 ? 30.131 -0.108 -10.204 1.00 87.31 329 SER A O 1
ATOM 2507 N N . ASP A 1 330 ? 29.816 0.596 -8.103 1.00 84.75 330 ASP A N 1
ATOM 2508 C CA . ASP A 1 330 ? 28.665 1.452 -8.442 1.00 84.75 330 ASP A CA 1
ATOM 2509 C C . ASP A 1 330 ? 28.999 2.492 -9.527 1.00 84.75 330 ASP A C 1
ATOM 2511 O O . ASP A 1 330 ? 28.172 2.786 -10.388 1.00 84.75 330 ASP A O 1
ATOM 2515 N N . ALA A 1 331 ? 30.229 3.021 -9.525 1.00 86.62 331 ALA A N 1
ATOM 2516 C CA . ALA A 1 331 ? 30.700 3.942 -10.559 1.00 86.62 331 ALA A CA 1
ATOM 2517 C C . ALA A 1 331 ? 30.754 3.263 -11.936 1.00 86.62 331 ALA A C 1
ATOM 2519 O O . ALA A 1 331 ? 30.295 3.824 -12.925 1.00 86.62 331 ALA A O 1
ATOM 2520 N N . GLU A 1 332 ? 31.242 2.025 -11.999 1.00 86.62 332 GLU A N 1
ATOM 2521 C CA . GLU A 1 332 ? 31.305 1.249 -13.240 1.00 86.62 332 GLU A CA 1
ATOM 2522 C C . GLU A 1 332 ? 29.905 0.839 -13.740 1.00 86.62 332 GLU A C 1
ATOM 2524 O O . GLU A 1 332 ? 29.645 0.913 -14.946 1.00 86.62 332 GLU A O 1
ATOM 2529 N N . LEU A 1 333 ? 28.963 0.513 -12.837 1.00 85.38 333 LEU A N 1
ATOM 2530 C CA . LEU A 1 333 ? 27.546 0.318 -13.190 1.00 85.38 333 LEU A CA 1
ATOM 2531 C C . LEU A 1 333 ? 26.977 1.542 -13.912 1.00 85.38 333 LEU A C 1
ATOM 2533 O O . LEU A 1 333 ? 26.337 1.406 -14.954 1.00 85.38 333 LEU A O 1
ATOM 2537 N N . VAL A 1 334 ? 27.234 2.731 -13.374 1.00 85.38 334 VAL A N 1
ATOM 2538 C CA . VAL A 1 334 ? 26.680 3.996 -13.869 1.00 85.38 334 VAL A CA 1
ATOM 2539 C C . VAL A 1 334 ? 27.375 4.475 -15.144 1.00 85.38 334 VAL A C 1
ATOM 2541 O O . VAL A 1 334 ? 26.707 4.886 -16.087 1.00 85.38 334 VAL A O 1
ATOM 2544 N N . GLU A 1 335 ? 28.703 4.443 -15.197 1.00 87.19 335 GLU A N 1
ATOM 2545 C CA . GLU A 1 335 ? 29.462 5.032 -16.307 1.00 87.19 335 GLU A CA 1
ATOM 2546 C C . GLU A 1 335 ? 29.525 4.114 -17.532 1.00 87.19 335 GLU A C 1
ATOM 2548 O O . GLU A 1 335 ? 29.614 4.599 -18.658 1.00 87.19 335 GLU A O 1
ATOM 2553 N N . THR A 1 336 ? 29.467 2.792 -17.333 1.00 88.38 336 THR A N 1
ATOM 2554 C CA . THR A 1 336 ? 29.667 1.816 -18.418 1.00 88.38 336 THR A CA 1
ATOM 2555 C C . THR A 1 336 ? 28.409 1.009 -18.718 1.00 88.38 336 THR A C 1
ATOM 2557 O O . THR A 1 336 ? 27.981 0.923 -19.872 1.00 88.38 336 THR A O 1
ATOM 2560 N N . HIS A 1 337 ? 27.791 0.409 -17.701 1.00 91.06 337 HIS A N 1
ATOM 2561 C CA . HIS A 1 337 ? 26.708 -0.552 -17.925 1.00 91.06 337 HIS A CA 1
ATOM 2562 C C . HIS A 1 337 ? 25.354 0.113 -18.172 1.00 91.06 337 HIS A C 1
ATOM 2564 O O . HIS A 1 337 ? 24.592 -0.359 -19.014 1.00 91.06 337 HIS A O 1
ATOM 2570 N N . ALA A 1 338 ? 25.069 1.226 -17.506 1.00 91.69 338 ALA A N 1
ATOM 2571 C CA . ALA A 1 338 ? 23.834 1.975 -17.677 1.00 91.69 338 ALA A CA 1
ATOM 2572 C C . ALA A 1 338 ? 23.645 2.538 -19.107 1.00 91.69 338 ALA A C 1
ATOM 2574 O O . ALA A 1 338 ? 22.583 2.293 -19.690 1.00 91.69 338 ALA A O 1
ATOM 2575 N N . PRO A 1 339 ? 24.649 3.189 -19.742 1.00 93.62 339 PRO A N 1
ATOM 2576 C CA . PRO A 1 339 ? 24.563 3.576 -21.152 1.00 93.62 339 PRO A CA 1
ATOM 2577 C C . PRO A 1 339 ? 24.352 2.385 -22.097 1.00 93.62 339 PRO A C 1
ATOM 2579 O O . PRO A 1 339 ? 23.538 2.452 -23.018 1.00 93.62 339 PRO A O 1
ATOM 2582 N N . ALA A 1 340 ? 25.046 1.268 -21.858 1.00 93.38 340 ALA A N 1
ATOM 2583 C CA . ALA A 1 340 ? 24.878 0.061 -22.666 1.00 93.38 340 ALA A CA 1
ATOM 2584 C C . ALA A 1 340 ? 23.466 -0.533 -22.521 1.00 93.38 340 ALA A C 1
ATOM 2586 O O . ALA A 1 340 ? 22.880 -1.005 -23.501 1.00 93.38 340 ALA A O 1
ATOM 2587 N N . LEU A 1 341 ? 22.906 -0.482 -21.310 1.00 94.69 341 LEU A N 1
ATOM 2588 C CA . LEU A 1 341 ? 21.583 -1.004 -20.993 1.00 94.69 341 LEU A CA 1
ATOM 2589 C C . LEU A 1 341 ? 20.480 -0.190 -21.670 1.00 94.69 341 LEU A C 1
ATOM 2591 O O . LEU A 1 341 ? 19.657 -0.778 -22.368 1.00 94.69 341 LEU A O 1
ATOM 2595 N N . ILE A 1 342 ? 20.485 1.143 -21.549 1.00 95.06 342 ILE A N 1
ATOM 2596 C CA . ILE A 1 342 ? 19.458 1.981 -22.192 1.00 95.06 342 ILE A CA 1
ATOM 2597 C C . ILE A 1 342 ? 19.482 1.837 -23.721 1.00 95.06 342 ILE A C 1
ATOM 2599 O O . ILE A 1 342 ? 18.431 1.697 -24.342 1.00 95.06 342 ILE A O 1
ATOM 2603 N N . GLN A 1 343 ? 20.670 1.737 -24.331 1.00 94.06 343 GLN A N 1
ATOM 2604 C CA . GLN A 1 343 ? 20.803 1.461 -25.766 1.00 94.06 343 GLN A CA 1
ATOM 2605 C C . GLN A 1 343 ? 20.290 0.065 -26.147 1.00 94.06 343 GLN A C 1
ATOM 2607 O O . GLN A 1 343 ? 19.710 -0.125 -27.218 1.00 94.06 343 GLN A O 1
ATOM 2612 N N . LYS A 1 344 ? 20.518 -0.956 -25.311 1.00 94.44 344 LYS A N 1
ATOM 2613 C CA . LYS A 1 344 ? 19.986 -2.306 -25.546 1.00 94.44 344 LYS A CA 1
ATOM 2614 C C . LYS A 1 344 ? 18.460 -2.318 -25.460 1.00 94.44 344 LYS A C 1
ATOM 2616 O O . LYS A 1 344 ? 17.833 -2.881 -26.355 1.00 94.44 344 LYS A O 1
ATOM 2621 N N . LEU A 1 345 ? 17.886 -1.671 -24.447 1.00 94.44 345 LEU A N 1
ATOM 2622 C CA . LEU A 1 345 ? 16.439 -1.557 -24.271 1.00 94.44 345 LEU A CA 1
ATOM 2623 C C . LEU A 1 345 ? 15.790 -0.836 -25.450 1.00 94.44 345 LEU A C 1
ATOM 2625 O O . LEU A 1 345 ? 14.883 -1.395 -26.056 1.00 94.44 345 LEU A O 1
ATOM 2629 N N . GLU A 1 346 ? 16.306 0.328 -25.852 1.00 93.44 346 GLU A N 1
ATOM 2630 C CA . GLU A 1 346 ? 15.812 1.057 -27.027 1.00 93.44 346 GLU A CA 1
ATOM 2631 C C . GLU A 1 346 ? 15.824 0.176 -28.287 1.00 93.44 346 GLU A C 1
ATOM 2633 O O . GLU A 1 346 ? 14.849 0.129 -29.040 1.00 93.44 346 GLU A O 1
ATOM 2638 N N . ARG A 1 347 ? 16.917 -0.567 -28.519 1.00 93.31 347 ARG A N 1
ATOM 2639 C CA . ARG A 1 347 ? 17.025 -1.458 -29.683 1.00 93.31 347 ARG A CA 1
ATOM 2640 C C . ARG A 1 347 ? 15.975 -2.561 -29.673 1.00 93.31 347 ARG A C 1
ATOM 2642 O O . ARG A 1 347 ? 15.395 -2.829 -30.722 1.00 93.31 347 ARG A O 1
ATOM 2649 N N . ILE A 1 348 ? 15.730 -3.175 -28.517 1.00 93.69 348 ILE A N 1
ATOM 2650 C CA . ILE A 1 348 ? 14.736 -4.243 -28.364 1.00 93.69 348 ILE A CA 1
ATOM 2651 C C . ILE A 1 348 ? 13.321 -3.683 -28.527 1.00 93.69 348 ILE A C 1
ATOM 2653 O O . ILE A 1 348 ? 12.548 -4.197 -29.331 1.00 93.69 348 ILE A O 1
ATOM 2657 N N . LEU A 1 349 ? 12.997 -2.615 -27.799 1.00 92.81 349 LEU A N 1
ATOM 2658 C CA . LEU A 1 349 ? 11.648 -2.057 -27.712 1.00 92.81 349 LEU A CA 1
ATOM 2659 C C . LEU A 1 349 ? 11.199 -1.392 -29.018 1.00 92.81 349 LEU A C 1
ATOM 2661 O O . LEU A 1 349 ? 10.025 -1.463 -29.370 1.00 92.81 349 LEU A O 1
ATOM 2665 N N . HIS A 1 350 ? 12.131 -0.802 -29.769 1.00 91.19 350 HIS A N 1
ATOM 2666 C CA . HIS A 1 350 ? 11.836 -0.095 -31.018 1.00 91.19 350 HIS A CA 1
ATOM 2667 C C . HIS A 1 350 ? 12.388 -0.795 -32.271 1.00 91.19 350 HIS A C 1
ATOM 2669 O O . HIS A 1 350 ? 12.412 -0.193 -33.348 1.00 91.19 350 HIS A O 1
ATOM 2675 N N . ASN A 1 351 ? 12.829 -2.056 -32.153 1.00 91.88 351 ASN A N 1
ATOM 2676 C CA . ASN A 1 351 ? 13.386 -2.867 -33.244 1.00 91.88 351 ASN A CA 1
ATOM 2677 C C . ASN A 1 351 ? 14.460 -2.114 -34.064 1.00 91.88 351 ASN A C 1
ATOM 2679 O O . ASN A 1 351 ? 14.415 -2.049 -35.298 1.00 91.88 351 ASN A O 1
ATOM 2683 N N . ARG A 1 352 ? 15.399 -1.466 -33.364 1.00 91.75 352 ARG A N 1
ATOM 2684 C CA . ARG A 1 352 ? 16.476 -0.676 -33.985 1.00 91.75 352 ARG A CA 1
ATOM 2685 C C . ARG A 1 352 ? 17.671 -1.560 -34.342 1.00 91.75 352 ARG A C 1
ATOM 2687 O O . ARG A 1 352 ? 17.880 -2.627 -33.769 1.00 91.75 352 ARG A O 1
ATOM 2694 N N . ALA A 1 353 ? 18.483 -1.086 -35.285 1.00 90.44 353 ALA A N 1
ATOM 2695 C CA . ALA A 1 353 ? 19.716 -1.758 -35.681 1.00 90.44 353 ALA A CA 1
ATOM 2696 C C . ALA A 1 353 ? 20.730 -1.835 -34.523 1.00 90.44 353 ALA A C 1
ATOM 2698 O O . ALA A 1 353 ? 20.703 -1.030 -33.592 1.00 90.44 353 ALA A O 1
ATOM 2699 N N . ALA A 1 354 ? 21.645 -2.807 -34.587 1.00 89.25 354 ALA A N 1
ATOM 2700 C CA . ALA A 1 354 ? 22.621 -3.060 -33.527 1.00 89.25 354 ALA A CA 1
ATOM 2701 C C . ALA A 1 354 ? 23.583 -1.882 -33.281 1.00 89.25 354 ALA A C 1
ATOM 2703 O O . ALA A 1 354 ? 24.087 -1.739 -32.173 1.00 89.25 354 ALA A O 1
ATOM 2704 N N . ASP A 1 355 ? 23.825 -1.047 -34.284 1.00 88.50 355 ASP A N 1
ATOM 2705 C CA . ASP A 1 355 ? 24.695 0.130 -34.245 1.00 88.50 355 ASP A CA 1
ATOM 2706 C C . ASP A 1 355 ? 23.959 1.434 -33.888 1.00 88.50 355 ASP A C 1
ATOM 2708 O O . ASP A 1 355 ? 24.579 2.494 -33.834 1.00 88.50 355 ASP A O 1
ATOM 2712 N N . TYR A 1 356 ? 22.650 1.377 -33.623 1.00 89.31 356 TYR A N 1
ATOM 2713 C CA . TYR A 1 356 ? 21.881 2.549 -33.221 1.00 89.31 356 TYR A CA 1
ATOM 2714 C C . TYR A 1 356 ? 22.263 3.021 -31.811 1.00 89.31 356 TYR A C 1
ATOM 2716 O O . TYR A 1 356 ? 22.161 2.259 -30.848 1.00 89.31 356 TYR A O 1
ATOM 2724 N N . ASN A 1 357 ? 22.646 4.296 -31.690 1.00 90.94 357 ASN A N 1
ATOM 2725 C CA . ASN A 1 357 ? 22.928 4.960 -30.420 1.00 90.94 357 ASN A CA 1
ATOM 2726 C C . ASN A 1 357 ? 21.862 6.029 -30.145 1.00 90.94 357 ASN A C 1
ATOM 2728 O O . ASN A 1 357 ? 21.821 7.053 -30.820 1.00 90.94 357 ASN A O 1
ATOM 2732 N N . CYS A 1 358 ? 21.003 5.798 -29.153 1.00 91.00 358 CYS A N 1
ATOM 2733 C CA . CYS A 1 358 ? 19.937 6.738 -28.800 1.00 91.00 358 CYS A CA 1
ATOM 2734 C C . CYS A 1 358 ? 20.400 7.936 -27.963 1.00 91.00 358 CYS A C 1
ATOM 2736 O O . CYS A 1 358 ? 19.680 8.931 -27.904 1.00 91.00 358 CYS A O 1
ATOM 2738 N N . LEU A 1 359 ? 21.585 7.848 -27.345 1.00 89.19 359 LEU A N 1
ATOM 2739 C CA . LEU A 1 359 ? 22.191 8.934 -26.569 1.00 89.19 359 LEU A CA 1
ATOM 2740 C C . LEU A 1 359 ? 22.929 9.923 -27.483 1.00 89.19 359 LEU A C 1
ATOM 2742 O O . LEU A 1 359 ? 22.938 11.118 -27.214 1.00 89.19 359 LEU A O 1
ATOM 2746 N N . GLU A 1 360 ? 23.517 9.428 -28.577 1.00 86.12 360 GLU A N 1
ATOM 2747 C CA . GLU A 1 360 ? 24.261 10.224 -29.564 1.00 86.12 360 GLU A CA 1
ATOM 2748 C C . GLU A 1 360 ? 23.921 9.765 -30.997 1.00 86.12 360 GLU A C 1
ATOM 2750 O O . GLU A 1 360 ? 24.725 9.091 -31.651 1.00 86.12 360 GLU A O 1
ATOM 2755 N N . PRO A 1 361 ? 22.726 10.084 -31.520 1.00 69.25 361 PRO A N 1
ATOM 2756 C CA . PRO A 1 361 ? 22.258 9.533 -32.796 1.00 69.25 361 PRO A CA 1
ATOM 2757 C C . PRO A 1 361 ? 22.942 10.120 -34.049 1.00 69.25 361 PRO A C 1
ATOM 2759 O O . PRO A 1 361 ? 22.594 9.739 -35.168 1.00 69.25 361 PRO A O 1
ATOM 2762 N N . GLY A 1 362 ? 23.944 10.992 -33.884 1.00 73.31 362 GLY A N 1
ATOM 2763 C CA . GLY A 1 362 ? 24.728 11.612 -34.956 1.00 73.31 362 GLY A CA 1
ATOM 2764 C C . GLY A 1 362 ? 24.459 13.111 -35.122 1.00 73.31 362 GLY A C 1
ATOM 2765 O O . GLY A 1 362 ? 23.666 13.702 -34.396 1.00 73.31 362 GLY A O 1
ATOM 2766 N N . VAL A 1 363 ? 25.148 13.739 -36.080 1.00 66.00 363 VAL A N 1
ATOM 2767 C CA . VAL A 1 363 ? 24.983 15.172 -36.393 1.00 66.00 363 VAL A CA 1
ATOM 2768 C C . VAL A 1 363 ? 23.559 15.415 -36.914 1.00 66.00 363 VAL A C 1
ATOM 2770 O O . VAL A 1 363 ? 23.115 14.699 -37.810 1.00 66.00 363 VAL A O 1
ATOM 2773 N N . ASP A 1 364 ? 22.867 16.413 -36.358 1.00 70.31 364 ASP A N 1
ATOM 2774 C CA . ASP A 1 364 ? 21.492 16.835 -36.695 1.00 70.31 364 ASP A CA 1
ATOM 2775 C C . ASP A 1 364 ? 20.351 15.881 -36.277 1.00 70.31 364 ASP A C 1
ATOM 2777 O O . ASP A 1 364 ? 19.224 16.019 -36.761 1.00 70.31 364 ASP A O 1
ATOM 2781 N N . VAL A 1 365 ? 20.599 14.929 -35.368 1.00 75.06 365 VAL A N 1
ATOM 2782 C CA . VAL A 1 365 ? 19.542 14.078 -34.798 1.00 75.06 365 VAL A CA 1
ATOM 2783 C C . VAL A 1 365 ? 19.465 14.285 -33.292 1.00 75.06 365 VAL A C 1
ATOM 2785 O O . VAL A 1 365 ? 20.458 14.193 -32.578 1.00 75.06 365 VAL A O 1
ATOM 2788 N N . THR A 1 366 ? 18.262 14.557 -32.805 1.00 77.81 366 THR A N 1
ATOM 2789 C CA . THR A 1 366 ? 17.980 14.698 -31.379 1.00 77.81 366 THR A CA 1
ATOM 2790 C C . THR A 1 366 ? 18.061 13.335 -30.678 1.00 77.81 366 THR A C 1
ATOM 2792 O O . THR A 1 366 ? 17.495 12.372 -31.213 1.00 77.81 366 THR A O 1
ATOM 2795 N N . PRO A 1 367 ? 18.715 13.224 -29.503 1.00 81.81 367 PRO A N 1
ATOM 2796 C CA . PRO A 1 367 ? 18.693 12.010 -28.690 1.00 81.81 367 PRO A CA 1
ATOM 2797 C C . PRO A 1 367 ? 17.266 11.494 -28.487 1.00 81.81 367 PRO A C 1
ATOM 2799 O O . PRO A 1 367 ? 16.336 12.269 -28.270 1.00 81.81 367 PRO A O 1
ATOM 2802 N N . THR A 1 368 ? 17.076 10.180 -28.578 1.00 85.88 368 THR A N 1
ATOM 2803 C CA . THR A 1 368 ? 15.759 9.549 -28.377 1.00 85.88 368 THR A CA 1
ATOM 2804 C C . THR A 1 368 ? 15.634 8.871 -27.023 1.00 85.88 368 THR A C 1
ATOM 2806 O O . THR A 1 368 ? 14.567 8.361 -26.704 1.00 85.88 368 THR A O 1
ATOM 2809 N N . CYS A 1 369 ? 16.700 8.864 -26.227 1.00 91.81 369 CYS A N 1
ATOM 2810 C CA . CYS A 1 369 ? 16.700 8.360 -24.864 1.00 91.81 369 CYS A CA 1
ATOM 2811 C C . CYS A 1 369 ? 17.539 9.286 -23.972 1.00 91.81 369 CYS A C 1
ATOM 2813 O O . CYS A 1 369 ? 18.438 9.980 -24.456 1.00 91.81 369 CYS A O 1
ATOM 2815 N N . LYS A 1 370 ? 17.265 9.292 -22.666 1.00 92.25 370 LYS A N 1
ATOM 2816 C CA . LYS A 1 370 ? 18.022 10.065 -21.675 1.00 92.25 370 LYS A CA 1
ATOM 2817 C C . LYS A 1 370 ? 18.379 9.185 -20.487 1.00 92.25 370 LYS A C 1
ATOM 2819 O O . LYS A 1 370 ? 17.533 8.484 -19.938 1.00 92.25 370 LYS A O 1
ATOM 2824 N N . LEU A 1 371 ? 19.641 9.259 -20.079 1.00 91.94 371 LEU A N 1
ATOM 2825 C CA . LEU A 1 371 ? 20.122 8.648 -18.849 1.00 91.94 371 LEU A CA 1
ATOM 2826 C C . LEU A 1 371 ? 20.174 9.709 -17.748 1.00 91.94 371 LEU A C 1
ATOM 2828 O O . LEU A 1 371 ? 20.804 10.751 -17.923 1.00 91.94 371 LEU A O 1
ATOM 2832 N N . GLY A 1 372 ? 19.505 9.450 -16.629 1.00 89.69 372 GLY A N 1
ATOM 2833 C CA . GLY A 1 372 ? 19.505 10.314 -15.453 1.00 89.69 372 GLY A CA 1
ATOM 2834 C C . GLY A 1 372 ? 19.922 9.562 -14.195 1.00 89.69 372 GLY A C 1
ATOM 2835 O O . GLY A 1 372 ? 19.798 8.343 -14.115 1.00 89.69 372 GLY A O 1
ATOM 2836 N N . ILE A 1 373 ? 20.399 10.301 -13.199 1.00 86.88 373 ILE A N 1
ATOM 2837 C CA . ILE A 1 373 ? 20.650 9.793 -11.849 1.00 86.88 373 ILE A CA 1
ATOM 2838 C C . ILE A 1 373 ? 19.837 10.658 -10.897 1.00 86.88 373 ILE A C 1
ATOM 2840 O O . ILE A 1 373 ? 19.904 11.885 -10.983 1.00 86.88 373 ILE A O 1
ATOM 2844 N N . PHE A 1 374 ? 19.083 10.023 -10.007 1.00 80.56 374 PHE A N 1
ATOM 2845 C CA . PHE A 1 374 ? 18.292 10.701 -8.991 1.00 80.56 374 PHE A CA 1
ATOM 2846 C C . PHE A 1 374 ? 18.430 9.955 -7.666 1.00 80.56 374 PHE A C 1
ATOM 2848 O O . PHE A 1 374 ? 18.128 8.768 -7.604 1.00 80.56 374 PHE A O 1
ATOM 2855 N N . ASP A 1 375 ? 18.937 10.631 -6.635 1.00 83.62 375 ASP A N 1
ATOM 2856 C CA . ASP A 1 375 ? 19.315 10.019 -5.357 1.00 83.62 375 ASP A CA 1
ATOM 2857 C C . ASP A 1 375 ? 20.162 8.755 -5.555 1.00 83.62 375 ASP A C 1
ATOM 2859 O O . ASP A 1 375 ? 21.268 8.847 -6.091 1.00 83.62 375 ASP A O 1
ATOM 2863 N N . ASP A 1 376 ? 19.669 7.585 -5.139 1.00 82.50 376 ASP A N 1
ATOM 2864 C CA . ASP A 1 376 ? 20.280 6.268 -5.303 1.00 82.50 376 ASP A CA 1
ATOM 2865 C C . ASP A 1 376 ? 19.743 5.457 -6.492 1.00 82.50 376 ASP A C 1
ATOM 2867 O O . ASP A 1 376 ? 20.160 4.312 -6.688 1.00 82.50 376 ASP A O 1
ATOM 2871 N N . GLN A 1 377 ? 18.928 6.076 -7.344 1.00 87.44 377 GLN A N 1
ATOM 2872 C CA . GLN A 1 377 ? 18.300 5.463 -8.506 1.00 87.44 377 GLN A CA 1
ATOM 2873 C C . GLN A 1 377 ? 18.899 5.948 -9.832 1.00 87.44 377 GLN A C 1
ATOM 2875 O O . GLN A 1 377 ? 19.361 7.081 -9.997 1.00 87.44 377 GLN A O 1
ATOM 2880 N N . LEU A 1 378 ? 18.871 5.050 -10.809 1.00 90.69 378 LEU A N 1
ATOM 2881 C CA . LEU A 1 378 ? 19.207 5.307 -12.199 1.00 90.69 378 LEU A CA 1
ATOM 2882 C C . LEU A 1 378 ? 17.914 5.380 -13.013 1.00 90.69 378 LEU A C 1
ATOM 2884 O O . LEU A 1 378 ? 17.100 4.464 -12.946 1.00 90.69 378 LEU A O 1
ATOM 2888 N N . VAL A 1 379 ? 17.741 6.435 -13.802 1.00 93.06 379 VAL A N 1
ATOM 2889 C CA . VAL A 1 379 ? 16.550 6.651 -14.630 1.00 93.06 379 VAL A CA 1
ATOM 2890 C C . VAL A 1 379 ? 16.908 6.424 -16.094 1.00 93.06 379 VAL A C 1
ATOM 2892 O O . VAL A 1 379 ? 17.718 7.160 -16.660 1.00 93.06 379 VAL A O 1
ATOM 2895 N N . LEU A 1 380 ? 16.296 5.413 -16.707 1.00 94.19 380 LEU A N 1
ATOM 2896 C CA . LEU A 1 380 ? 16.388 5.131 -18.137 1.00 94.19 380 LEU A CA 1
ATOM 2897 C C . LEU A 1 380 ? 15.126 5.673 -18.823 1.00 94.19 380 LEU A C 1
ATOM 2899 O O . LEU A 1 380 ? 14.104 4.987 -18.845 1.00 94.19 380 LEU A O 1
ATOM 2903 N N . ASP A 1 381 ? 15.172 6.903 -19.337 1.00 92.62 381 ASP A N 1
ATOM 2904 C CA . ASP A 1 381 ? 14.029 7.552 -19.998 1.00 92.62 381 ASP A CA 1
ATOM 2905 C C . ASP A 1 381 ? 14.053 7.244 -21.502 1.00 92.62 381 ASP A C 1
ATOM 2907 O O . ASP A 1 381 ? 15.032 7.530 -22.199 1.00 92.62 381 ASP A O 1
ATOM 2911 N N . LEU A 1 382 ? 12.975 6.644 -21.995 1.00 92.44 382 LEU A N 1
ATOM 2912 C CA . LEU A 1 382 ? 12.765 6.238 -23.383 1.00 92.44 382 LEU A CA 1
ATOM 2913 C C . LEU A 1 382 ? 11.487 6.929 -23.911 1.00 92.44 382 LEU A C 1
ATOM 2915 O O . LEU A 1 382 ? 10.721 7.490 -23.124 1.00 92.44 382 LEU A O 1
ATOM 2919 N N . PRO A 1 383 ? 11.209 6.925 -25.230 1.00 89.38 383 PRO A N 1
ATOM 2920 C CA . PRO A 1 383 ? 10.159 7.772 -25.802 1.00 89.38 383 PRO A CA 1
ATOM 2921 C C . PRO A 1 383 ? 8.759 7.601 -25.197 1.00 89.38 383 PRO A C 1
ATOM 2923 O O . PRO A 1 383 ? 8.013 8.575 -25.137 1.00 89.38 383 PRO A O 1
ATOM 2926 N N . GLU A 1 384 ? 8.392 6.393 -24.761 1.00 89.38 384 GLU A N 1
ATOM 2927 C CA . GLU A 1 384 ? 7.025 6.034 -24.339 1.00 89.38 384 GLU A CA 1
ATOM 2928 C C . GLU A 1 384 ? 6.955 5.577 -22.871 1.00 89.38 384 GLU A C 1
ATOM 2930 O O . GLU A 1 384 ? 5.902 5.171 -22.371 1.00 89.38 384 GLU A O 1
ATOM 2935 N N . GLY A 1 385 ? 8.065 5.669 -22.142 1.00 90.56 385 GLY A N 1
ATOM 2936 C CA . GLY A 1 385 ? 8.142 5.208 -20.765 1.00 90.56 385 GLY A CA 1
ATOM 2937 C C . GLY A 1 385 ? 9.542 5.302 -20.183 1.00 90.56 385 GLY A C 1
ATOM 2938 O O . GLY A 1 385 ? 10.509 5.571 -20.889 1.00 90.56 385 GLY A O 1
ATOM 2939 N N . ALA A 1 386 ? 9.650 5.046 -18.887 1.00 92.44 386 ALA A N 1
ATOM 2940 C CA . ALA A 1 386 ? 10.932 5.023 -18.196 1.00 92.44 386 ALA A CA 1
ATOM 2941 C C . ALA A 1 386 ? 11.056 3.802 -17.285 1.00 92.44 386 ALA A C 1
ATOM 2943 O O . ALA A 1 386 ? 10.060 3.328 -16.730 1.00 92.44 386 ALA A O 1
ATOM 2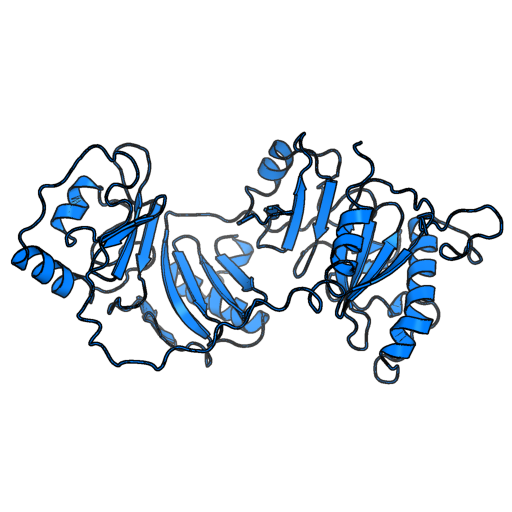944 N N . PHE A 1 387 ? 12.292 3.339 -17.111 1.00 92.88 387 PHE A N 1
ATOM 2945 C CA . PHE A 1 387 ? 12.675 2.332 -16.123 1.00 92.88 387 PHE A CA 1
ATOM 2946 C C . PHE A 1 387 ? 13.520 3.013 -15.045 1.00 92.88 387 PHE A C 1
ATOM 2948 O O . PHE A 1 387 ? 14.497 3.686 -15.379 1.00 92.88 387 PHE A O 1
ATOM 2955 N N . LEU A 1 388 ? 13.170 2.850 -13.769 1.00 92.19 388 LEU A N 1
ATOM 2956 C CA . LEU A 1 388 ? 14.005 3.302 -12.656 1.00 92.19 388 LEU A CA 1
ATOM 2957 C C . LEU A 1 388 ? 14.639 2.079 -12.007 1.00 92.19 388 LEU A C 1
ATOM 2959 O O . LEU A 1 388 ? 13.939 1.121 -11.673 1.00 92.19 388 LEU A O 1
ATOM 2963 N N . LEU A 1 389 ? 15.959 2.113 -11.844 1.00 91.00 389 LEU A N 1
ATOM 2964 C CA . LEU A 1 389 ? 16.753 1.001 -11.332 1.00 91.00 389 LEU A CA 1
ATOM 2965 C C . LEU A 1 389 ? 17.446 1.392 -10.022 1.00 91.00 389 LEU A C 1
ATOM 2967 O O . LEU A 1 389 ? 18.068 2.453 -9.950 1.00 91.00 389 LEU A O 1
ATOM 2971 N N . GLN A 1 390 ? 17.409 0.526 -9.007 1.00 88.00 390 GLN A N 1
ATOM 2972 C CA . GLN A 1 390 ? 18.184 0.704 -7.775 1.00 88.00 390 GLN A CA 1
ATOM 2973 C C . GLN A 1 390 ? 19.664 0.382 -8.003 1.00 88.00 390 GLN A C 1
ATOM 2975 O O . GLN A 1 390 ? 20.020 -0.680 -8.519 1.00 88.00 390 GLN A O 1
ATOM 2980 N N . ARG A 1 391 ? 20.561 1.271 -7.557 1.00 76.88 391 ARG A N 1
ATOM 2981 C CA . ARG A 1 391 ? 22.019 1.132 -7.734 1.00 76.88 391 ARG A CA 1
ATOM 2982 C C . ARG A 1 391 ? 22.675 0.241 -6.667 1.00 76.88 391 ARG A C 1
ATOM 2984 O O . ARG A 1 391 ? 23.593 0.677 -5.985 1.00 76.88 391 ARG A O 1
ATOM 2991 N N . LYS A 1 392 ? 22.207 -0.998 -6.487 1.00 66.62 392 LYS A N 1
ATOM 2992 C CA . LYS A 1 392 ? 22.768 -1.932 -5.486 1.00 66.62 392 LYS A CA 1
ATOM 2993 C C . LYS A 1 392 ? 23.342 -3.193 -6.122 1.00 66.62 392 LYS A C 1
ATOM 2995 O O . LYS A 1 392 ? 22.693 -4.227 -6.117 1.00 66.62 392 LYS A O 1
ATOM 3000 N N . GLY A 1 393 ? 24.561 -3.117 -6.658 1.00 60.47 393 GLY A N 1
ATOM 3001 C CA . GLY A 1 393 ? 25.309 -4.267 -7.197 1.00 60.47 393 GLY A CA 1
ATOM 3002 C C . GLY A 1 393 ? 24.755 -4.885 -8.492 1.00 60.47 393 GLY A C 1
ATOM 3003 O O . GLY A 1 393 ? 25.537 -5.277 -9.350 1.00 60.47 393 GLY A O 1
ATOM 3004 N N . THR A 1 394 ? 23.433 -4.933 -8.685 1.00 65.12 394 THR A N 1
ATOM 3005 C CA . THR A 1 394 ? 22.753 -5.670 -9.768 1.00 65.12 394 THR A CA 1
ATOM 3006 C C . THR A 1 394 ? 21.877 -4.811 -10.692 1.00 65.12 394 THR A C 1
ATOM 3008 O O . THR A 1 394 ? 21.379 -5.344 -11.683 1.00 65.12 394 THR A O 1
ATOM 3011 N N . MET A 1 395 ? 21.730 -3.497 -10.447 1.00 78.38 395 MET A N 1
ATOM 3012 C CA . MET A 1 395 ? 20.774 -2.612 -11.150 1.00 78.38 395 MET A CA 1
ATOM 3013 C C . MET A 1 395 ? 19.372 -3.237 -11.230 1.00 78.38 395 MET A C 1
ATOM 3015 O O . MET A 1 395 ? 18.909 -3.637 -12.304 1.00 78.38 395 MET A O 1
ATOM 3019 N N . ASP A 1 396 ? 18.720 -3.351 -10.077 1.00 83.56 396 ASP A N 1
ATOM 3020 C CA . ASP A 1 396 ? 17.417 -4.007 -9.964 1.00 83.56 396 ASP A CA 1
ATOM 3021 C C . ASP A 1 396 ? 16.298 -3.058 -10.371 1.00 83.56 396 ASP A C 1
ATOM 3023 O O . ASP A 1 396 ? 16.295 -1.884 -9.997 1.00 83.56 396 ASP A O 1
ATOM 3027 N N . LEU A 1 397 ? 15.347 -3.567 -11.147 1.00 82.69 397 LEU A N 1
ATOM 3028 C CA . LEU A 1 397 ? 14.207 -2.794 -11.611 1.00 82.69 397 LEU A CA 1
ATOM 3029 C C . LEU A 1 397 ? 13.293 -2.426 -10.443 1.00 82.69 397 LEU A C 1
ATOM 3031 O O . LEU A 1 397 ? 12.681 -3.301 -9.850 1.00 82.69 397 LEU A O 1
ATOM 3035 N N . ASP A 1 398 ? 13.162 -1.142 -10.134 1.00 84.25 398 ASP A N 1
ATOM 3036 C CA . ASP A 1 398 ? 12.344 -0.653 -9.014 1.00 84.25 398 ASP A CA 1
ATOM 3037 C C . ASP A 1 398 ? 10.977 -0.161 -9.495 1.00 84.25 398 ASP A C 1
ATOM 3039 O O . ASP A 1 398 ? 9.938 -0.415 -8.885 1.00 84.25 398 ASP A O 1
ATOM 3043 N N . VAL A 1 399 ? 10.980 0.538 -10.633 1.00 87.88 399 VAL A N 1
ATOM 3044 C CA . VAL A 1 399 ? 9.791 1.196 -11.169 1.00 87.88 399 VAL A CA 1
ATOM 3045 C C . VAL A 1 399 ? 9.774 1.117 -12.691 1.00 87.88 399 VAL A C 1
ATOM 3047 O O . VAL A 1 399 ? 10.796 1.325 -13.348 1.00 87.88 399 VAL A O 1
ATOM 3050 N N . VAL A 1 400 ? 8.592 0.888 -13.262 1.00 87.12 400 VAL A N 1
ATOM 3051 C CA . VAL A 1 400 ? 8.319 1.144 -14.684 1.00 87.12 400 VAL A CA 1
ATOM 3052 C C . VAL A 1 400 ? 7.222 2.179 -14.825 1.00 87.12 400 VAL A C 1
ATOM 3054 O O . VAL A 1 400 ? 6.282 2.221 -14.033 1.00 87.12 400 VAL A O 1
ATOM 3057 N N . SER A 1 401 ? 7.330 3.016 -15.848 1.00 91.00 401 SER A N 1
ATOM 3058 C CA . SER A 1 401 ? 6.317 4.021 -16.143 1.00 91.00 401 SER A CA 1
ATOM 3059 C C . SER A 1 401 ? 5.892 3.983 -17.601 1.00 91.00 401 SER A C 1
ATOM 3061 O O . SER A 1 401 ? 6.715 3.834 -18.502 1.00 91.00 401 SER A O 1
ATOM 3063 N N . LEU A 1 402 ? 4.592 4.159 -17.813 1.00 89.50 402 LEU A N 1
ATOM 3064 C CA . LEU A 1 402 ? 3.976 4.439 -19.099 1.00 89.50 402 LEU A CA 1
ATOM 3065 C C . LEU A 1 402 ? 3.717 5.946 -19.180 1.00 89.50 402 LEU A C 1
ATOM 3067 O O . LEU A 1 402 ? 3.040 6.508 -18.314 1.00 89.50 402 LEU A O 1
ATOM 3071 N N . THR A 1 403 ? 4.242 6.598 -20.218 1.00 90.12 403 THR A N 1
ATOM 3072 C CA . THR A 1 403 ? 4.100 8.050 -20.415 1.00 90.12 403 THR A CA 1
ATOM 3073 C C . THR A 1 403 ? 3.731 8.381 -21.850 1.00 90.12 403 THR A C 1
ATOM 3075 O O . THR A 1 403 ? 3.970 7.589 -22.760 1.00 90.12 403 THR A O 1
ATOM 3078 N N . ALA A 1 404 ? 3.114 9.545 -22.065 1.00 83.69 404 ALA A N 1
ATOM 3079 C CA . ALA A 1 404 ? 2.831 9.992 -23.423 1.00 83.69 404 ALA A CA 1
ATOM 3080 C C . ALA A 1 404 ? 4.148 10.126 -24.213 1.00 83.69 404 ALA A C 1
ATOM 3082 O O . ALA A 1 404 ? 5.150 10.524 -23.612 1.00 83.69 404 ALA A O 1
ATOM 3083 N N . PRO A 1 405 ? 4.154 9.854 -25.534 1.00 81.06 405 PRO A N 1
ATOM 3084 C CA . PRO A 1 405 ? 5.350 9.990 -26.353 1.00 81.06 405 PRO A CA 1
ATOM 3085 C C . PRO A 1 405 ? 6.011 11.362 -26.181 1.00 81.06 405 PRO A C 1
ATOM 3087 O O . PRO A 1 405 ? 5.359 12.395 -26.374 1.00 81.06 405 PRO A O 1
ATOM 3090 N N . ARG A 1 406 ? 7.299 11.380 -25.824 1.00 75.00 406 ARG A N 1
ATOM 3091 C CA . ARG A 1 406 ? 8.080 12.610 -25.629 1.00 75.00 406 ARG A CA 1
ATOM 3092 C C . ARG A 1 406 ? 9.110 12.793 -26.742 1.00 75.00 406 ARG A C 1
ATOM 3094 O O . ARG A 1 406 ? 9.793 11.858 -27.144 1.00 75.00 406 ARG A O 1
ATOM 3101 N N . THR A 1 407 ? 9.232 14.026 -27.228 1.00 70.69 407 THR A N 1
ATOM 3102 C CA . THR A 1 407 ? 10.391 14.476 -28.008 1.00 70.69 407 THR A CA 1
ATOM 3103 C C . THR A 1 407 ? 11.362 15.154 -27.051 1.00 70.69 407 THR A C 1
ATOM 3105 O O . THR A 1 407 ? 10.976 16.108 -26.374 1.00 70.69 407 THR A O 1
ATOM 3108 N N . PHE A 1 408 ? 12.600 14.667 -26.977 1.00 68.44 408 PHE A N 1
ATOM 3109 C CA . PHE A 1 408 ? 13.649 15.259 -26.146 1.00 68.44 408 PHE A CA 1
ATOM 3110 C C . PHE A 1 408 ? 14.189 16.529 -26.811 1.00 68.44 408 PHE A C 1
ATOM 3112 O O . PHE A 1 408 ? 15.275 16.515 -27.362 1.00 68.44 408 PHE A O 1
ATOM 3119 N N . GLU A 1 409 ? 13.429 17.622 -26.843 1.00 68.44 409 GLU A N 1
ATOM 3120 C CA . GLU A 1 409 ? 13.972 18.889 -27.355 1.00 68.44 409 GLU A CA 1
ATOM 3121 C C . GLU A 1 409 ? 15.193 19.298 -26.505 1.00 68.44 409 GLU A C 1
ATOM 3123 O O . GLU A 1 409 ? 15.140 19.206 -25.276 1.00 68.44 409 GLU A O 1
ATOM 3128 N N . GLU A 1 410 ? 16.303 19.687 -27.150 1.00 54.72 410 GLU A N 1
ATOM 3129 C CA . GLU A 1 410 ? 17.465 20.242 -26.446 1.00 54.72 410 GLU A CA 1
ATOM 3130 C C . GLU A 1 410 ? 16.984 21.448 -25.637 1.00 54.72 410 GLU A C 1
ATOM 3132 O O . GLU A 1 410 ? 16.488 22.429 -26.199 1.00 54.72 410 GLU A O 1
ATOM 3137 N N . GLU A 1 411 ? 17.104 21.374 -24.312 1.00 52.38 411 GLU A N 1
ATOM 3138 C CA . GLU A 1 411 ? 17.019 22.571 -23.490 1.00 52.38 411 GLU A CA 1
ATOM 3139 C C . GLU A 1 411 ? 18.206 23.449 -23.872 1.00 52.38 411 GLU A C 1
ATOM 3141 O O . GLU A 1 411 ? 19.328 23.247 -23.412 1.00 52.38 411 GLU A O 1
ATOM 3146 N N . GLU A 1 412 ? 17.954 24.417 -24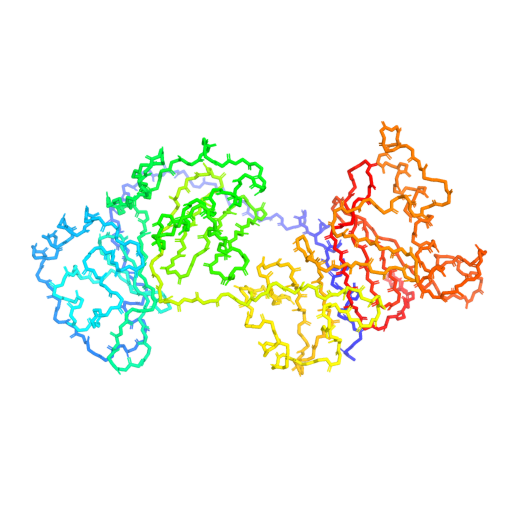.753 1.00 44.84 412 GLU A N 1
ATOM 3147 C CA . GLU A 1 412 ? 18.825 25.568 -24.922 1.00 44.84 412 GLU A CA 1
ATOM 3148 C C . GLU A 1 412 ? 18.913 26.219 -23.538 1.00 44.84 412 GLU A C 1
ATOM 3150 O O . GLU A 1 412 ? 17.980 26.885 -23.078 1.00 44.84 412 GLU A O 1
ATOM 3155 N N . THR A 1 413 ? 20.002 25.950 -22.818 1.00 41.88 413 THR A N 1
ATOM 3156 C CA . THR A 1 413 ? 20.320 26.645 -21.577 1.00 41.88 413 THR A CA 1
ATOM 3157 C C . THR A 1 413 ? 20.451 28.116 -21.936 1.00 41.88 413 THR A C 1
ATOM 3159 O O . THR A 1 413 ? 21.467 28.537 -22.488 1.00 41.88 413 THR A O 1
ATOM 3162 N N . ALA A 1 414 ? 19.391 28.884 -21.702 1.00 39.34 414 ALA A N 1
ATOM 3163 C CA . ALA A 1 414 ? 19.449 30.329 -21.787 1.00 39.34 414 ALA A CA 1
ATOM 3164 C C . ALA A 1 414 ? 20.443 30.801 -20.714 1.00 39.34 414 ALA A C 1
ATOM 3166 O O . ALA A 1 414 ? 20.146 30.684 -19.52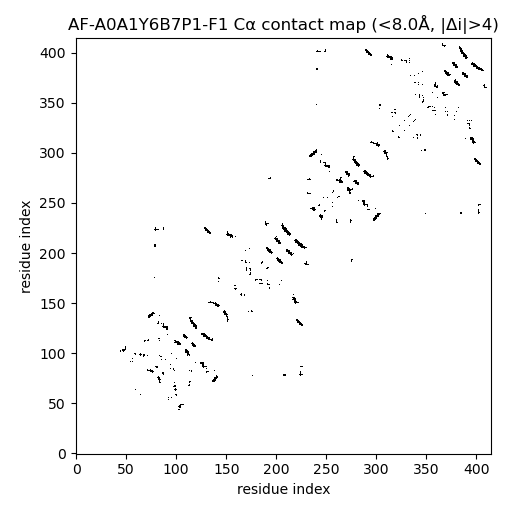4 1.00 39.34 414 ALA A O 1
ATOM 3167 N N . GLU A 1 415 ? 21.632 31.235 -21.152 1.00 38.44 415 GLU A N 1
ATOM 3168 C CA . GLU A 1 415 ? 22.676 31.846 -20.309 1.00 38.44 415 GLU A CA 1
ATOM 3169 C C . GLU A 1 415 ? 22.164 33.038 -19.488 1.00 38.44 415 GLU A C 1
ATOM 3171 O O . GLU A 1 415 ? 21.399 33.874 -20.035 1.00 38.44 415 GLU A O 1
#

pLDDT: mean 81.81, std 19.83, range [25.89, 98.12]

Nearest PDB structures (foldseek):
  8wa1-assembly1_C  TM=8.673E-01  e=1.418E+00  Nicotiana tabacum
  5npc-assembly1_A  TM=3.462E-01  e=4.110E-01  Cellvibrio japonicus
  4ba0-assembly1_A  TM=3.324E-01  e=7.412E-01  Cellvibrio japonicus
  4kmq-assembly1_A  TM=4.966E-01  e=7.390E+00  Listeria monocytogenes EGD-e

Foldseek 3Di:
DPFPPPVVVVCVVVPPPVCPVVDDDPPDPDDPDDPDPPPPPPDDPPPACQPDPPDDDDADDPVVQVVLLVQQLAAADQALADHSRAGQPQAPVRVPVRHHDFPGDDHQWTHGSSQKIFGWDPDPSTGGQKIKRAPSRNHWYAQDDPVGTADQFDACVVQDDDPVSVLVVLQSSQCSNVVHDPPDRCLVQQQWDWAADPQRWIWTGGQFWIFTAHNSRGGGMIMGGHGDGAFRALAAADDFLADHSNHGLPDFPVRVCVRFNAFPDDDPAWGATRSRQWTFGADPVRGTQKIKGFPPRNYWYDQADPDTDDQFDFQQVLAPDRDQLVPDDLVCCQPPRQQRSLQSSCCRNVVDDPPQRQCDRDPPDARQWDWDDDDQWIWTGGQFWIWIFGSRSRRGTGMIMGHHGDDPPPPPPPD

Organism: NCBI:txid1513793